Protein AF-A0A453M4U0-F1 (afdb_monomer)

Secondary structure (DSSP, 8-state):
-PPPHHHHHHHHHHHHHSTT-HHHHHHHHTS-HHHHHHHHHHHHHHHHTTSS---TT--TTSPPTTPPPS-GGGSPPPPPPSS--HHHHHHHHHHHHHHH----HHHHHHHHHHHHHHHHHHHHHHHHHHHHHTT----------SS--TTTS-TT--PPPP-SS--TT-----------SSHHHHH---HHHHHHHHHHHHHHHHHHHHHH-HHHHHHHHHHTT-HHHHH-PPP--PPPPSS-HHHHHHHHHHHTSS--SSSSSS----GGGGGG-----S------------------S--HHHHHHHHHHHHHHSPPGGG-PPPPP----S--SSS--------------------------------------------------TTSS--S--SSHHHHHHHHHHHHHHHHHHHHHHSPP------PPPPPP--------------HHHHHHHHHHHHHHHHHHHHHTS-HHHHTT-----HHHHHHHHHHHHHHHHTS-TTSPPPHHHHHHHHHHHHHHHHHHHHHHHS--HHHHHHHTTS---S--SSPP---------TTHHHHHHHHHHHHHHHHHHHTTGGG--HHHHHHHHHHHHHTEEEETTTTEEEETTTS-HHHHHHHHHHHHHHHHHHHHHHHHHHHHHHHHHHHHHTTT-

Sequence (666 aa):
TEWTREEDEKLLHLAKLMPTQWRTIAPIVGRTPSQCLERYEKLLDAACAKDENYEPNDDPRKLRPGEIDPNPESKPARPDPVDMDEDEKEMLSEARARLANTRGKKAKRKAREKQLEEARRLASLQKRRELKAAGIDNRHKKRKRKGIDYNAEIPFEKRPPPGFYDTVGEDRPLEHVQFPTTIEELEGRRRVDVEAQLRKQDIAKNKILQRQDAPAAIMQANKLNDPEAVTRRSKLMLPPPQISDIELEEIAKMGNAGDPALAEELGEGSTATRTLLANYSQTPRLGMTPLRTPQRTPGGKGDAIMMEAENLARLRESQTPLLGGDNPELHPSDFSGVTPRKKEMQTPNPMATPLASPGPGVTPRIGMTPSRDGNSFGLTPKGTPFRDELHINEEVEMQDSMQLELRRQAELRKGLRSGFASIPQPKNEYQIVMPPITEENEESEEKIEEDMSDRLARERAEEQARQEALLRKRSKVLQRSLPRPPAASVEILRQSLIKGGESRSTFVPPTSLEQADELINEELLRLLEHDNAKYPLDGQIQREKKKGSKRQANAAPFVPEIEGFDEHELKEASSMVEEEIQYLRVAMGHENESFEDFVKSHDACQEDLMFFPTNNSYGLASVAGNADKISALQHEFEMLKKRMDDEAKKASRLEQKIKLLTQGYQ

Structure (mmCIF, N/CA/C/O backbone):
data_AF-A0A453M4U0-F1
#
_entry.id   AF-A0A453M4U0-F1
#
loop_
_atom_site.group_PDB
_atom_site.id
_atom_site.type_symbol
_atom_site.label_atom_id
_atom_site.label_alt_id
_atom_site.label_comp_id
_atom_site.label_asym_id
_atom_site.label_entity_id
_atom_site.label_seq_id
_atom_site.pdbx_PDB_ins_code
_atom_site.Cartn_x
_atom_site.Cartn_y
_atom_site.Cartn_z
_atom_site.occupancy
_atom_site.B_iso_or_equiv
_atom_site.auth_seq_id
_atom_site.auth_comp_id
_atom_site.auth_asym_id
_atom_site.auth_atom_id
_atom_site.pdbx_PDB_model_num
ATOM 1 N N . THR A 1 1 ? 25.536 12.052 -32.397 1.00 87.88 1 THR A N 1
ATOM 2 C CA . THR A 1 1 ? 26.289 13.313 -32.242 1.00 87.88 1 THR A CA 1
ATOM 3 C C . THR A 1 1 ? 26.928 13.669 -33.561 1.00 87.88 1 THR A C 1
ATOM 5 O O . THR A 1 1 ? 27.281 12.764 -34.316 1.00 87.88 1 THR A O 1
ATOM 8 N N . GLU A 1 2 ? 27.080 14.962 -33.834 1.00 90.75 2 GLU A N 1
ATOM 9 C CA . GLU A 1 2 ? 27.887 15.457 -34.957 1.00 90.75 2 GLU A CA 1
ATOM 10 C C . GLU A 1 2 ? 29.356 15.029 -34.808 1.00 90.75 2 GLU A C 1
ATOM 12 O O . GLU A 1 2 ? 29.752 14.511 -33.760 1.00 90.75 2 GLU A O 1
ATOM 17 N N . TRP A 1 3 ? 30.146 15.182 -35.868 1.00 92.56 3 TRP A N 1
ATOM 18 C CA . TRP A 1 3 ? 31.579 14.881 -35.869 1.00 92.56 3 TRP A CA 1
ATOM 19 C C . TRP A 1 3 ? 32.373 16.080 -35.355 1.00 92.56 3 TRP A C 1
ATOM 21 O O . TRP A 1 3 ? 32.136 17.206 -35.789 1.00 92.56 3 TRP A O 1
ATOM 31 N N . THR A 1 4 ? 33.307 15.852 -34.432 1.00 93.31 4 THR A N 1
ATOM 32 C CA . THR A 1 4 ? 34.235 16.902 -33.995 1.00 93.31 4 THR A CA 1
ATOM 33 C C . THR A 1 4 ? 35.440 16.991 -34.929 1.00 93.31 4 THR A C 1
ATOM 35 O O . THR A 1 4 ? 35.850 16.005 -35.543 1.00 93.31 4 THR A O 1
ATOM 38 N N . ARG A 1 5 ? 36.068 18.172 -34.971 1.00 90.00 5 ARG A N 1
ATOM 39 C CA . ARG A 1 5 ? 37.299 18.417 -35.736 1.00 90.00 5 ARG A CA 1
ATOM 40 C C . ARG A 1 5 ? 38.406 17.401 -35.409 1.00 90.00 5 ARG A C 1
ATOM 42 O O . ARG A 1 5 ? 39.099 16.936 -36.305 1.00 90.00 5 ARG A O 1
ATOM 49 N N . GLU A 1 6 ? 38.534 17.030 -34.134 1.00 90.12 6 GLU A N 1
ATOM 50 C CA . GLU A 1 6 ? 39.523 16.055 -33.660 1.00 90.12 6 GLU A CA 1
ATOM 51 C C . GLU A 1 6 ? 39.203 14.621 -34.118 1.00 90.12 6 GLU A C 1
ATOM 53 O O . GLU A 1 6 ? 40.119 13.844 -34.379 1.00 90.12 6 GLU A O 1
ATOM 58 N N . GLU A 1 7 ? 37.922 14.258 -34.253 1.00 92.56 7 GLU A N 1
ATOM 59 C CA . GLU A 1 7 ? 37.517 12.966 -34.825 1.00 92.56 7 GLU A CA 1
ATOM 60 C C . GLU A 1 7 ? 37.801 12.898 -36.331 1.00 92.56 7 GLU A C 1
ATOM 62 O O . GLU A 1 7 ? 38.269 11.862 -36.801 1.00 92.56 7 GLU A O 1
ATOM 67 N N . ASP A 1 8 ? 37.570 13.987 -37.074 1.00 93.25 8 ASP A N 1
ATOM 68 C CA . ASP A 1 8 ? 37.824 14.061 -38.520 1.00 93.25 8 ASP A CA 1
ATOM 69 C C . ASP A 1 8 ? 39.327 14.034 -38.854 1.00 93.25 8 ASP A C 1
ATOM 71 O O . ASP A 1 8 ? 39.760 13.232 -39.683 1.00 93.25 8 ASP A O 1
ATOM 75 N N . GLU A 1 9 ? 40.144 14.846 -38.171 1.00 89.75 9 GLU A N 1
ATOM 76 C CA . GLU A 1 9 ? 41.610 14.850 -38.335 1.00 89.75 9 GLU A CA 1
ATOM 77 C C . GLU A 1 9 ? 42.207 13.464 -38.005 1.00 89.75 9 GLU A C 1
ATOM 79 O O . GLU A 1 9 ? 43.070 12.947 -38.720 1.00 89.75 9 GLU A O 1
ATOM 84 N N . LYS A 1 10 ? 41.687 12.799 -36.964 1.00 92.06 10 LYS A N 1
ATOM 85 C CA . LYS A 1 10 ? 42.073 11.432 -36.578 1.00 92.06 10 LYS A CA 1
ATOM 86 C C . LYS A 1 10 ? 41.604 10.373 -37.583 1.00 92.06 10 LYS A C 1
ATOM 88 O O . LYS A 1 10 ? 42.332 9.410 -37.828 1.00 92.06 10 LYS A O 1
ATOM 93 N N . LEU A 1 11 ? 40.414 10.532 -38.165 1.00 93.06 11 LEU A N 1
ATOM 94 C CA . LEU A 1 11 ? 39.862 9.637 -39.185 1.00 93.06 11 LEU A CA 1
ATOM 95 C C . LEU A 1 11 ? 40.702 9.670 -40.469 1.00 93.06 11 LEU A C 1
ATOM 97 O O . LEU A 1 11 ? 41.092 8.608 -40.955 1.00 93.06 11 LEU A O 1
ATOM 101 N N . LEU A 1 12 ? 41.023 10.866 -40.977 1.00 91.81 12 LEU A N 1
ATOM 102 C CA . LEU A 1 12 ? 41.858 11.049 -42.170 1.00 91.81 12 LEU A CA 1
ATOM 103 C C . LEU A 1 12 ? 43.262 10.462 -41.961 1.00 91.81 12 LEU A C 1
ATOM 105 O O . LEU A 1 12 ? 43.730 9.672 -42.783 1.00 91.81 12 LEU A O 1
ATOM 109 N N . HIS A 1 13 ? 43.900 10.756 -40.821 1.00 89.44 13 HIS A N 1
ATOM 110 C CA . HIS A 1 13 ? 45.222 10.217 -40.499 1.00 89.44 13 HIS A CA 1
ATOM 111 C C . HIS A 1 13 ? 45.238 8.678 -40.415 1.00 89.44 13 HIS A C 1
ATOM 113 O O . HIS A 1 13 ? 46.141 8.029 -40.948 1.00 89.44 13 HIS A O 1
ATOM 119 N N . LEU A 1 14 ? 44.233 8.063 -39.782 1.00 91.56 14 LEU A N 1
ATOM 120 C CA . LEU A 1 14 ? 44.156 6.602 -39.667 1.00 91.56 14 LEU A CA 1
ATOM 121 C C . LEU A 1 14 ? 43.791 5.916 -40.992 1.00 91.56 14 LEU A C 1
ATOM 123 O O . LEU A 1 14 ? 44.301 4.828 -41.256 1.00 91.56 14 LEU A O 1
ATOM 127 N N . ALA A 1 15 ? 42.975 6.543 -41.845 1.00 92.19 15 ALA A N 1
ATOM 128 C CA . ALA A 1 15 ? 42.682 6.045 -43.191 1.00 92.19 15 ALA A CA 1
ATOM 129 C C . ALA A 1 15 ? 43.919 6.081 -44.109 1.00 92.19 15 ALA A C 1
ATOM 131 O O . ALA A 1 15 ? 44.137 5.152 -44.885 1.00 92.19 15 ALA A O 1
ATOM 132 N N . LYS A 1 16 ? 44.766 7.109 -43.961 1.00 90.12 16 LYS A N 1
ATOM 133 C CA . LYS A 1 16 ? 46.072 7.247 -44.627 1.00 90.12 16 LYS A CA 1
ATOM 134 C C . LYS A 1 16 ? 47.082 6.187 -44.165 1.00 90.12 16 LYS A C 1
ATOM 136 O O . LYS A 1 16 ? 47.837 5.665 -44.978 1.00 90.12 16 LYS A O 1
ATOM 141 N N . LEU A 1 17 ? 47.083 5.853 -42.870 1.00 89.75 17 LEU A N 1
ATOM 142 C CA . LEU A 1 17 ? 47.990 4.862 -42.274 1.00 89.75 17 LEU A CA 1
ATOM 143 C C . LEU A 1 17 ? 47.552 3.404 -42.515 1.00 89.75 17 LEU A C 1
ATOM 145 O O . LEU A 1 17 ? 48.398 2.521 -42.635 1.00 89.75 17 LEU A O 1
ATOM 149 N N . MET A 1 18 ? 46.243 3.138 -42.574 1.00 89.56 18 MET A N 1
ATOM 150 C CA . MET A 1 18 ? 45.667 1.798 -42.757 1.00 89.56 18 MET A CA 1
ATOM 151 C C . MET A 1 18 ? 44.565 1.807 -43.837 1.00 89.56 18 MET A C 1
ATOM 153 O O . MET A 1 18 ? 43.379 1.701 -43.501 1.00 89.56 18 MET A O 1
ATOM 157 N N . PRO A 1 19 ? 44.925 1.913 -45.133 1.00 91.00 19 PRO A N 1
ATOM 158 C CA . PRO A 1 19 ? 43.962 2.037 -46.227 1.00 91.00 19 PRO A CA 1
ATOM 159 C C . PRO A 1 19 ? 42.852 0.980 -46.185 1.00 91.00 19 PRO A C 1
ATOM 161 O O . PRO A 1 19 ? 43.123 -0.207 -46.016 1.00 91.00 19 PRO A O 1
ATOM 164 N N . THR A 1 20 ? 41.604 1.445 -46.306 1.00 88.38 20 THR A N 1
ATOM 165 C CA . THR A 1 20 ? 40.339 0.673 -46.293 1.00 88.38 20 THR A CA 1
ATOM 166 C C . THR A 1 20 ? 40.058 -0.216 -45.066 1.00 88.38 20 THR A C 1
ATOM 168 O O . THR A 1 20 ? 39.023 -0.888 -45.023 1.00 88.38 20 THR A O 1
ATOM 171 N N . GLN A 1 21 ? 40.876 -0.179 -44.005 1.00 94.12 21 GLN A N 1
ATOM 172 C CA . GLN A 1 21 ? 40.708 -1.029 -42.813 1.00 94.12 21 GLN A CA 1
ATOM 173 C C . GLN A 1 21 ? 39.670 -0.495 -41.804 1.00 94.12 21 GLN A C 1
ATOM 175 O O . GLN A 1 21 ? 39.934 -0.376 -40.606 1.00 94.12 21 GLN A O 1
ATOM 180 N N . TRP A 1 22 ? 38.450 -0.194 -42.256 1.00 93.69 22 TRP A N 1
ATOM 181 C CA . TRP A 1 22 ? 37.417 0.482 -41.452 1.00 93.69 22 TRP A CA 1
ATOM 182 C C . TRP A 1 22 ? 37.056 -0.220 -40.136 1.00 93.69 22 TRP A C 1
ATOM 184 O O . TRP A 1 22 ? 36.790 0.448 -39.137 1.00 93.69 22 TRP A O 1
ATOM 194 N N . ARG A 1 23 ? 37.106 -1.559 -40.092 1.00 93.94 23 ARG A N 1
ATOM 195 C CA . ARG A 1 23 ? 36.885 -2.343 -38.859 1.00 93.94 23 ARG A CA 1
ATOM 196 C C . ARG A 1 23 ? 38.004 -2.165 -37.819 1.00 93.94 23 ARG A C 1
ATOM 198 O O . ARG A 1 23 ? 37.731 -2.310 -36.632 1.00 93.94 23 ARG A O 1
ATOM 205 N N . THR A 1 24 ? 39.219 -1.825 -38.250 1.00 93.50 24 THR A N 1
ATOM 206 C CA . THR A 1 24 ? 40.382 -1.530 -37.394 1.00 93.50 24 THR A CA 1
ATOM 207 C C . THR A 1 24 ? 40.400 -0.060 -36.968 1.00 93.50 24 THR A C 1
ATOM 209 O O . THR A 1 24 ? 40.693 0.247 -35.816 1.00 93.50 24 THR A O 1
ATOM 212 N N . ILE A 1 25 ? 40.047 0.854 -37.880 1.00 92.81 25 ILE A N 1
ATOM 213 C CA . ILE A 1 25 ? 40.041 2.308 -37.644 1.00 92.81 25 ILE A CA 1
ATOM 214 C C . ILE A 1 25 ? 38.932 2.715 -36.662 1.00 92.81 25 ILE A C 1
ATOM 216 O O . ILE A 1 25 ? 39.172 3.488 -35.733 1.00 92.81 25 ILE A O 1
ATOM 220 N N . ALA A 1 26 ? 37.714 2.203 -36.845 1.00 93.50 26 ALA A N 1
ATOM 221 C CA . ALA A 1 26 ? 36.536 2.722 -36.153 1.00 93.50 26 ALA A CA 1
ATOM 222 C C . ALA A 1 26 ? 36.570 2.602 -34.611 1.00 93.50 26 ALA A C 1
ATOM 224 O O . ALA A 1 26 ? 36.243 3.594 -33.953 1.00 93.50 26 ALA A O 1
ATOM 225 N N . PRO A 1 27 ? 37.059 1.499 -33.998 1.00 95.56 27 PRO A N 1
ATOM 226 C CA . PRO A 1 27 ? 37.264 1.425 -32.546 1.00 95.56 27 PRO A CA 1
ATOM 227 C C . PRO A 1 27 ? 38.292 2.430 -32.003 1.00 95.56 27 PRO A C 1
ATOM 229 O O . PRO A 1 27 ? 38.218 2.805 -30.837 1.00 95.56 27 PRO A O 1
ATOM 232 N N . ILE A 1 28 ? 39.244 2.876 -32.833 1.00 93.06 28 ILE A N 1
ATOM 233 C CA . ILE A 1 28 ? 40.261 3.870 -32.458 1.00 93.06 28 ILE A CA 1
ATOM 234 C C . ILE A 1 28 ? 39.672 5.287 -32.541 1.00 93.06 28 ILE A C 1
ATOM 236 O O . ILE A 1 28 ? 39.990 6.138 -31.708 1.00 93.06 28 ILE A O 1
ATOM 240 N N . VAL A 1 29 ? 38.802 5.555 -33.521 1.00 91.81 29 VAL A N 1
ATOM 241 C CA . VAL A 1 29 ? 38.084 6.837 -33.660 1.00 91.81 29 VAL A CA 1
ATOM 242 C C . VAL A 1 29 ? 36.962 6.976 -32.621 1.00 91.81 29 VAL A C 1
ATOM 244 O O . VAL A 1 29 ? 36.791 8.059 -32.074 1.00 91.81 29 VAL A O 1
ATOM 247 N N . GLY A 1 30 ? 36.253 5.889 -32.293 1.00 92.31 30 GLY A N 1
ATOM 248 C CA . GLY A 1 30 ? 35.115 5.879 -31.359 1.00 92.31 30 GLY A CA 1
ATOM 249 C C . GLY A 1 30 ? 33.733 5.896 -32.031 1.00 92.31 30 GLY A C 1
ATOM 250 O O . GLY A 1 30 ? 32.737 6.205 -31.380 1.00 92.31 30 GLY A O 1
ATOM 251 N N . ARG A 1 31 ? 33.658 5.569 -33.328 1.00 93.44 31 ARG A N 1
ATOM 252 C CA . ARG A 1 31 ? 32.427 5.536 -34.148 1.00 93.44 31 ARG A CA 1
ATOM 253 C C . ARG A 1 31 ? 32.217 4.136 -34.748 1.00 93.44 31 ARG A C 1
ATOM 255 O O . ARG A 1 31 ? 33.026 3.240 -34.510 1.00 93.44 31 ARG A O 1
ATOM 262 N N . THR A 1 32 ? 31.139 3.904 -35.502 1.00 93.94 32 THR A N 1
ATOM 263 C CA . THR A 1 32 ? 30.957 2.617 -36.210 1.00 93.94 32 THR A CA 1
ATOM 264 C C . THR A 1 32 ? 31.761 2.569 -37.522 1.00 93.94 32 THR A C 1
ATOM 266 O O . THR A 1 32 ? 32.022 3.618 -38.113 1.00 93.94 32 THR A O 1
ATOM 269 N N . PRO A 1 33 ? 32.129 1.377 -38.043 1.00 93.62 33 PRO A N 1
ATOM 270 C CA . PRO A 1 33 ? 32.841 1.261 -39.322 1.00 93.62 33 PRO A CA 1
ATOM 271 C C . PRO A 1 33 ? 32.105 1.895 -40.510 1.00 93.62 33 PRO A C 1
ATOM 273 O O . PRO A 1 33 ? 32.752 2.493 -41.364 1.00 93.62 33 PRO A O 1
ATOM 276 N N . SER A 1 34 ? 30.771 1.806 -40.539 1.00 90.62 34 SER A N 1
ATOM 277 C CA . SER A 1 34 ? 29.931 2.459 -41.549 1.00 90.62 34 SER A CA 1
ATOM 278 C C . SER A 1 34 ? 29.989 3.982 -41.442 1.00 90.62 34 SER A C 1
ATOM 280 O O . SER A 1 34 ? 30.245 4.641 -42.442 1.00 90.62 34 SER A O 1
ATOM 282 N N . GLN A 1 35 ? 29.854 4.540 -40.233 1.00 91.56 35 GLN A N 1
ATOM 283 C CA . GLN A 1 35 ? 29.962 5.985 -39.998 1.00 91.56 35 GLN A CA 1
ATOM 284 C C . GLN A 1 35 ? 31.355 6.525 -40.356 1.00 91.56 35 GLN A C 1
ATOM 286 O O . GLN A 1 35 ? 31.457 7.605 -40.930 1.00 91.56 35 GLN A O 1
ATOM 291 N N . CYS A 1 36 ? 32.427 5.788 -40.041 1.00 92.44 36 CYS A N 1
ATOM 292 C CA . CYS A 1 36 ? 33.792 6.158 -40.427 1.00 92.44 36 CYS A CA 1
ATOM 293 C C . CYS A 1 36 ? 33.978 6.194 -41.949 1.00 92.44 36 CYS A C 1
ATOM 295 O O . CYS A 1 36 ? 34.551 7.154 -42.456 1.00 92.44 36 CYS A O 1
ATOM 297 N N . LEU A 1 37 ? 33.480 5.183 -42.669 1.00 90.94 37 LEU A N 1
ATOM 298 C CA . LEU A 1 37 ? 33.534 5.130 -44.132 1.00 90.94 37 LEU A CA 1
ATOM 299 C C . LEU A 1 37 ? 32.719 6.281 -44.742 1.00 90.94 37 LEU A C 1
ATOM 301 O O . LEU A 1 37 ? 33.258 7.074 -45.507 1.00 90.94 37 LEU A O 1
ATOM 305 N N . GLU A 1 38 ? 31.456 6.430 -44.337 1.00 89.12 38 GLU A N 1
ATOM 306 C CA . GLU A 1 38 ? 30.543 7.472 -44.826 1.00 89.12 38 GLU A CA 1
ATOM 307 C C . GLU A 1 38 ? 31.088 8.889 -44.575 1.00 89.12 38 GLU A C 1
ATOM 309 O O . GLU A 1 38 ? 30.994 9.759 -45.442 1.00 89.12 38 GLU A O 1
ATOM 314 N N . ARG A 1 39 ? 31.688 9.140 -43.401 1.00 90.69 39 ARG A N 1
ATOM 315 C CA . ARG A 1 39 ? 32.317 10.431 -43.095 1.00 90.69 39 ARG A CA 1
ATOM 316 C C . ARG A 1 39 ? 33.573 10.660 -43.926 1.00 90.69 39 ARG A C 1
ATOM 318 O O . ARG A 1 39 ? 33.745 11.763 -44.432 1.00 90.69 39 ARG A O 1
ATOM 325 N N . TYR A 1 40 ? 34.426 9.647 -44.074 1.00 91.25 40 TYR A N 1
ATOM 326 C CA . TYR A 1 40 ? 35.647 9.745 -44.871 1.00 91.25 40 TYR A CA 1
ATOM 327 C C . TYR A 1 40 ? 35.341 10.055 -46.338 1.00 91.25 40 TYR A C 1
ATOM 329 O O . TYR A 1 40 ? 35.949 10.958 -46.906 1.00 91.25 40 TYR A O 1
ATOM 337 N N . GLU A 1 4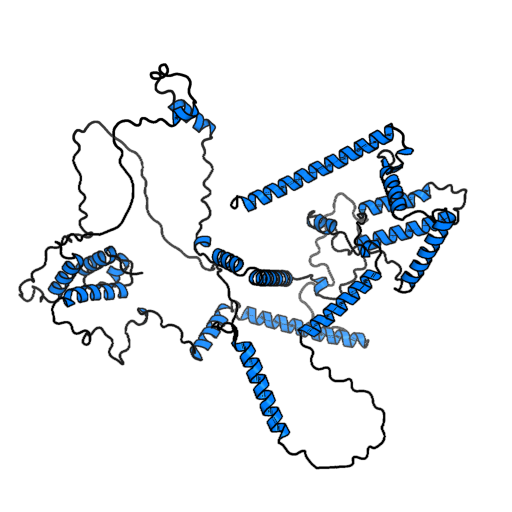1 ? 34.359 9.375 -46.935 1.00 87.81 41 GLU A N 1
ATOM 338 C CA . GLU A 1 41 ? 33.948 9.670 -48.309 1.00 87.81 41 GLU A CA 1
ATOM 339 C C . GLU A 1 41 ? 33.370 11.081 -48.435 1.00 87.81 41 GLU A C 1
ATOM 341 O O . GLU A 1 41 ? 33.823 11.825 -49.294 1.00 87.81 41 GLU A O 1
ATOM 346 N N . LYS A 1 42 ? 32.513 11.526 -47.505 1.00 86.94 42 LYS A N 1
ATOM 347 C CA . LYS A 1 42 ? 32.023 12.918 -47.479 1.00 86.94 42 LYS A CA 1
ATOM 348 C C . LYS A 1 42 ? 33.132 13.966 -47.315 1.00 86.94 42 LYS A C 1
ATOM 350 O O . LYS A 1 42 ? 32.963 15.083 -47.792 1.00 86.94 42 LYS A O 1
ATOM 355 N N . LEU A 1 43 ? 34.241 13.642 -46.643 1.00 88.19 43 LEU A N 1
ATOM 356 C CA . LEU A 1 43 ? 35.403 14.533 -46.518 1.00 88.19 43 LEU A CA 1
ATOM 357 C C . LEU A 1 43 ? 36.240 14.580 -47.807 1.00 88.19 43 LEU A C 1
ATOM 359 O O . LEU A 1 43 ? 36.726 15.653 -48.154 1.00 88.19 43 LEU A O 1
ATOM 363 N N . LEU A 1 44 ? 36.372 13.460 -48.531 1.00 86.00 44 LEU A N 1
ATOM 364 C CA . LEU A 1 44 ? 36.994 13.439 -49.862 1.00 86.00 44 LEU A CA 1
ATOM 365 C C . LEU A 1 44 ? 36.123 14.157 -50.899 1.00 86.00 44 LEU A C 1
ATOM 367 O O . LEU A 1 44 ? 36.611 15.045 -51.589 1.00 86.00 44 LEU A O 1
ATOM 371 N N . ASP A 1 45 ? 34.831 13.832 -50.968 1.00 80.94 45 ASP A N 1
ATOM 372 C CA . ASP A 1 45 ? 33.889 14.431 -51.917 1.00 80.94 45 ASP A CA 1
ATOM 373 C C . ASP A 1 45 ? 33.812 15.962 -51.715 1.00 80.94 45 ASP A C 1
ATOM 375 O O . ASP A 1 45 ? 33.787 16.717 -52.684 1.00 80.94 45 AS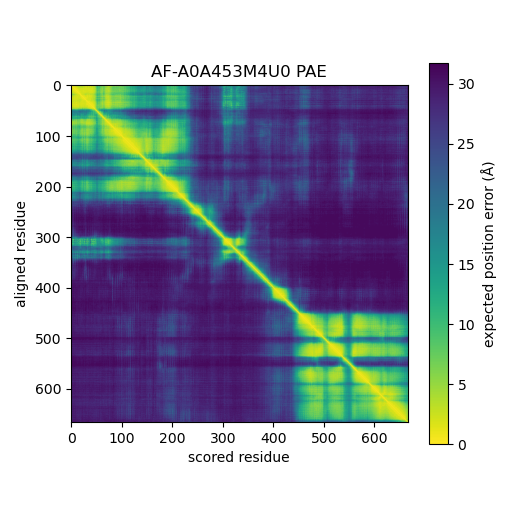P A O 1
ATOM 379 N N . ALA A 1 46 ? 33.871 16.447 -50.465 1.00 81.75 46 ALA A N 1
ATOM 380 C CA . ALA A 1 46 ? 33.927 17.879 -50.146 1.00 81.75 46 ALA A CA 1
ATOM 381 C C . ALA A 1 46 ? 35.259 18.570 -50.511 1.00 81.75 46 ALA A C 1
ATOM 383 O O . ALA A 1 46 ? 35.304 19.802 -50.556 1.00 81.75 46 ALA A O 1
ATOM 384 N N . ALA A 1 47 ? 36.335 17.816 -50.758 1.00 77.69 47 ALA A N 1
ATOM 385 C CA . ALA A 1 47 ? 37.581 18.337 -51.316 1.00 77.69 47 ALA A CA 1
ATOM 386 C C . ALA A 1 47 ? 37.550 18.318 -52.854 1.00 77.69 47 ALA A C 1
ATOM 388 O O . ALA A 1 47 ? 37.829 19.344 -53.469 1.00 77.69 47 ALA A O 1
ATOM 389 N N . CYS A 1 48 ? 37.133 17.200 -53.460 1.00 68.81 48 CYS A N 1
ATOM 390 C CA . CYS A 1 48 ? 37.018 17.034 -54.913 1.00 68.81 48 CYS A CA 1
ATOM 391 C C . CYS A 1 48 ? 35.985 17.977 -55.551 1.00 68.81 48 CYS A C 1
ATOM 393 O O . CYS A 1 48 ? 36.223 18.482 -56.640 1.00 68.81 48 CYS A O 1
ATOM 395 N N . ALA A 1 49 ? 34.875 18.292 -54.873 1.00 60.84 49 ALA A N 1
ATOM 396 C CA . ALA A 1 49 ? 33.834 19.201 -55.378 1.00 60.84 49 ALA A CA 1
ATOM 397 C C . ALA A 1 49 ? 34.254 20.692 -55.458 1.00 60.84 49 ALA A C 1
ATOM 399 O O . ALA A 1 49 ? 33.398 21.574 -55.559 1.00 60.84 49 ALA A O 1
ATOM 400 N N . LYS A 1 50 ? 35.559 20.987 -55.381 1.00 54.97 50 LYS A N 1
ATOM 401 C CA . LYS A 1 50 ? 36.155 22.278 -55.758 1.00 54.97 50 LYS A CA 1
ATOM 402 C C . LYS A 1 50 ? 36.728 22.296 -57.176 1.00 54.97 50 LYS A C 1
ATOM 404 O O . LYS A 1 50 ? 36.898 23.390 -57.706 1.00 54.97 50 LYS A O 1
ATOM 409 N N . ASP A 1 51 ? 36.985 21.136 -57.777 1.00 50.16 51 ASP A N 1
ATOM 410 C CA . ASP A 1 51 ? 37.218 21.018 -59.216 1.00 50.16 51 ASP A CA 1
ATOM 411 C C . ASP A 1 51 ? 35.857 20.923 -59.934 1.00 50.16 51 ASP A C 1
ATOM 413 O O . ASP A 1 51 ? 34.918 20.289 -59.447 1.00 50.16 51 ASP A O 1
ATOM 417 N N . GLU A 1 52 ? 35.714 21.596 -61.080 1.00 51.16 52 GLU A N 1
ATOM 418 C CA . GLU A 1 52 ? 34.417 22.041 -61.637 1.00 51.16 52 GLU A CA 1
ATOM 419 C C . GLU A 1 52 ? 33.498 20.937 -62.227 1.00 51.16 52 GLU A C 1
ATOM 421 O O . GLU A 1 52 ? 32.569 21.243 -62.971 1.00 51.16 52 GLU A O 1
ATOM 426 N N . ASN A 1 53 ? 33.728 19.653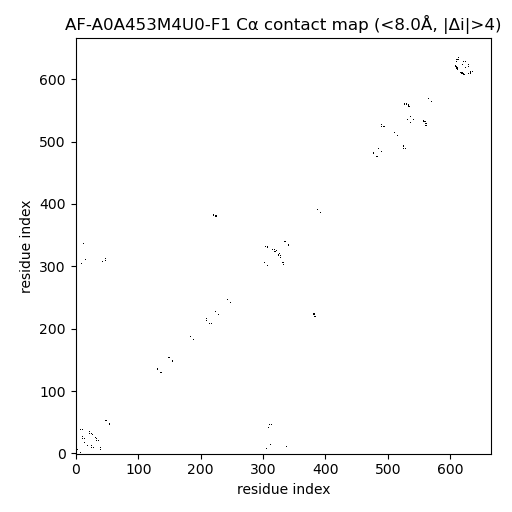 -61.929 1.00 54.91 53 ASN A N 1
ATOM 427 C CA . ASN A 1 53 ? 33.181 18.521 -62.695 1.00 54.91 53 ASN A CA 1
ATOM 428 C C . ASN A 1 53 ? 32.395 17.480 -61.852 1.00 54.91 53 ASN A C 1
ATOM 430 O O . ASN A 1 53 ? 32.384 16.292 -62.180 1.00 54.91 53 ASN A O 1
ATOM 434 N N . TYR A 1 54 ? 31.741 17.896 -60.760 1.00 56.81 54 TYR A N 1
ATOM 435 C CA . TYR A 1 54 ? 30.919 17.015 -59.910 1.00 56.81 54 TYR A CA 1
ATOM 436 C C . TYR A 1 54 ? 29.409 17.189 -60.160 1.00 56.81 54 TYR A C 1
ATOM 438 O O . TYR A 1 54 ? 28.814 18.184 -59.748 1.00 56.81 54 TYR A O 1
ATOM 446 N N . GLU A 1 55 ? 28.775 16.184 -60.775 1.00 58.72 55 GLU A N 1
ATOM 447 C CA . GLU A 1 55 ? 27.320 16.112 -60.980 1.00 58.72 55 GLU A CA 1
ATOM 448 C C . GLU A 1 55 ? 26.641 15.250 -59.894 1.00 58.72 55 GLU A C 1
ATOM 450 O O . GLU A 1 55 ? 26.824 14.028 -59.875 1.00 58.72 55 GLU A O 1
ATOM 455 N N . PRO A 1 56 ? 25.809 15.820 -58.994 1.00 58.44 56 PRO A N 1
ATOM 456 C CA . PRO A 1 56 ? 25.234 15.078 -57.868 1.00 58.44 56 PRO A CA 1
ATOM 457 C C . PRO A 1 56 ? 24.300 13.915 -58.240 1.00 58.44 56 PRO A C 1
ATOM 459 O O . PRO A 1 56 ? 23.920 13.153 -57.348 1.00 58.44 56 PRO A O 1
ATOM 462 N N . ASN A 1 57 ? 23.890 13.783 -59.504 1.00 57.59 57 ASN A N 1
ATOM 463 C CA . ASN A 1 57 ? 22.974 12.735 -59.962 1.00 57.59 57 ASN A CA 1
ATOM 464 C C . ASN A 1 57 ? 23.667 11.431 -60.393 1.00 57.59 57 ASN A C 1
ATOM 466 O O . ASN A 1 57 ? 22.995 10.403 -60.422 1.00 57.59 57 ASN A O 1
ATOM 470 N N . ASP A 1 58 ? 24.970 11.452 -60.694 1.00 55.88 58 ASP A N 1
ATOM 471 C CA . ASP A 1 58 ? 25.694 10.302 -61.277 1.00 55.88 58 ASP A CA 1
ATOM 472 C C . ASP A 1 58 ? 26.632 9.595 -60.269 1.00 55.88 58 ASP A C 1
ATOM 474 O O . ASP A 1 58 ? 27.472 8.775 -60.631 1.00 55.88 58 ASP A O 1
ATOM 478 N N . ASP A 1 59 ? 26.481 9.903 -58.974 1.00 61.56 59 ASP A N 1
ATOM 479 C CA . ASP A 1 59 ? 27.227 9.286 -57.867 1.00 61.56 59 ASP A CA 1
ATOM 480 C C . ASP A 1 59 ? 26.891 7.781 -57.734 1.00 61.56 59 ASP A C 1
ATOM 482 O O . ASP A 1 59 ? 25.783 7.435 -57.301 1.00 61.56 59 ASP A O 1
ATOM 486 N N . PRO A 1 60 ? 27.833 6.860 -58.033 1.00 64.06 60 PRO A N 1
ATOM 487 C CA . PRO A 1 60 ? 27.581 5.419 -58.034 1.00 64.06 60 PRO A CA 1
ATOM 488 C C . PRO A 1 60 ? 27.375 4.829 -56.630 1.00 64.06 60 PRO A C 1
ATOM 490 O O . PRO A 1 60 ? 27.071 3.644 -56.513 1.00 64.06 60 PRO A O 1
ATOM 493 N N . ARG A 1 61 ? 27.534 5.622 -55.560 1.00 67.38 61 ARG A N 1
ATOM 494 C CA . ARG A 1 61 ? 27.237 5.212 -54.178 1.00 67.38 61 ARG A CA 1
ATOM 495 C C . ARG A 1 61 ? 25.747 5.310 -53.835 1.00 67.38 61 ARG A C 1
ATOM 497 O O . ARG A 1 61 ? 25.314 4.759 -52.820 1.00 67.38 61 ARG A O 1
ATOM 504 N N . LYS A 1 62 ? 24.951 6.024 -54.639 1.00 68.88 62 LYS A N 1
ATOM 505 C CA . LYS A 1 62 ? 23.506 6.174 -54.422 1.00 68.88 62 LYS A CA 1
ATOM 506 C C . LYS A 1 62 ? 22.766 4.978 -55.011 1.00 68.88 62 LYS A C 1
ATOM 508 O O . LYS A 1 62 ? 22.767 4.778 -56.222 1.00 68.88 62 LYS A O 1
ATOM 513 N N . LEU A 1 63 ? 22.104 4.219 -54.133 1.00 69.19 63 LEU A N 1
ATOM 514 C CA . LEU A 1 63 ? 21.250 3.084 -54.497 1.00 69.19 63 LEU A CA 1
ATOM 515 C C . LEU A 1 63 ? 20.275 3.477 -55.606 1.00 69.19 63 LEU A C 1
ATOM 517 O O . LEU A 1 63 ? 19.519 4.447 -55.469 1.00 69.19 63 LEU A O 1
ATOM 521 N N . ARG A 1 64 ? 20.275 2.707 -56.693 1.00 74.81 64 ARG A N 1
ATOM 522 C CA . ARG A 1 64 ? 19.388 2.964 -57.829 1.00 74.81 64 ARG A CA 1
ATOM 523 C C . ARG A 1 64 ? 17.949 2.566 -57.466 1.00 74.81 64 ARG A C 1
ATOM 525 O O . ARG A 1 64 ? 17.760 1.627 -56.692 1.00 74.81 64 ARG A O 1
ATOM 532 N N . PRO A 1 65 ? 16.904 3.233 -57.994 1.00 75.06 65 PRO A N 1
ATOM 533 C CA . PRO A 1 65 ? 15.521 2.852 -57.706 1.00 75.06 65 PRO A CA 1
ATOM 534 C C . PRO A 1 65 ? 15.247 1.377 -58.055 1.00 75.06 65 PRO A C 1
ATOM 536 O O . PRO A 1 65 ? 15.309 0.990 -59.219 1.00 75.06 65 PRO A O 1
ATOM 539 N N . GLY A 1 66 ? 14.957 0.561 -57.035 1.00 74.81 66 GLY A N 1
ATOM 540 C CA . GLY A 1 66 ? 14.784 -0.896 -57.146 1.00 74.81 66 GLY A CA 1
ATOM 541 C C . GLY A 1 66 ? 15.950 -1.738 -56.603 1.00 74.81 66 GLY A C 1
ATOM 542 O O . GLY A 1 66 ? 15.813 -2.953 -56.491 1.00 74.81 66 GLY A O 1
ATOM 543 N N . GLU A 1 67 ? 17.071 -1.122 -56.228 1.00 83.88 67 GLU A N 1
ATOM 544 C CA . GLU A 1 67 ? 18.217 -1.789 -55.606 1.00 83.88 67 GLU A CA 1
ATOM 545 C C . GLU A 1 67 ? 18.026 -1.941 -54.086 1.00 83.88 67 GLU A C 1
ATOM 547 O O . GLU A 1 67 ? 17.612 -1.006 -53.395 1.00 83.88 67 GLU A O 1
ATOM 552 N N . ILE A 1 68 ? 18.327 -3.128 -53.551 1.0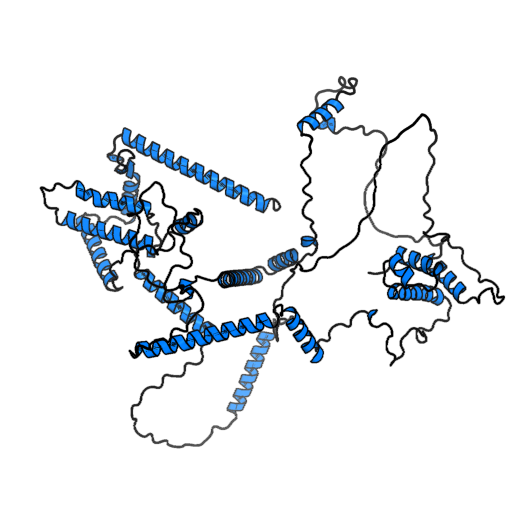0 82.62 68 ILE A N 1
ATOM 553 C CA . ILE A 1 68 ? 18.260 -3.404 -52.110 1.00 82.62 68 ILE A CA 1
ATOM 554 C C . ILE A 1 68 ? 19.554 -2.917 -51.454 1.00 82.62 68 ILE A C 1
ATOM 556 O O . ILE A 1 68 ? 20.646 -3.284 -51.878 1.00 82.62 68 ILE A O 1
ATOM 560 N N . ASP A 1 69 ? 19.424 -2.128 -50.387 1.00 81.88 69 ASP A N 1
ATOM 561 C CA . ASP A 1 69 ? 20.552 -1.680 -49.569 1.00 81.88 69 ASP A CA 1
ATOM 562 C C . ASP A 1 69 ? 21.340 -2.872 -48.985 1.00 81.88 69 ASP A C 1
ATOM 564 O O . ASP A 1 69 ? 20.742 -3.688 -48.280 1.00 81.88 69 ASP A O 1
ATOM 568 N N . PRO A 1 70 ? 22.665 -2.976 -49.206 1.00 85.00 70 PRO A N 1
ATOM 569 C CA . PRO A 1 70 ? 23.493 -4.000 -48.572 1.00 85.00 70 PRO A CA 1
ATOM 570 C C . PRO A 1 70 ? 23.654 -3.855 -47.048 1.00 85.00 70 PRO A C 1
ATOM 572 O O . PRO A 1 70 ? 24.002 -4.833 -46.392 1.00 85.00 70 PRO A O 1
ATOM 575 N N . ASN A 1 71 ? 23.454 -2.660 -46.473 1.00 83.94 71 ASN A N 1
ATOM 576 C CA . ASN A 1 71 ? 23.696 -2.364 -45.051 1.00 83.94 71 ASN A CA 1
ATOM 577 C C . ASN A 1 71 ? 22.525 -1.590 -44.390 1.00 83.94 71 ASN A C 1
ATOM 579 O O . ASN A 1 71 ? 22.760 -0.543 -43.773 1.00 83.94 71 ASN A O 1
ATOM 583 N N . PRO A 1 72 ? 21.266 -2.069 -44.449 1.00 87.44 72 PRO A N 1
ATOM 584 C CA . PRO A 1 72 ? 20.097 -1.310 -43.984 1.00 87.44 72 PRO A CA 1
ATOM 585 C C . PRO A 1 72 ? 20.133 -1.021 -42.475 1.00 87.44 72 PRO A C 1
ATOM 587 O O . PRO A 1 72 ? 19.652 0.014 -42.026 1.00 87.44 72 PRO A O 1
ATOM 590 N N . GLU A 1 73 ? 20.792 -1.892 -41.708 1.00 87.62 73 GLU A N 1
ATOM 591 C CA . GLU A 1 73 ? 21.079 -1.773 -40.271 1.00 87.62 73 GLU A CA 1
ATOM 592 C C . GLU A 1 73 ? 21.879 -0.509 -39.907 1.00 87.62 73 GLU A C 1
ATOM 594 O O . GLU A 1 73 ? 21.940 -0.122 -38.741 1.00 87.62 73 GLU A O 1
ATOM 599 N N . SER A 1 74 ? 22.534 0.123 -40.888 1.00 87.50 74 SER A N 1
ATOM 600 C CA . SER A 1 74 ? 23.334 1.333 -40.672 1.00 87.50 74 SER A CA 1
ATOM 601 C C . SER A 1 74 ? 22.531 2.634 -40.785 1.00 87.50 74 SER A C 1
ATOM 603 O O . SER A 1 74 ? 23.020 3.682 -40.359 1.00 87.50 74 SER A O 1
ATOM 605 N N . LYS A 1 75 ? 21.307 2.578 -41.329 1.00 86.12 75 LYS A N 1
ATOM 606 C CA . LYS A 1 75 ? 20.409 3.729 -41.490 1.00 86.12 75 LYS A CA 1
ATOM 607 C C . LYS A 1 75 ? 19.572 3.979 -40.226 1.00 86.12 75 LYS A C 1
ATOM 609 O O . LYS A 1 75 ? 19.331 3.053 -39.453 1.00 86.12 75 LYS A O 1
ATOM 614 N N . PRO A 1 76 ? 19.105 5.222 -39.996 1.00 89.50 76 PRO A N 1
ATOM 615 C CA . PRO A 1 76 ? 18.139 5.494 -38.938 1.00 89.50 76 PRO A CA 1
ATOM 616 C C . PRO A 1 76 ? 16.844 4.710 -39.183 1.00 89.50 76 PRO A C 1
ATOM 618 O O . PRO A 1 76 ? 16.412 4.552 -40.327 1.00 89.50 76 PRO A O 1
ATOM 621 N N . ALA A 1 77 ? 16.211 4.255 -38.100 1.00 91.75 77 ALA A N 1
ATOM 622 C CA . ALA A 1 77 ? 14.886 3.651 -38.170 1.00 91.75 77 ALA A CA 1
ATOM 623 C C . ALA A 1 77 ? 13.879 4.633 -38.793 1.00 91.75 77 ALA A C 1
ATOM 625 O O . ALA A 1 77 ? 13.941 5.844 -38.556 1.00 91.75 77 ALA A O 1
ATOM 626 N N . ARG A 1 78 ? 12.943 4.103 -39.585 1.00 90.62 78 ARG A N 1
ATOM 627 C CA . ARG A 1 78 ? 11.783 4.873 -40.041 1.00 90.62 78 ARG A CA 1
ATOM 628 C C . ARG A 1 78 ? 10.887 5.199 -38.838 1.00 90.62 78 ARG A C 1
ATOM 630 O O . ARG A 1 78 ? 10.752 4.336 -37.975 1.00 90.62 78 ARG A O 1
ATOM 637 N N . PRO A 1 79 ? 10.271 6.392 -38.779 1.00 93.31 79 PRO A N 1
ATOM 638 C CA . PRO A 1 79 ? 9.177 6.643 -37.852 1.00 93.31 79 PRO A CA 1
ATOM 639 C C . PRO A 1 79 ? 7.990 5.719 -38.143 1.00 93.31 79 PRO A C 1
ATOM 641 O O . PRO A 1 79 ? 7.641 5.519 -39.309 1.00 93.31 79 PRO A O 1
ATOM 644 N N . ASP A 1 80 ? 7.382 5.213 -37.076 1.00 91.44 80 ASP A N 1
ATOM 645 C CA . ASP A 1 80 ? 6.114 4.486 -37.058 1.00 91.44 80 ASP A CA 1
ATOM 646 C C . ASP A 1 80 ? 5.022 5.261 -37.844 1.00 91.44 80 ASP A C 1
ATOM 648 O O . ASP A 1 80 ? 4.849 6.467 -37.611 1.00 91.44 80 ASP A O 1
ATOM 652 N N . PRO A 1 81 ? 4.286 4.634 -38.786 1.00 93.19 81 PRO A N 1
ATOM 653 C CA . PRO A 1 81 ? 3.142 5.270 -39.444 1.00 93.19 81 PRO A CA 1
ATOM 654 C C . PRO A 1 81 ? 1.992 5.547 -38.459 1.00 93.19 81 PRO A C 1
ATOM 656 O O . PRO A 1 81 ? 1.790 4.828 -37.486 1.00 93.19 81 PRO A O 1
ATOM 659 N N . VAL A 1 82 ? 1.187 6.583 -38.729 1.00 90.50 82 VAL A N 1
ATOM 660 C CA . VAL A 1 82 ? 0.013 6.915 -37.889 1.00 90.50 82 VAL A CA 1
ATOM 661 C C . VAL A 1 82 ? -0.988 5.753 -37.879 1.00 90.50 82 VAL A C 1
ATOM 663 O O . VAL A 1 82 ? -1.403 5.288 -36.818 1.00 90.50 82 VAL A O 1
ATOM 666 N N . ASP A 1 83 ? -1.301 5.233 -39.066 1.00 93.19 83 ASP A N 1
ATOM 667 C CA . ASP A 1 83 ? -2.068 4.006 -39.253 1.00 93.19 83 ASP A CA 1
ATOM 668 C C . ASP A 1 83 ? -1.118 2.805 -39.389 1.00 93.19 83 ASP A C 1
ATOM 670 O O . ASP A 1 83 ? -0.885 2.308 -40.489 1.00 93.19 83 ASP A O 1
ATOM 674 N N . MET A 1 84 ? -0.570 2.344 -38.257 1.00 91.50 84 MET A N 1
ATOM 675 C CA . MET A 1 84 ? 0.154 1.061 -38.154 1.00 91.50 84 MET A CA 1
ATOM 676 C C . MET A 1 84 ? -0.669 -0.074 -38.776 1.00 91.50 84 MET A C 1
ATOM 678 O O . MET A 1 84 ? -1.890 -0.118 -38.580 1.00 91.50 84 MET A O 1
ATOM 682 N N . ASP A 1 85 ? -0.038 -1.017 -39.467 1.00 94.81 85 ASP A N 1
ATOM 683 C CA . ASP A 1 85 ? -0.763 -2.136 -40.082 1.00 94.81 85 ASP A CA 1
ATOM 684 C C . ASP A 1 85 ? -1.150 -3.238 -39.066 1.00 94.81 85 ASP A C 1
ATOM 686 O O . ASP A 1 85 ? -0.949 -3.107 -37.852 1.00 94.81 85 ASP A O 1
ATOM 690 N N . GLU A 1 86 ? -1.814 -4.298 -39.537 1.00 95.88 86 GLU A N 1
ATOM 691 C CA . GLU A 1 86 ? -2.242 -5.408 -38.674 1.00 95.88 86 GLU A CA 1
ATOM 692 C C . GLU A 1 86 ? -1.053 -6.242 -38.164 1.00 95.88 86 GLU A C 1
ATOM 694 O O . GLU A 1 86 ? -1.070 -6.649 -37.000 1.00 95.88 86 GLU A O 1
ATOM 699 N N . ASP A 1 87 ? 0.002 -6.410 -38.969 1.00 95.88 87 ASP A N 1
ATOM 700 C CA . ASP A 1 87 ? 1.207 -7.174 -38.622 1.00 95.88 87 ASP A CA 1
ATOM 701 C C . ASP A 1 87 ? 2.015 -6.458 -37.524 1.00 95.88 87 ASP A C 1
ATOM 703 O O . ASP A 1 87 ? 2.432 -7.074 -36.537 1.00 95.88 87 ASP A O 1
ATOM 707 N N . GLU A 1 88 ? 2.193 -5.139 -37.632 1.00 94.06 88 GLU A N 1
ATOM 708 C CA . GLU A 1 88 ? 2.848 -4.303 -36.621 1.00 94.06 88 GLU A CA 1
ATOM 709 C C . GLU A 1 88 ? 2.050 -4.271 -35.308 1.00 94.06 88 GLU A C 1
ATOM 711 O O . GLU A 1 88 ? 2.619 -4.396 -34.213 1.00 94.06 88 GLU A O 1
ATOM 716 N N . LYS A 1 89 ? 0.717 -4.152 -35.396 1.00 94.25 89 LYS A N 1
ATOM 717 C CA . LYS A 1 89 ? -0.185 -4.209 -34.235 1.00 94.25 89 LYS A CA 1
ATOM 718 C C . LYS A 1 89 ? -0.147 -5.584 -33.561 1.00 94.25 89 LYS A C 1
ATOM 720 O O . LYS A 1 89 ? -0.048 -5.640 -32.328 1.00 94.25 89 LYS A O 1
ATOM 725 N N . GLU A 1 90 ? -0.173 -6.684 -34.321 1.00 96.62 90 GLU A N 1
ATOM 726 C CA . GLU A 1 90 ? -0.046 -8.035 -33.765 1.00 96.62 90 GLU A CA 1
ATOM 727 C C . GLU A 1 90 ? 1.338 -8.230 -33.134 1.00 96.62 90 GLU A C 1
ATOM 729 O O . GLU A 1 90 ? 1.405 -8.635 -31.970 1.00 96.62 90 GLU A O 1
ATOM 734 N N . MET A 1 91 ? 2.425 -7.848 -33.814 1.00 96.06 91 MET A N 1
ATOM 735 C CA . MET A 1 91 ? 3.798 -7.914 -33.296 1.00 96.06 91 MET A CA 1
ATOM 736 C C . MET A 1 91 ? 3.941 -7.176 -31.957 1.00 96.06 91 MET A C 1
ATOM 738 O O . MET A 1 91 ? 4.490 -7.728 -30.997 1.00 96.06 91 MET A O 1
ATOM 742 N N . LEU A 1 92 ? 3.418 -5.950 -31.845 1.00 95.44 92 LEU A N 1
ATOM 743 C CA . LEU A 1 92 ? 3.430 -5.191 -30.592 1.00 95.44 92 LEU A CA 1
ATOM 744 C C . LEU A 1 92 ? 2.576 -5.861 -29.506 1.00 95.44 92 LEU A C 1
ATOM 746 O O . LEU A 1 92 ? 2.963 -5.859 -28.330 1.00 95.44 92 LEU A O 1
ATOM 750 N N . SER A 1 93 ? 1.440 -6.463 -29.869 1.00 95.56 93 SER A N 1
ATOM 751 C CA . SER A 1 93 ? 0.607 -7.228 -28.936 1.00 95.56 93 SER A CA 1
ATOM 752 C C . SER A 1 93 ? 1.330 -8.482 -28.424 1.00 95.56 93 SER A C 1
ATOM 754 O O . SER A 1 93 ? 1.322 -8.747 -27.216 1.00 95.56 93 SER A O 1
ATOM 756 N N . GLU A 1 94 ? 2.043 -9.202 -29.297 1.00 97.06 94 GLU A N 1
ATOM 757 C CA . GLU A 1 94 ? 2.775 -10.411 -28.937 1.00 97.06 94 GLU A CA 1
ATOM 758 C C . GLU A 1 94 ? 4.013 -10.071 -28.105 1.00 97.06 94 GLU A C 1
ATOM 760 O O . GLU A 1 94 ? 4.277 -10.733 -27.102 1.00 97.06 94 GLU A O 1
ATOM 765 N N . ALA A 1 95 ? 4.733 -8.995 -28.437 1.00 97.50 95 ALA A N 1
ATOM 766 C CA . ALA A 1 95 ? 5.852 -8.495 -27.642 1.00 97.50 95 ALA A CA 1
ATOM 767 C C . ALA A 1 95 ? 5.411 -8.139 -26.210 1.00 97.50 95 ALA A C 1
ATOM 769 O O . ALA A 1 95 ? 6.012 -8.610 -25.238 1.00 97.50 95 ALA A O 1
ATOM 770 N N . ARG A 1 96 ? 4.306 -7.390 -26.059 1.00 95.81 96 ARG A N 1
ATOM 771 C CA . ARG A 1 96 ? 3.694 -7.081 -24.751 1.00 95.81 96 ARG A CA 1
ATOM 772 C C . ARG A 1 96 ? 3.294 -8.362 -24.009 1.00 95.81 96 ARG A C 1
ATOM 774 O O . ARG A 1 96 ? 3.611 -8.519 -22.827 1.00 95.81 96 ARG A O 1
ATOM 781 N N . ALA A 1 97 ? 2.657 -9.310 -24.700 1.00 96.44 97 ALA A N 1
ATOM 782 C CA . ALA A 1 97 ? 2.251 -10.588 -24.124 1.00 96.44 97 ALA A CA 1
ATOM 783 C C . ALA A 1 97 ? 3.453 -11.444 -23.687 1.00 96.44 97 ALA A C 1
ATOM 785 O O . ALA A 1 97 ? 3.414 -12.033 -22.606 1.00 96.44 97 ALA A O 1
ATOM 786 N N . ARG A 1 98 ? 4.532 -11.509 -24.476 1.00 95.06 98 ARG A N 1
ATOM 787 C CA . ARG A 1 98 ? 5.778 -12.221 -24.149 1.00 95.06 98 ARG A CA 1
ATOM 788 C C . ARG A 1 98 ? 6.437 -11.620 -22.906 1.00 95.06 98 ARG A C 1
ATOM 790 O O . ARG A 1 98 ? 6.721 -12.367 -21.969 1.00 95.06 98 ARG A O 1
ATOM 797 N N . LEU A 1 99 ? 6.589 -10.294 -22.846 1.00 95.56 99 LEU A N 1
ATOM 798 C CA . LEU A 1 99 ? 7.187 -9.579 -21.707 1.00 95.56 99 LEU A CA 1
ATOM 799 C C . LEU A 1 99 ? 6.401 -9.771 -20.398 1.00 95.56 99 LEU A C 1
ATOM 801 O O . LEU A 1 99 ? 6.996 -10.018 -19.349 1.00 95.56 99 LEU A O 1
ATOM 805 N N . ALA A 1 100 ? 5.065 -9.741 -20.444 1.00 95.88 100 ALA A N 1
ATOM 806 C CA . ALA A 1 100 ? 4.227 -9.988 -19.267 1.00 95.88 100 ALA A CA 1
ATOM 807 C C . ALA A 1 100 ? 4.283 -11.452 -18.762 1.00 95.88 100 ALA A C 1
ATOM 809 O O . ALA A 1 100 ? 3.939 -11.744 -17.612 1.00 95.88 100 ALA A O 1
ATOM 810 N N . ASN A 1 101 ? 4.703 -12.406 -19.601 1.00 95.44 101 ASN A N 1
ATOM 811 C CA . ASN A 1 101 ? 4.557 -13.842 -19.355 1.00 95.44 101 ASN A CA 1
ATOM 812 C C . ASN A 1 101 ? 5.738 -14.499 -18.614 1.00 95.44 101 ASN A C 1
ATOM 814 O O . ASN A 1 101 ? 6.290 -15.512 -19.041 1.00 95.44 101 ASN A O 1
ATOM 818 N N . THR A 1 102 ? 6.030 -14.026 -17.402 1.00 95.69 102 THR A N 1
ATOM 819 C CA . THR A 1 102 ? 7.072 -14.590 -16.510 1.00 95.69 102 THR A CA 1
ATOM 820 C C . THR A 1 102 ? 6.827 -16.039 -16.036 1.00 95.69 102 THR A C 1
ATOM 822 O O . THR A 1 102 ? 7.701 -16.657 -15.428 1.00 95.69 102 THR A O 1
ATOM 825 N N . ARG A 1 103 ? 5.640 -16.622 -16.278 1.00 93.50 103 ARG A N 1
ATOM 826 C CA . ARG A 1 103 ? 5.228 -17.939 -15.743 1.00 93.50 103 ARG A CA 1
ATOM 827 C C . ARG A 1 103 ? 5.296 -19.064 -16.783 1.00 93.50 103 ARG A C 1
ATOM 829 O O . ARG A 1 103 ? 4.456 -19.152 -17.679 1.00 93.50 103 ARG A O 1
ATOM 836 N N . GLY A 1 104 ? 6.218 -20.009 -16.583 1.00 95.12 104 GLY A N 1
ATOM 837 C CA . GLY A 1 104 ? 6.371 -21.204 -17.424 1.00 95.12 104 GLY A CA 1
ATOM 838 C C . GLY A 1 104 ? 5.200 -22.209 -17.376 1.00 95.12 104 GLY A C 1
ATOM 839 O O . GLY A 1 104 ? 4.345 -22.182 -16.483 1.00 95.12 104 GLY A O 1
ATOM 840 N N . LYS A 1 105 ? 5.189 -23.159 -18.329 1.00 96.44 105 LYS A N 1
ATOM 841 C CA . LYS A 1 105 ? 4.088 -24.123 -18.578 1.00 96.44 105 LYS A CA 1
ATOM 842 C C . LYS A 1 105 ? 3.599 -24.863 -17.315 1.00 96.44 105 LYS A C 1
ATOM 844 O O . LYS A 1 105 ? 2.391 -25.002 -17.125 1.00 96.44 105 LYS A O 1
ATOM 849 N N . LYS A 1 106 ? 4.506 -25.302 -16.426 1.00 96.81 106 LYS A N 1
ATOM 850 C CA . LYS A 1 106 ? 4.165 -26.022 -15.176 1.00 96.81 106 LYS A CA 1
ATOM 851 C C . LYS A 1 106 ? 3.426 -25.132 -14.166 1.00 96.81 106 LYS A C 1
ATOM 853 O O . LYS A 1 106 ? 2.444 -25.581 -13.581 1.00 96.81 106 LYS A O 1
ATOM 858 N N . ALA A 1 107 ? 3.842 -23.872 -14.015 1.00 96.44 107 ALA A N 1
ATOM 859 C CA . ALA A 1 107 ? 3.190 -22.904 -13.131 1.00 96.44 107 ALA A CA 1
ATOM 860 C C . ALA A 1 107 ? 1.796 -22.516 -13.653 1.00 96.44 107 ALA A C 1
ATOM 862 O O . ALA A 1 107 ? 0.827 -22.565 -12.899 1.00 96.44 107 ALA A O 1
ATOM 863 N N . LYS A 1 108 ? 1.666 -22.237 -14.960 1.00 95.94 108 LYS A N 1
ATOM 864 C CA . LYS A 1 108 ? 0.362 -21.988 -15.605 1.00 95.94 108 LYS A CA 1
ATOM 865 C C . LYS A 1 108 ? -0.595 -23.180 -15.461 1.00 95.94 108 LYS A C 1
ATOM 867 O O . LYS A 1 108 ? -1.769 -22.980 -15.163 1.00 95.94 108 LYS A O 1
ATOM 872 N N . ARG A 1 109 ? -0.101 -24.420 -15.608 1.00 95.88 109 ARG A N 1
ATOM 873 C CA . ARG A 1 109 ? -0.895 -25.639 -15.366 1.00 95.88 109 ARG A CA 1
ATOM 874 C C . ARG A 1 109 ? -1.369 -25.721 -13.912 1.00 95.88 109 ARG A C 1
ATOM 876 O O . ARG A 1 109 ? -2.564 -25.881 -13.702 1.00 95.88 109 ARG A O 1
ATOM 883 N N . LYS A 1 110 ? -0.471 -25.556 -12.932 1.00 97.56 110 LYS A N 1
ATOM 884 C CA . LYS A 1 110 ? -0.815 -25.634 -11.500 1.00 97.56 110 LYS A CA 1
ATOM 885 C C . LYS A 1 110 ? -1.752 -24.518 -11.028 1.00 97.56 110 LYS A C 1
ATOM 887 O O . LYS A 1 110 ? -2.585 -24.779 -10.170 1.00 97.56 110 LYS A O 1
ATOM 892 N N . ALA A 1 111 ? -1.679 -23.319 -11.610 1.00 94.81 111 ALA A N 1
ATOM 893 C CA . ALA A 1 111 ? -2.639 -22.248 -11.333 1.00 94.81 111 ALA A CA 1
ATOM 894 C C . ALA A 1 111 ? -4.068 -22.634 -11.760 1.00 94.81 111 ALA A C 1
ATOM 896 O O . ALA A 1 111 ? -4.986 -22.557 -10.948 1.00 94.81 111 ALA A O 1
ATOM 897 N N . ARG A 1 112 ? -4.243 -23.145 -12.990 1.00 97.12 112 ARG A N 1
ATOM 898 C CA . ARG A 1 112 ? -5.548 -23.646 -13.463 1.00 97.12 112 ARG A CA 1
ATOM 899 C C . ARG A 1 112 ? -6.020 -24.878 -12.692 1.00 97.12 112 ARG A C 1
ATOM 901 O O . ARG A 1 112 ? -7.205 -25.019 -12.426 1.00 97.12 112 ARG A O 1
ATOM 908 N N . GLU A 1 113 ? -5.100 -25.763 -12.318 1.00 96.38 113 GLU A N 1
ATOM 909 C CA . GLU A 1 113 ? -5.393 -26.938 -11.493 1.00 96.38 113 GLU A CA 1
ATOM 910 C C . GLU A 1 113 ? -5.943 -26.531 -10.117 1.00 96.38 113 GLU A C 1
ATOM 912 O O . GLU A 1 113 ? -6.974 -27.059 -9.711 1.00 96.38 113 GLU A O 1
ATOM 917 N N . LYS A 1 114 ? -5.332 -25.526 -9.465 1.00 96.81 114 LYS A N 1
ATOM 918 C CA . LYS A 1 114 ? -5.833 -24.933 -8.218 1.00 96.81 114 LYS A CA 1
ATOM 919 C C . LYS A 1 114 ? -7.231 -24.325 -8.399 1.00 96.81 114 LYS A C 1
ATOM 921 O O . LYS A 1 114 ? -8.121 -24.656 -7.627 1.00 96.81 114 LYS A O 1
ATOM 926 N N . GLN A 1 115 ? -7.451 -23.510 -9.435 1.00 94.75 115 GLN A N 1
ATOM 927 C CA . GLN A 1 115 ? -8.767 -22.908 -9.711 1.00 94.75 115 GLN A CA 1
ATOM 928 C C . GLN A 1 115 ? -9.860 -23.972 -9.925 1.00 94.75 115 GLN A C 1
ATOM 930 O O . GLN A 1 115 ? -10.967 -23.849 -9.404 1.00 94.75 115 GLN A O 1
ATOM 935 N N . LEU A 1 116 ? -9.547 -25.053 -10.649 1.00 97.25 116 LEU A N 1
ATOM 936 C CA . LEU A 1 116 ? -10.465 -26.179 -10.850 1.00 97.25 116 LEU A CA 1
ATOM 937 C C . LEU A 1 116 ? -10.694 -26.991 -9.565 1.00 97.25 116 LEU A C 1
ATOM 939 O O . LEU A 1 116 ? -11.781 -27.534 -9.378 1.00 97.25 116 LEU A O 1
ATOM 943 N N . GLU A 1 117 ? -9.703 -27.095 -8.679 1.00 95.56 117 GLU A N 1
ATOM 944 C CA . GLU A 1 117 ? -9.848 -27.730 -7.365 1.00 95.56 117 GLU A CA 1
ATOM 945 C C . GLU A 1 117 ? -10.708 -26.882 -6.413 1.00 95.56 117 GLU A C 1
ATOM 947 O O . GLU A 1 117 ? -11.595 -27.424 -5.755 1.00 95.56 117 GLU A O 1
ATOM 952 N N . GLU A 1 118 ? -10.536 -25.558 -6.410 1.00 93.88 118 GLU A N 1
ATOM 953 C CA . GLU A 1 118 ? -11.375 -24.610 -5.666 1.00 93.88 118 GLU A CA 1
ATOM 954 C C . GLU A 1 118 ? -12.828 -24.637 -6.165 1.00 93.88 118 GLU A C 1
ATOM 956 O O . GLU A 1 118 ? -13.743 -24.818 -5.360 1.00 93.88 118 GLU A O 1
ATOM 961 N N . ALA A 1 119 ? -13.057 -24.597 -7.482 1.00 96.19 119 ALA A N 1
ATOM 962 C CA . ALA A 1 119 ? -14.393 -24.730 -8.069 1.00 96.19 119 ALA A CA 1
ATOM 963 C C . ALA A 1 119 ? -15.060 -26.078 -7.721 1.00 96.19 119 ALA A C 1
ATOM 965 O O . ALA A 1 119 ? -16.223 -26.119 -7.315 1.00 96.19 119 ALA A O 1
ATOM 966 N N . ARG A 1 120 ? -14.317 -27.195 -7.799 1.00 96.38 120 ARG A N 1
ATOM 967 C CA . ARG A 1 120 ? -14.809 -28.524 -7.382 1.00 96.38 120 ARG A CA 1
ATOM 968 C C . ARG A 1 120 ? -15.108 -28.590 -5.885 1.00 96.38 120 ARG A C 1
ATOM 970 O O . ARG A 1 120 ? -16.095 -29.220 -5.504 1.00 96.38 120 ARG A O 1
ATOM 977 N N . ARG A 1 121 ? -14.286 -27.956 -5.039 1.00 93.50 121 ARG A N 1
ATOM 978 C CA . ARG A 1 121 ? -14.505 -27.857 -3.587 1.00 93.50 121 ARG A CA 1
ATOM 979 C C . ARG A 1 121 ? -15.794 -27.094 -3.295 1.00 93.50 121 ARG A C 1
ATOM 981 O O . ARG A 1 121 ? -16.600 -27.600 -2.521 1.00 93.50 121 ARG A O 1
ATOM 988 N N . LEU A 1 122 ? -16.011 -25.945 -3.937 1.00 92.81 122 LEU A N 1
ATOM 989 C CA . LEU A 1 122 ? -17.224 -25.137 -3.781 1.00 92.81 122 LEU A CA 1
ATOM 990 C C . LEU A 1 122 ? -18.475 -25.896 -4.240 1.00 92.81 122 LEU A C 1
ATOM 992 O O . LEU A 1 122 ? -19.390 -26.061 -3.440 1.00 92.81 122 LEU A O 1
ATOM 996 N N . ALA A 1 123 ? -18.484 -26.469 -5.447 1.00 95.94 123 ALA A N 1
ATOM 997 C CA . ALA A 1 123 ? -19.624 -27.248 -5.947 1.00 95.94 123 ALA A CA 1
ATOM 998 C C . ALA A 1 123 ? -19.935 -28.489 -5.079 1.00 95.94 123 ALA A C 1
ATOM 1000 O O . ALA A 1 123 ? -21.095 -28.831 -4.854 1.00 95.94 123 ALA A O 1
ATOM 1001 N N . SER A 1 124 ? -18.908 -29.155 -4.536 1.00 92.56 124 SER A N 1
ATOM 1002 C CA . SER A 1 124 ? -19.092 -30.282 -3.603 1.00 92.56 124 SER A CA 1
ATOM 1003 C C . SER A 1 124 ? -19.609 -29.832 -2.232 1.00 92.56 124 SER A C 1
ATOM 1005 O O . SER A 1 124 ? -20.335 -30.573 -1.569 1.00 92.56 124 SER A O 1
ATOM 1007 N N . LEU A 1 125 ? -19.231 -28.630 -1.789 1.00 91.38 125 LEU A N 1
ATOM 1008 C CA . LEU A 1 125 ? -19.662 -28.036 -0.524 1.00 91.38 125 LEU A CA 1
ATOM 1009 C C . LEU A 1 125 ? -21.099 -27.512 -0.622 1.00 91.38 125 LEU A C 1
ATOM 1011 O O . LEU A 1 125 ? -21.868 -27.737 0.308 1.00 91.38 125 LEU A O 1
ATOM 1015 N N . GLN A 1 126 ? -21.483 -26.916 -1.754 1.00 94.25 126 GLN A N 1
ATOM 1016 C CA . GLN A 1 126 ? -22.868 -26.579 -2.089 1.00 94.25 126 GLN A CA 1
ATOM 1017 C C . GLN A 1 126 ? -23.758 -27.827 -2.028 1.00 94.25 126 GLN A C 1
ATOM 1019 O O . GLN A 1 126 ? -24.663 -27.871 -1.201 1.00 94.25 126 GLN A O 1
ATOM 1024 N N . LYS A 1 127 ? -23.425 -28.892 -2.771 1.00 94.31 127 LYS A N 1
ATOM 1025 C CA . LYS A 1 127 ? -24.191 -30.153 -2.735 1.00 94.31 127 LYS A CA 1
ATOM 1026 C C . LYS A 1 127 ? -24.272 -30.784 -1.344 1.00 94.31 127 LYS A C 1
ATOM 1028 O O . LYS A 1 127 ? -25.258 -31.434 -1.013 1.00 94.31 127 LYS A O 1
ATOM 1033 N N . ARG A 1 128 ? -23.257 -30.583 -0.493 1.00 90.75 128 ARG A N 1
ATOM 1034 C CA . ARG A 1 128 ? -23.312 -30.996 0.919 1.00 90.75 128 ARG A CA 1
ATOM 1035 C C . ARG A 1 128 ? -24.238 -30.101 1.753 1.00 90.75 128 ARG A C 1
ATOM 1037 O O . ARG A 1 128 ? -24.928 -30.633 2.614 1.00 90.75 128 ARG A O 1
ATOM 1044 N N . ARG A 1 129 ? -24.254 -28.780 1.529 1.00 91.94 129 ARG A N 1
ATOM 1045 C CA . ARG A 1 129 ? -25.193 -27.849 2.185 1.00 91.94 129 ARG A CA 1
ATOM 1046 C C . ARG A 1 129 ? -26.635 -28.188 1.812 1.00 91.94 129 ARG A C 1
ATOM 1048 O O . ARG A 1 129 ? -27.440 -28.355 2.714 1.00 91.94 129 ARG A O 1
ATOM 1055 N N . GLU A 1 130 ? -26.918 -28.372 0.524 1.00 94.50 130 GLU A N 1
ATOM 1056 C CA . GLU A 1 130 ? -28.235 -28.758 -0.006 1.00 94.50 130 GLU A CA 1
ATOM 1057 C C . GLU A 1 130 ? -28.731 -30.067 0.629 1.00 94.50 130 GLU A C 1
ATOM 1059 O O . GLU A 1 130 ? -29.799 -30.100 1.234 1.00 94.50 130 GLU A O 1
ATOM 1064 N N . LEU A 1 131 ? -27.918 -31.130 0.591 1.00 94.44 131 LEU A N 1
ATOM 1065 C CA . LEU A 1 131 ? -28.297 -32.417 1.183 1.00 94.44 131 LEU A CA 1
ATOM 1066 C C . LEU A 1 131 ? -28.417 -32.364 2.713 1.00 94.44 131 LEU A C 1
ATOM 1068 O O . LEU A 1 131 ? -29.309 -33.008 3.253 1.00 94.44 131 LEU A O 1
ATOM 1072 N N . LYS A 1 132 ? -27.582 -31.584 3.418 1.00 92.88 132 LYS A N 1
ATOM 1073 C CA . LYS A 1 132 ? -27.718 -31.418 4.876 1.00 92.88 132 LYS A CA 1
ATOM 1074 C C . LYS A 1 132 ? -28.951 -30.584 5.249 1.00 92.88 132 LYS A C 1
ATOM 1076 O O . LYS A 1 132 ? -29.594 -30.901 6.242 1.00 92.88 132 LYS A O 1
ATOM 1081 N N . ALA A 1 133 ? -29.304 -29.565 4.464 1.00 92.81 133 ALA A N 1
ATOM 1082 C CA . ALA A 1 133 ? -30.543 -28.805 4.642 1.00 92.81 133 ALA A CA 1
ATOM 1083 C C . ALA A 1 133 ? -31.784 -29.688 4.414 1.00 92.81 133 ALA A C 1
ATOM 1085 O O . ALA A 1 133 ? -32.759 -29.570 5.145 1.00 92.81 133 ALA A O 1
ATOM 1086 N N . ALA A 1 134 ? -31.704 -30.643 3.482 1.00 94.62 134 ALA A N 1
ATOM 1087 C CA . ALA A 1 134 ? -32.701 -31.698 3.289 1.00 94.62 134 ALA A CA 1
ATOM 1088 C C . ALA A 1 134 ? -32.617 -32.860 4.313 1.00 94.62 134 ALA A C 1
ATOM 1090 O O . ALA A 1 134 ? -33.305 -33.865 4.150 1.00 94.62 134 ALA A O 1
ATOM 1091 N N . GLY A 1 135 ? -31.763 -32.774 5.343 1.00 91.75 135 GLY A N 1
ATOM 1092 C CA . GLY A 1 135 ? -31.613 -33.802 6.386 1.00 91.75 135 GLY A CA 1
ATOM 1093 C C . GLY A 1 135 ? -30.907 -35.102 5.963 1.00 91.75 135 GLY A C 1
ATOM 1094 O O . GLY A 1 135 ? -30.874 -36.061 6.731 1.00 91.75 135 GLY A O 1
ATOM 1095 N N . ILE A 1 136 ? -30.327 -35.169 4.760 1.00 91.81 136 ILE A N 1
ATOM 1096 C CA . ILE A 1 136 ? -29.724 -36.387 4.195 1.00 91.81 136 ILE A CA 1
ATOM 1097 C C . ILE A 1 136 ? -28.246 -36.496 4.605 1.00 91.81 136 ILE A C 1
ATOM 1099 O O . ILE A 1 136 ? -27.343 -35.964 3.946 1.00 91.81 136 ILE A O 1
ATOM 1103 N N . ASP A 1 137 ? -27.989 -37.234 5.688 1.00 83.31 137 ASP A N 1
ATOM 1104 C CA . ASP A 1 137 ? -26.649 -37.408 6.260 1.00 83.31 137 ASP A CA 1
ATOM 1105 C C . ASP A 1 137 ? -25.745 -38.329 5.417 1.00 83.31 137 ASP A C 1
ATOM 1107 O O . ASP A 1 137 ? -25.698 -39.558 5.531 1.00 83.31 137 ASP A O 1
ATOM 1111 N N . ASN A 1 138 ? -24.993 -37.703 4.514 1.00 79.00 138 ASN A N 1
ATOM 1112 C CA . ASN A 1 138 ? -24.239 -38.401 3.483 1.00 79.00 138 ASN A CA 1
ATOM 1113 C C . ASN A 1 138 ? -22.908 -38.972 4.030 1.00 79.00 138 ASN A C 1
ATOM 1115 O O . ASN A 1 138 ? -21.921 -38.248 4.211 1.00 79.00 138 ASN A O 1
ATOM 1119 N N . ARG A 1 139 ? -22.848 -40.286 4.300 1.00 76.75 139 ARG A N 1
ATOM 1120 C CA . ARG A 1 139 ? -21.678 -40.957 4.911 1.00 76.75 139 ARG A CA 1
ATOM 1121 C C . ARG A 1 139 ? -20.452 -40.953 3.984 1.00 76.75 139 ARG A C 1
ATOM 1123 O O . ARG A 1 139 ? -20.367 -41.701 3.011 1.00 76.75 139 ARG A O 1
ATOM 1130 N N . HIS A 1 140 ? -19.451 -40.139 4.316 1.00 72.00 140 HIS A N 1
ATOM 1131 C CA . HIS A 1 140 ? -18.271 -39.938 3.472 1.00 72.00 140 HIS A CA 1
ATOM 1132 C C . HIS A 1 140 ? -17.322 -41.152 3.469 1.00 72.00 140 HIS A C 1
ATOM 1134 O O . HIS A 1 140 ? -16.804 -41.563 4.509 1.00 72.00 140 HIS A O 1
ATOM 1140 N N . LYS A 1 141 ? -16.993 -41.673 2.278 1.00 75.25 141 LYS A N 1
ATOM 1141 C CA . LYS A 1 141 ? -15.918 -42.664 2.095 1.00 75.25 141 LYS A CA 1
ATOM 1142 C C . LYS A 1 141 ? -14.547 -42.002 2.321 1.00 75.25 141 LYS A C 1
ATOM 1144 O O . LYS A 1 141 ? -13.976 -41.444 1.382 1.00 75.25 141 LYS A O 1
ATOM 1149 N N . LYS A 1 142 ? -13.997 -42.072 3.546 1.00 69.94 142 LYS A N 1
ATOM 1150 C CA . LYS A 1 142 ? -12.596 -41.684 3.826 1.00 69.94 142 LYS A CA 1
ATOM 1151 C C . LYS A 1 142 ? -11.667 -42.460 2.874 1.00 69.94 142 LYS A C 1
ATOM 1153 O O . LYS A 1 142 ? -11.558 -43.682 2.968 1.00 69.94 142 LYS A O 1
ATOM 1158 N N . ARG A 1 143 ? -10.989 -41.769 1.947 1.00 69.06 143 ARG A N 1
ATOM 1159 C CA . ARG A 1 143 ? -9.928 -42.383 1.123 1.00 69.06 143 ARG A CA 1
ATOM 1160 C C . ARG A 1 143 ? -8.774 -42.759 2.055 1.00 69.06 143 ARG A C 1
ATOM 1162 O O . ARG A 1 143 ? -8.366 -41.922 2.855 1.00 69.06 143 ARG A O 1
ATOM 1169 N N . LYS A 1 144 ? -8.228 -43.978 1.944 1.00 68.12 144 LYS A N 1
ATOM 1170 C CA . LYS A 1 144 ? -7.036 -44.392 2.707 1.00 68.12 144 LYS A CA 1
ATOM 1171 C C . LYS A 1 144 ? -5.856 -43.485 2.326 1.00 68.12 144 LYS A C 1
ATOM 1173 O O . LYS A 1 144 ? -5.277 -43.641 1.253 1.00 68.12 144 LYS A O 1
ATOM 1178 N N . ARG A 1 145 ? -5.552 -42.495 3.170 1.00 64.44 145 ARG A N 1
ATOM 1179 C CA . ARG A 1 145 ? -4.473 -41.518 2.972 1.00 64.44 145 ARG A CA 1
ATOM 1180 C C . ARG A 1 145 ? -3.181 -42.081 3.564 1.00 64.44 145 ARG A C 1
ATOM 1182 O O . ARG A 1 145 ? -3.201 -42.655 4.644 1.00 64.44 145 ARG A O 1
ATOM 1189 N N . LYS A 1 146 ? -2.058 -41.923 2.860 1.00 70.69 146 LYS A N 1
ATOM 1190 C CA . LYS A 1 146 ? -0.731 -42.311 3.358 1.00 70.69 146 LYS A CA 1
ATOM 1191 C C . LYS A 1 146 ? -0.113 -41.113 4.092 1.00 70.69 146 LYS A C 1
ATOM 1193 O O . LYS A 1 146 ? 0.542 -40.293 3.458 1.00 70.69 146 LYS A O 1
ATOM 1198 N N . GLY A 1 147 ? -0.402 -40.978 5.387 1.00 77.38 147 GLY A N 1
ATOM 1199 C CA . GLY A 1 147 ? 0.059 -39.877 6.245 1.00 77.38 147 GLY A CA 1
ATOM 1200 C C . GLY A 1 147 ? -0.911 -39.559 7.392 1.00 77.38 147 GLY A C 1
ATOM 1201 O O . GLY A 1 147 ? -1.973 -40.169 7.478 1.00 77.38 147 GLY A O 1
ATOM 1202 N N . ILE A 1 148 ? -0.526 -38.590 8.226 1.00 83.75 148 ILE A N 1
ATOM 1203 C CA . ILE A 1 148 ? -1.251 -38.085 9.411 1.00 83.75 148 ILE A CA 1
ATOM 1204 C C . ILE A 1 148 ? -2.607 -37.446 9.038 1.00 83.75 148 ILE A C 1
ATOM 1206 O O . ILE A 1 148 ? -2.734 -36.813 7.980 1.00 83.75 148 ILE A O 1
ATOM 1210 N N . ASP A 1 149 ? -3.616 -37.589 9.908 1.00 84.81 149 ASP A N 1
ATOM 1211 C CA . ASP A 1 149 ? -4.920 -36.911 9.788 1.00 84.81 149 ASP A CA 1
ATOM 1212 C C . ASP A 1 149 ? -4.936 -35.652 10.676 1.00 84.81 149 ASP A C 1
ATOM 1214 O O . ASP A 1 149 ? -5.342 -35.684 11.833 1.00 84.81 149 ASP A O 1
ATOM 1218 N N . TYR A 1 150 ? -4.491 -34.529 10.099 1.00 86.12 150 TYR A N 1
ATOM 1219 C CA . TYR A 1 150 ? -4.355 -33.190 10.708 1.00 86.12 150 TYR A CA 1
ATOM 1220 C C . TYR A 1 150 ? -5.608 -32.650 11.431 1.00 86.12 150 TYR A C 1
ATOM 1222 O O . TYR A 1 150 ? -5.520 -31.643 12.126 1.00 86.12 150 TYR A O 1
ATOM 1230 N N . ASN A 1 151 ? -6.770 -33.276 11.234 1.00 86.50 151 ASN A N 1
ATOM 1231 C CA . ASN A 1 151 ? -8.038 -32.920 11.870 1.00 86.50 151 ASN A CA 1
ATOM 1232 C C . ASN A 1 151 ? -8.402 -33.829 13.062 1.00 86.50 151 ASN A C 1
ATOM 1234 O O . ASN A 1 151 ? -9.416 -33.580 13.707 1.00 86.50 151 ASN A O 1
ATOM 1238 N N . ALA A 1 152 ? -7.642 -34.901 13.308 1.00 88.06 152 ALA A N 1
ATOM 1239 C CA . ALA A 1 152 ? -7.912 -35.905 14.340 1.00 88.06 152 ALA A CA 1
ATOM 1240 C C . ALA A 1 152 ? -6.830 -35.959 15.434 1.00 88.06 152 ALA A C 1
ATOM 1242 O O . ALA A 1 152 ? -7.129 -36.349 16.557 1.00 88.06 152 ALA A O 1
ATOM 1243 N N . GLU A 1 153 ? -5.595 -35.569 15.115 1.00 87.56 153 GLU A N 1
ATOM 1244 C CA . GLU A 1 153 ? -4.448 -35.555 16.030 1.00 87.56 153 GLU A CA 1
ATOM 1245 C C . GLU A 1 153 ? -3.567 -34.321 15.773 1.00 87.56 153 GLU A C 1
ATOM 1247 O O . GLU A 1 153 ? -3.526 -33.811 14.649 1.00 87.56 153 GLU A O 1
ATOM 1252 N N . ILE A 1 154 ? -2.842 -33.846 16.794 1.00 88.19 154 ILE A N 1
ATOM 1253 C CA . ILE A 1 154 ? -1.850 -32.773 16.633 1.00 88.19 154 ILE A CA 1
ATOM 1254 C C . ILE A 1 154 ? -0.621 -33.363 15.912 1.00 88.19 154 ILE A C 1
ATOM 1256 O O . ILE A 1 154 ? 0.061 -34.224 16.477 1.00 88.19 154 ILE A O 1
ATOM 1260 N N . PRO A 1 155 ? -0.292 -32.935 14.674 1.00 90.56 155 PRO A N 1
ATOM 1261 C CA . PRO A 1 155 ? 0.790 -33.545 13.907 1.00 90.56 155 PRO A CA 1
ATOM 1262 C C . PRO A 1 155 ? 2.143 -33.323 14.582 1.00 90.56 155 PRO A C 1
ATOM 1264 O O . PRO A 1 155 ? 2.566 -32.181 14.755 1.00 90.56 155 PRO A O 1
ATOM 1267 N N . PHE A 1 156 ? 2.845 -34.414 14.897 1.00 89.81 156 PHE A N 1
ATOM 1268 C CA . PHE A 1 156 ? 4.150 -34.381 15.570 1.00 89.81 156 PHE A CA 1
ATOM 1269 C C . PHE A 1 156 ? 4.133 -33.587 16.892 1.00 89.81 156 PHE A C 1
ATOM 1271 O O . PHE A 1 156 ? 5.046 -32.803 17.155 1.00 89.81 156 PHE A O 1
ATOM 1278 N N . GLU A 1 157 ? 3.096 -33.785 17.718 1.00 92.00 157 GLU A N 1
ATOM 1279 C CA . GLU A 1 157 ? 2.971 -33.181 19.050 1.00 92.00 157 GLU A CA 1
ATOM 1280 C C . GLU A 1 157 ? 4.266 -33.336 19.869 1.00 92.00 157 GLU A C 1
ATOM 1282 O O . GLU A 1 157 ? 4.610 -34.420 20.345 1.00 92.00 157 GLU A O 1
ATOM 1287 N N . LYS A 1 158 ? 4.980 -32.225 20.067 1.00 94.00 158 LYS A N 1
ATOM 1288 C CA . LYS A 1 158 ? 6.066 -32.129 21.040 1.00 94.00 158 LYS A CA 1
ATOM 1289 C C . LYS A 1 158 ? 5.544 -31.373 22.251 1.00 94.00 158 LYS A C 1
ATOM 1291 O O . LYS A 1 158 ? 5.442 -30.148 22.213 1.00 94.00 158 LYS A O 1
ATOM 1296 N N . ARG A 1 159 ? 5.226 -32.109 23.318 1.00 91.19 159 ARG A N 1
ATOM 1297 C CA . ARG A 1 159 ? 4.788 -31.522 24.591 1.00 91.19 159 ARG A CA 1
ATOM 1298 C C . ARG A 1 159 ? 5.823 -30.514 25.109 1.00 91.19 159 ARG A C 1
ATOM 1300 O O . ARG A 1 159 ? 7.025 -30.756 24.938 1.00 91.19 159 ARG A O 1
ATOM 1307 N N . PRO A 1 160 ? 5.388 -29.404 25.734 1.00 88.75 160 PRO A N 1
ATOM 1308 C CA . PRO A 1 160 ? 6.291 -28.529 26.469 1.00 88.75 160 PRO A CA 1
ATOM 1309 C C . PRO A 1 160 ? 7.118 -29.347 27.476 1.00 88.75 160 PRO A C 1
ATOM 1311 O O . PRO A 1 160 ? 6.575 -30.268 28.091 1.00 88.75 160 PRO A O 1
ATOM 1314 N N . PRO A 1 161 ? 8.423 -29.065 27.642 1.00 89.62 161 PRO A N 1
ATOM 1315 C CA . PRO A 1 161 ? 9.198 -29.705 28.697 1.00 89.62 161 PRO A CA 1
ATOM 1316 C C . PRO A 1 161 ? 8.621 -29.297 30.065 1.00 89.62 161 PRO A C 1
ATOM 1318 O O . PRO A 1 161 ? 8.287 -28.121 30.234 1.00 89.62 161 PRO A O 1
ATOM 1321 N N . PRO A 1 162 ? 8.499 -30.223 31.035 1.00 88.94 162 PRO A N 1
ATOM 1322 C CA . PRO A 1 162 ? 7.994 -29.891 32.363 1.00 88.94 162 PRO A CA 1
ATOM 1323 C C . PRO A 1 162 ? 8.905 -28.854 33.033 1.00 88.94 162 PRO A C 1
ATOM 1325 O O . PRO A 1 162 ? 10.131 -28.985 33.012 1.00 88.94 162 PRO A O 1
ATOM 1328 N N . GLY A 1 163 ? 8.295 -27.806 33.587 1.00 88.31 163 GLY A N 1
ATOM 1329 C CA . GLY A 1 163 ? 8.990 -26.732 34.294 1.00 88.31 163 GLY A CA 1
ATOM 1330 C C . GLY A 1 163 ? 9.127 -26.991 35.796 1.00 88.31 163 GLY A C 1
ATOM 1331 O O . GLY A 1 163 ? 8.734 -28.034 36.308 1.00 88.31 163 GLY A O 1
ATOM 1332 N N . PHE A 1 164 ? 9.658 -25.996 36.511 1.00 88.19 164 PHE A N 1
ATOM 1333 C CA . PHE A 1 164 ? 9.711 -25.979 37.982 1.00 88.19 164 PHE A CA 1
ATOM 1334 C C . PHE A 1 164 ? 8.394 -25.530 38.644 1.00 88.19 164 PHE A C 1
ATOM 1336 O O . PHE A 1 164 ? 8.287 -25.566 39.866 1.00 88.19 164 PHE A O 1
ATOM 1343 N N . TYR A 1 165 ? 7.416 -25.094 37.849 1.00 87.62 165 TYR A N 1
ATOM 1344 C CA . TYR A 1 165 ? 6.099 -24.648 38.298 1.00 87.62 165 TYR A CA 1
ATOM 1345 C C . TYR A 1 165 ? 5.032 -25.630 37.810 1.00 87.62 165 TYR A C 1
ATOM 1347 O O . TYR A 1 165 ? 5.133 -26.138 36.691 1.00 87.62 165 TYR A O 1
ATOM 1355 N N . ASP A 1 166 ? 4.028 -25.883 38.648 1.00 86.25 166 ASP A N 1
ATOM 1356 C CA . ASP A 1 166 ? 2.849 -26.661 38.274 1.00 86.25 166 ASP A CA 1
ATOM 1357 C C . ASP A 1 166 ? 1.921 -25.816 37.388 1.00 86.25 166 ASP A C 1
ATOM 1359 O O . ASP A 1 166 ? 1.641 -24.659 37.697 1.00 86.25 166 ASP A O 1
ATOM 1363 N N . THR A 1 167 ? 1.459 -26.404 36.287 1.00 83.69 167 THR A N 1
ATOM 1364 C CA . THR A 1 167 ? 0.576 -25.773 35.297 1.00 83.69 167 THR A CA 1
ATOM 1365 C C . THR A 1 167 ? -0.790 -26.458 35.199 1.00 83.69 167 THR A C 1
ATOM 1367 O O . THR A 1 167 ? -1.592 -26.070 34.357 1.00 83.69 167 THR A O 1
ATOM 1370 N N . VAL A 1 168 ? -1.091 -27.468 36.031 1.00 83.75 168 VAL A N 1
ATOM 1371 C CA . VAL A 1 168 ? -2.357 -28.237 35.970 1.00 83.75 168 VAL A CA 1
ATOM 1372 C C . VAL A 1 168 ? -3.598 -27.358 36.216 1.00 83.75 168 VAL A C 1
ATOM 1374 O O . VAL A 1 168 ? -4.692 -27.697 35.773 1.00 83.75 168 VAL A O 1
ATOM 1377 N N . GLY A 1 169 ? -3.434 -26.203 36.872 1.00 78.25 169 GLY A N 1
ATOM 1378 C CA . GLY A 1 169 ? -4.482 -25.190 37.055 1.00 78.25 169 GLY A CA 1
ATOM 1379 C C . GLY A 1 169 ? -4.505 -24.050 36.024 1.00 78.25 169 GLY A C 1
ATOM 1380 O O . GLY A 1 169 ? -5.365 -23.180 36.131 1.00 78.25 169 GLY A O 1
ATOM 1381 N N . GLU A 1 170 ? -3.579 -24.003 35.056 1.00 80.62 170 GLU A N 1
ATOM 1382 C CA . GLU A 1 170 ? -3.467 -22.890 34.089 1.00 80.62 170 GLU A CA 1
ATOM 1383 C C . GLU A 1 170 ? -4.268 -23.103 32.788 1.00 80.62 170 GLU A C 1
ATOM 1385 O O . GLU A 1 170 ? -4.403 -22.171 31.988 1.00 80.62 170 GLU A O 1
ATOM 1390 N N . ASP A 1 171 ? -4.823 -24.301 32.572 1.00 76.25 171 ASP A N 1
ATOM 1391 C CA . ASP A 1 171 ? -5.630 -24.636 31.393 1.00 76.25 171 ASP A CA 1
ATOM 1392 C C . ASP A 1 171 ? -6.952 -23.843 31.378 1.00 76.25 171 ASP A C 1
ATOM 1394 O O . ASP A 1 171 ? -7.984 -24.261 31.910 1.00 76.25 171 ASP A O 1
ATOM 1398 N N . ARG A 1 172 ? -6.925 -22.667 30.734 1.00 75.88 172 ARG A N 1
ATOM 1399 C CA . ARG A 1 172 ? -8.117 -21.839 30.492 1.00 75.88 172 ARG A CA 1
ATOM 1400 C C . ARG A 1 172 ? -9.189 -22.688 29.780 1.00 75.88 172 ARG A C 1
ATOM 1402 O O . ARG A 1 172 ? -8.884 -23.267 28.734 1.00 75.88 172 ARG A O 1
ATOM 1409 N N . PRO A 1 173 ? -10.449 -22.712 30.265 1.00 72.62 173 PRO A N 1
ATOM 1410 C CA . PRO A 1 173 ? -11.529 -23.424 29.589 1.00 72.62 173 PRO A CA 1
ATOM 1411 C C . PRO A 1 173 ? -11.691 -22.926 28.150 1.00 72.62 173 PRO A C 1
ATOM 1413 O O . PRO A 1 173 ? -11.546 -21.733 27.876 1.00 72.62 173 PRO A O 1
ATOM 1416 N N . LEU A 1 174 ? -11.995 -23.845 27.229 1.00 64.62 174 LEU A N 1
ATOM 1417 C CA . LEU A 1 174 ? -12.148 -23.536 25.807 1.00 64.62 174 LEU A CA 1
ATOM 1418 C C . LEU A 1 174 ? -13.375 -22.645 25.574 1.00 64.62 174 LEU A C 1
ATOM 1420 O O . LEU A 1 174 ? -14.497 -23.118 25.397 1.00 64.62 174 LEU A O 1
ATOM 1424 N N . GLU A 1 175 ? -13.114 -21.341 25.577 1.00 64.19 175 GLU A N 1
ATOM 1425 C CA . GLU A 1 175 ? -14.010 -20.264 25.171 1.00 64.19 175 GLU A CA 1
ATOM 1426 C C . GLU A 1 175 ? -14.668 -20.628 23.831 1.00 64.19 175 GLU A C 1
ATOM 1428 O O . GLU A 1 175 ? -13.990 -21.067 22.897 1.00 64.19 175 GLU A O 1
ATOM 1433 N N . HIS A 1 176 ? -16.000 -20.540 23.757 1.00 62.19 176 HIS A N 1
ATOM 1434 C CA . HIS A 1 176 ? -16.765 -21.156 22.672 1.00 62.19 176 HIS A CA 1
ATOM 1435 C C . HIS A 1 176 ? -16.576 -20.361 21.372 1.00 62.19 176 HIS A C 1
ATOM 1437 O O . HIS A 1 176 ? -17.304 -19.408 21.099 1.00 62.19 176 HIS A O 1
ATOM 1443 N N . VAL A 1 177 ? -15.551 -20.729 20.597 1.00 63.28 177 VAL A N 1
ATOM 1444 C CA . VAL A 1 177 ? -15.103 -19.981 19.418 1.00 63.28 177 VAL A CA 1
ATOM 1445 C C . VAL A 1 177 ? -16.250 -19.846 18.419 1.00 63.28 177 VAL A C 1
ATOM 1447 O O . VAL A 1 177 ? -16.593 -20.797 17.715 1.00 63.28 177 VAL A O 1
ATOM 1450 N N . GLN A 1 178 ? -16.816 -18.642 18.328 1.00 73.50 178 GLN A N 1
ATOM 1451 C CA . GLN A 1 178 ? -17.710 -18.275 17.239 1.00 73.50 178 GLN A CA 1
ATOM 1452 C C . GLN A 1 178 ? -16.898 -18.311 15.943 1.00 73.50 178 GLN A C 1
ATOM 1454 O O . GLN A 1 178 ? -16.091 -17.424 15.666 1.00 73.50 178 GLN A O 1
ATOM 1459 N N . PHE A 1 179 ? -17.055 -19.389 15.175 1.00 68.12 179 PHE A N 1
ATOM 1460 C CA . PHE A 1 179 ? -16.358 -19.546 13.906 1.00 68.12 179 PHE A CA 1
ATOM 1461 C C . PHE A 1 179 ? -16.833 -18.463 12.929 1.00 68.12 179 PHE A C 1
ATOM 1463 O O . PHE A 1 179 ? -18.038 -18.398 12.667 1.00 68.12 179 PHE A O 1
ATOM 1470 N N . PRO A 1 180 ? -15.923 -17.642 12.369 1.00 74.50 180 PRO A N 1
ATOM 1471 C CA . PRO A 1 180 ? -16.303 -16.605 11.423 1.00 74.50 180 PRO A CA 1
ATOM 1472 C C . PRO A 1 180 ? -17.066 -17.174 10.227 1.00 74.50 180 PRO A C 1
ATOM 1474 O O . PRO A 1 180 ? -16.784 -18.281 9.753 1.00 74.50 180 PRO A O 1
ATOM 1477 N N . THR A 1 181 ? -18.057 -16.425 9.751 1.00 76.19 181 THR A N 1
ATOM 1478 C CA . THR A 1 181 ? -19.003 -16.928 8.745 1.00 76.19 181 THR A CA 1
ATOM 1479 C C . THR A 1 181 ? -18.393 -16.935 7.347 1.00 76.19 181 THR A C 1
ATOM 1481 O O . THR A 1 181 ? -18.746 -17.786 6.520 1.00 76.19 181 THR A O 1
ATOM 1484 N N . THR A 1 182 ? -17.435 -16.036 7.091 1.00 81.56 182 THR A N 1
ATOM 1485 C CA . THR A 1 182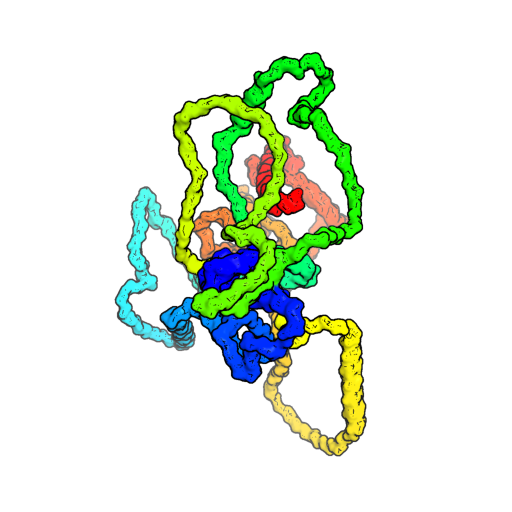 ? -16.690 -15.974 5.832 1.00 81.56 182 THR A CA 1
ATOM 1486 C C . THR A 1 182 ? -15.252 -16.471 5.977 1.00 81.56 182 THR A C 1
ATOM 1488 O O . THR A 1 182 ? -14.628 -16.436 7.037 1.00 81.56 182 THR A O 1
ATOM 1491 N N . ILE A 1 183 ? -14.689 -16.934 4.857 1.00 81.06 183 ILE A N 1
ATOM 1492 C CA . ILE A 1 183 ? -13.284 -17.362 4.789 1.00 81.06 183 ILE A CA 1
ATOM 1493 C C . ILE A 1 183 ? -12.341 -16.151 4.921 1.00 81.06 183 ILE A C 1
ATOM 1495 O O . ILE A 1 183 ? -11.232 -16.301 5.423 1.00 81.06 183 ILE A O 1
ATOM 1499 N N . GLU A 1 184 ? -12.774 -14.951 4.518 1.00 82.12 184 GLU A N 1
ATOM 1500 C CA . GLU A 1 184 ? -11.952 -13.736 4.593 1.00 82.12 184 GLU A CA 1
ATOM 1501 C C . GLU A 1 184 ? -11.840 -13.179 6.021 1.00 82.12 184 GLU A C 1
ATOM 1503 O O . GLU A 1 184 ? -10.781 -12.673 6.385 1.00 82.12 184 GLU A O 1
ATOM 1508 N N . GLU A 1 185 ? -12.859 -13.348 6.872 1.00 83.62 185 GLU A N 1
ATOM 1509 C CA . GLU A 1 185 ? -12.716 -13.114 8.318 1.00 83.62 185 GLU A CA 1
ATOM 1510 C C . GLU A 1 185 ? -11.699 -14.081 8.952 1.00 83.62 185 GLU A C 1
ATOM 1512 O O . GLU A 1 185 ? -10.894 -13.673 9.787 1.00 83.62 185 GLU A O 1
ATOM 1517 N N . LEU A 1 186 ? -11.716 -15.358 8.544 1.00 83.25 186 LEU A N 1
ATOM 1518 C CA . LEU A 1 186 ? -10.870 -16.412 9.115 1.00 83.25 186 LEU A CA 1
ATOM 1519 C C . LEU A 1 186 ? -9.398 -16.334 8.661 1.00 83.25 186 LEU A C 1
ATOM 1521 O O . LEU A 1 186 ? -8.498 -16.600 9.456 1.00 83.25 186 LEU A O 1
ATOM 1525 N N . GLU A 1 187 ? -9.139 -15.996 7.393 1.00 84.81 187 GLU A N 1
ATOM 1526 C CA . GLU A 1 187 ? -7.779 -15.825 6.847 1.00 84.81 187 GLU A CA 1
ATOM 1527 C C . GLU A 1 187 ? -7.240 -14.387 7.013 1.00 84.81 187 GLU A C 1
ATOM 1529 O O . GLU A 1 187 ? -6.024 -14.173 6.990 1.00 84.81 187 GLU A O 1
ATOM 1534 N N . GLY A 1 188 ? -8.128 -13.408 7.210 1.00 86.94 188 GLY A N 1
ATOM 1535 C CA . GLY A 1 188 ? -7.821 -11.982 7.284 1.00 86.94 188 GLY A CA 1
ATOM 1536 C C . GLY A 1 188 ? -7.584 -11.322 5.917 1.00 86.94 188 GLY A C 1
ATOM 1537 O O . GLY A 1 188 ? -7.290 -11.970 4.909 1.00 86.94 188 GLY A O 1
ATOM 1538 N N . ARG A 1 189 ? -7.660 -9.982 5.880 1.00 88.56 189 ARG A N 1
ATOM 1539 C CA . ARG A 1 189 ? -7.428 -9.194 4.652 1.00 88.56 189 ARG A CA 1
ATOM 1540 C C . ARG A 1 189 ? -6.032 -9.460 4.081 1.00 88.56 189 ARG A C 1
ATOM 1542 O O . ARG A 1 189 ? -5.015 -9.224 4.742 1.00 88.56 189 ARG A O 1
ATOM 1549 N N . ARG A 1 190 ? -5.962 -9.900 2.823 1.00 88.81 190 ARG A N 1
ATOM 1550 C CA . ARG A 1 190 ? -4.688 -10.254 2.179 1.00 88.81 190 ARG A CA 1
ATOM 1551 C C . ARG A 1 190 ? -3.892 -8.986 1.858 1.00 88.81 190 ARG A C 1
ATOM 1553 O O . ARG A 1 190 ? -4.439 -7.973 1.428 1.00 88.81 190 ARG A O 1
ATOM 1560 N N . ARG A 1 191 ? -2.562 -9.060 1.999 1.00 91.25 191 ARG A N 1
ATOM 1561 C CA . ARG A 1 191 ? -1.651 -7.908 1.810 1.00 91.25 191 ARG A CA 1
ATOM 1562 C C . ARG A 1 191 ? -1.823 -7.207 0.458 1.00 91.25 191 ARG A C 1
ATOM 1564 O O . ARG A 1 191 ? -1.780 -5.985 0.416 1.00 91.25 191 ARG A O 1
ATOM 1571 N N . VAL A 1 192 ? -2.049 -7.976 -0.609 1.00 90.00 192 VAL A N 1
ATOM 1572 C CA . VAL A 1 192 ? -2.229 -7.462 -1.979 1.00 90.00 192 VAL A CA 1
ATOM 1573 C C . VAL A 1 192 ? -3.475 -6.582 -2.096 1.00 90.00 192 VAL A C 1
ATOM 1575 O O . VAL A 1 192 ? -3.426 -5.556 -2.765 1.00 90.00 192 VAL A O 1
ATOM 1578 N N . ASP A 1 193 ? -4.569 -6.937 -1.419 1.00 89.88 193 ASP A N 1
ATOM 1579 C CA . ASP A 1 193 ? -5.821 -6.179 -1.493 1.00 89.88 193 ASP A CA 1
ATOM 1580 C C . ASP A 1 193 ? -5.708 -4.862 -0.706 1.00 89.88 193 ASP A C 1
ATOM 1582 O O . ASP A 1 193 ? -6.148 -3.815 -1.175 1.00 89.88 193 ASP A O 1
ATOM 1586 N N . VAL A 1 194 ? -5.019 -4.884 0.444 1.00 92.00 194 VAL A N 1
ATOM 1587 C CA . VAL A 1 194 ? -4.678 -3.675 1.221 1.00 92.00 194 VAL A CA 1
ATOM 1588 C C . VAL A 1 194 ? -3.742 -2.751 0.428 1.00 92.00 194 VAL A C 1
ATOM 1590 O O . VAL A 1 194 ? -3.963 -1.544 0.360 1.00 92.00 194 VAL A O 1
ATOM 1593 N N . GLU A 1 195 ? -2.718 -3.307 -0.221 1.00 92.50 195 GLU A N 1
ATOM 1594 C CA . GLU A 1 195 ? -1.782 -2.565 -1.077 1.00 92.50 195 GLU A CA 1
ATOM 1595 C C . GLU A 1 195 ? -2.486 -1.962 -2.308 1.00 92.50 195 GLU A C 1
ATOM 1597 O O . GLU A 1 195 ? -2.213 -0.822 -2.685 1.00 92.50 195 GLU A O 1
ATOM 1602 N N . ALA A 1 196 ? -3.437 -2.686 -2.909 1.00 94.31 196 ALA A N 1
ATOM 1603 C CA . ALA A 1 196 ? -4.261 -2.196 -4.011 1.00 94.31 196 ALA A CA 1
ATOM 1604 C C . ALA A 1 196 ? -5.221 -1.075 -3.574 1.00 94.31 196 ALA A C 1
ATOM 1606 O O . ALA A 1 196 ? -5.370 -0.089 -4.298 1.00 94.31 196 ALA A O 1
ATOM 1607 N N . GLN A 1 197 ? -5.826 -1.178 -2.384 1.00 93.44 197 GLN A N 1
ATOM 1608 C CA . GLN A 1 197 ? -6.649 -0.111 -1.801 1.00 93.44 197 GLN A CA 1
ATOM 1609 C C . GLN A 1 197 ? -5.830 1.170 -1.583 1.00 93.44 197 GLN A C 1
ATOM 1611 O O . GLN A 1 197 ? -6.262 2.242 -2.008 1.00 93.44 197 GLN A O 1
ATOM 1616 N N . LEU A 1 198 ? -4.627 1.065 -1.006 1.00 94.56 198 LEU A N 1
ATOM 1617 C CA . LEU A 1 198 ? -3.727 2.209 -0.814 1.00 94.56 198 LEU A CA 1
ATOM 1618 C C . LEU A 1 198 ? -3.288 2.822 -2.154 1.00 94.56 198 LEU A C 1
ATOM 1620 O O . LEU A 1 198 ? -3.454 4.024 -2.351 1.00 94.56 198 LEU A O 1
ATOM 1624 N N . ARG A 1 199 ? -2.857 2.008 -3.132 1.00 93.19 199 ARG A N 1
ATOM 1625 C CA . ARG A 1 199 ? -2.551 2.495 -4.493 1.00 93.19 199 ARG A CA 1
ATOM 1626 C C . ARG A 1 199 ? -3.730 3.231 -5.132 1.00 93.19 199 ARG A C 1
ATOM 1628 O O . ARG A 1 199 ? -3.524 4.274 -5.743 1.00 93.19 199 ARG A O 1
ATOM 1635 N N . LYS A 1 200 ? -4.961 2.723 -4.990 1.00 95.12 200 LYS A N 1
ATOM 1636 C CA . LYS A 1 200 ? -6.169 3.377 -5.525 1.00 95.12 200 LYS A CA 1
ATOM 1637 C C . LYS A 1 200 ? -6.418 4.735 -4.857 1.00 95.12 200 LYS A C 1
ATOM 1639 O O . LYS A 1 200 ? -6.767 5.687 -5.553 1.00 95.12 200 LYS A O 1
ATOM 1644 N N . GLN A 1 201 ? -6.197 4.844 -3.545 1.00 94.44 201 GLN A N 1
ATOM 1645 C CA . GLN A 1 201 ? -6.275 6.120 -2.824 1.00 94.44 201 GLN A CA 1
ATOM 1646 C C . GLN A 1 201 ? -5.199 7.108 -3.291 1.00 94.44 201 GLN A C 1
ATOM 1648 O O . GLN A 1 201 ? -5.509 8.276 -3.499 1.00 94.44 201 GLN A O 1
ATOM 1653 N N . ASP A 1 202 ? -3.958 6.667 -3.491 1.00 91.81 202 ASP A N 1
ATOM 1654 C CA . ASP A 1 202 ? -2.860 7.556 -3.893 1.00 91.81 202 ASP A CA 1
ATOM 1655 C C . ASP A 1 202 ? -2.984 8.014 -5.356 1.00 91.81 202 ASP A C 1
ATOM 1657 O O . ASP A 1 202 ? -2.756 9.184 -5.655 1.00 91.81 202 ASP A O 1
ATOM 1661 N N . ILE A 1 203 ? -3.468 7.150 -6.256 1.00 92.06 203 ILE A N 1
ATOM 1662 C CA . ILE A 1 203 ? -3.857 7.541 -7.623 1.00 92.06 203 ILE A CA 1
ATOM 1663 C C . ILE A 1 203 ? -4.991 8.579 -7.589 1.00 92.06 203 ILE A C 1
ATOM 1665 O O . ILE A 1 203 ? -4.938 9.563 -8.326 1.00 92.06 203 ILE A O 1
ATOM 1669 N N . ALA A 1 204 ? -5.994 8.403 -6.720 1.00 93.12 204 ALA A N 1
ATOM 1670 C CA . ALA A 1 204 ? -7.081 9.371 -6.571 1.00 93.12 204 ALA A CA 1
ATOM 1671 C C . ALA A 1 204 ? -6.582 10.727 -6.039 1.00 93.12 204 ALA A C 1
ATOM 1673 O O . ALA A 1 204 ? -6.913 11.756 -6.624 1.00 93.12 204 ALA A O 1
ATOM 1674 N N . LYS A 1 205 ? -5.731 10.739 -5.000 1.00 90.25 205 LYS A N 1
ATOM 1675 C CA . LYS A 1 205 ? -5.090 11.960 -4.472 1.00 90.25 205 LYS A CA 1
ATOM 1676 C C . LYS A 1 205 ? -4.285 12.680 -5.554 1.00 90.25 205 LYS A C 1
ATOM 1678 O O . LYS A 1 205 ? -4.476 13.874 -5.746 1.00 90.25 205 LYS A O 1
ATOM 1683 N N . ASN A 1 206 ? -3.450 11.957 -6.302 1.00 84.25 206 ASN A N 1
ATOM 1684 C CA . ASN A 1 206 ? -2.635 12.543 -7.368 1.00 84.25 206 ASN A CA 1
ATOM 1685 C C . ASN A 1 206 ? -3.501 13.120 -8.501 1.00 84.25 206 ASN A C 1
ATOM 1687 O O . ASN A 1 206 ? -3.205 14.206 -8.988 1.00 84.25 206 ASN A O 1
ATOM 1691 N N . LYS A 1 207 ? -4.610 12.460 -8.869 1.00 89.81 207 LYS A N 1
ATOM 1692 C CA . LYS A 1 207 ? -5.567 12.978 -9.864 1.00 89.81 207 LYS A CA 1
ATOM 1693 C C . LYS A 1 207 ? -6.339 14.211 -9.369 1.00 89.81 207 LYS A C 1
ATOM 1695 O O . LYS A 1 207 ? -6.721 15.052 -10.178 1.00 89.81 207 LYS A O 1
ATOM 1700 N N . ILE A 1 208 ? -6.580 14.331 -8.061 1.00 86.56 208 ILE A N 1
ATOM 1701 C CA . ILE A 1 208 ? -7.160 15.539 -7.450 1.00 86.56 208 ILE A CA 1
ATOM 1702 C C . ILE A 1 208 ? -6.128 16.673 -7.455 1.00 86.56 208 ILE A C 1
ATOM 1704 O O . ILE A 1 208 ? -6.448 17.768 -7.905 1.00 86.56 208 ILE A O 1
ATOM 1708 N N . LEU A 1 209 ? -4.882 16.396 -7.057 1.00 81.50 209 LEU A N 1
ATOM 1709 C CA . LEU A 1 209 ? -3.785 17.368 -7.074 1.00 81.50 209 LEU A CA 1
ATOM 1710 C C . LEU A 1 209 ? -3.536 17.915 -8.488 1.00 81.50 209 LEU A C 1
ATOM 1712 O O . LEU A 1 209 ? -3.521 19.123 -8.672 1.00 81.50 209 LEU A O 1
ATOM 1716 N N . GLN A 1 210 ? -3.468 17.045 -9.501 1.00 82.00 210 GLN A N 1
ATOM 1717 C CA . GLN A 1 210 ? -3.347 17.427 -10.918 1.00 82.00 210 GLN A CA 1
ATOM 1718 C C . GLN A 1 210 ? -4.503 18.303 -11.434 1.00 82.00 210 GLN A C 1
ATOM 1720 O O . GLN A 1 210 ? -4.319 19.031 -12.403 1.00 82.00 210 GLN A O 1
ATOM 1725 N N . ARG A 1 211 ? -5.691 18.230 -10.817 1.00 83.25 211 ARG A N 1
ATOM 1726 C CA . ARG A 1 211 ? -6.857 19.064 -11.164 1.00 83.25 211 ARG A CA 1
ATOM 1727 C C . ARG A 1 211 ? -6.902 20.395 -10.413 1.00 83.25 211 ARG A C 1
ATOM 1729 O O . ARG A 1 211 ? -7.560 21.310 -10.890 1.00 83.25 211 ARG A O 1
ATOM 1736 N N . GLN A 1 212 ? -6.267 20.485 -9.247 1.00 83.44 212 GLN A N 1
ATOM 1737 C CA . GLN A 1 212 ? -6.214 21.706 -8.435 1.00 83.44 212 GLN A CA 1
ATOM 1738 C C . GLN A 1 212 ? -4.980 22.557 -8.759 1.00 83.44 212 GLN A C 1
ATOM 1740 O O . GLN A 1 212 ? -5.075 23.778 -8.786 1.00 83.44 212 GLN A O 1
ATOM 1745 N N . ASP A 1 213 ? -3.846 21.914 -9.040 1.00 80.00 213 ASP A N 1
ATOM 1746 C CA . ASP A 1 213 ? -2.578 22.553 -9.385 1.00 80.00 213 ASP A CA 1
ATOM 1747 C C . ASP A 1 213 ? -1.839 21.719 -10.447 1.00 80.00 213 ASP A C 1
ATOM 1749 O O . ASP A 1 213 ? -0.911 20.949 -10.175 1.00 80.00 213 ASP A O 1
ATOM 1753 N N . ALA A 1 214 ? -2.300 21.851 -11.693 1.00 74.50 214 ALA A N 1
ATOM 1754 C CA . ALA A 1 214 ? -1.657 21.247 -12.854 1.00 74.50 214 ALA A CA 1
ATOM 1755 C C . ALA A 1 214 ? -0.169 21.643 -13.008 1.00 74.50 214 ALA A C 1
ATOM 1757 O O . ALA A 1 214 ? 0.642 20.730 -13.181 1.00 74.50 214 ALA A O 1
ATOM 1758 N N . PRO A 1 215 ? 0.250 22.929 -12.925 1.00 80.12 215 PRO A N 1
ATOM 1759 C CA . PRO A 1 215 ? 1.656 23.281 -13.117 1.00 80.12 215 PRO A CA 1
ATOM 1760 C C . PRO A 1 215 ? 2.569 22.738 -12.009 1.00 80.12 215 PRO A C 1
ATOM 1762 O O . PRO A 1 215 ? 3.630 22.206 -12.340 1.00 80.12 215 PRO A O 1
ATOM 1765 N N . ALA A 1 216 ? 2.183 22.767 -10.726 1.00 78.69 216 ALA A N 1
ATOM 1766 C CA . ALA A 1 216 ? 3.007 22.158 -9.679 1.00 78.69 216 ALA A CA 1
ATOM 1767 C C . ALA A 1 216 ? 3.039 20.628 -9.794 1.00 78.69 216 ALA A C 1
ATOM 1769 O O . ALA A 1 216 ? 4.098 20.028 -9.596 1.00 78.69 216 ALA A O 1
ATOM 1770 N N . ALA A 1 217 ? 1.931 19.984 -10.180 1.00 77.81 217 ALA A N 1
ATOM 1771 C CA . ALA A 1 217 ? 1.912 18.545 -10.435 1.00 77.81 217 ALA A CA 1
ATOM 1772 C C . ALA A 1 217 ? 2.793 18.153 -11.637 1.00 77.81 217 ALA A C 1
ATOM 1774 O O . ALA A 1 217 ? 3.490 17.140 -11.571 1.00 77.81 217 ALA A O 1
ATOM 1775 N N . ILE A 1 218 ? 2.831 18.967 -12.700 1.00 78.12 218 ILE A N 1
ATOM 1776 C CA . ILE A 1 218 ? 3.733 18.789 -13.850 1.00 78.12 218 ILE A CA 1
ATOM 1777 C C . ILE A 1 218 ? 5.188 19.045 -13.443 1.00 78.12 218 ILE A C 1
ATOM 1779 O O . ILE A 1 218 ? 6.056 18.262 -13.810 1.00 78.12 218 ILE A O 1
ATOM 1783 N N . MET A 1 219 ? 5.487 20.064 -12.630 1.00 79.25 219 MET A N 1
ATOM 1784 C CA . MET A 1 219 ? 6.841 20.277 -12.096 1.00 79.25 219 MET A CA 1
ATOM 1785 C C . MET A 1 219 ? 7.286 19.143 -11.164 1.00 79.25 219 MET A C 1
ATOM 1787 O O . MET A 1 219 ? 8.443 18.729 -11.214 1.00 79.25 219 MET A O 1
ATOM 1791 N N . GLN A 1 220 ? 6.390 18.603 -10.334 1.00 77.25 220 GLN A N 1
ATOM 1792 C CA . GLN A 1 220 ? 6.687 17.463 -9.468 1.00 77.25 220 GLN A CA 1
ATOM 1793 C C . GLN A 1 220 ? 6.884 16.182 -10.283 1.00 77.25 220 GLN A C 1
ATOM 1795 O O . GLN A 1 220 ? 7.819 15.435 -9.999 1.00 77.25 220 GLN A O 1
ATOM 1800 N N . ALA A 1 221 ? 6.063 15.951 -11.313 1.00 77.62 221 ALA A N 1
ATOM 1801 C CA . ALA A 1 221 ? 6.275 14.881 -12.280 1.00 77.62 221 ALA A CA 1
ATOM 1802 C C . ALA A 1 221 ? 7.627 15.059 -12.979 1.00 77.62 221 ALA A C 1
ATOM 1804 O O . ALA A 1 221 ? 8.439 14.148 -12.923 1.00 77.62 221 ALA A O 1
ATOM 1805 N N . ASN A 1 222 ? 7.934 16.243 -13.516 1.00 77.88 222 ASN A N 1
ATOM 1806 C CA . ASN A 1 222 ? 9.181 16.517 -14.230 1.00 77.88 222 ASN A CA 1
ATOM 1807 C C . ASN A 1 222 ? 10.427 16.379 -13.342 1.00 77.88 222 ASN A C 1
ATOM 1809 O O . ASN A 1 222 ? 11.382 15.722 -13.739 1.00 77.88 222 ASN A O 1
ATOM 1813 N N . LYS A 1 223 ? 10.378 16.825 -12.083 1.00 77.56 223 LYS A N 1
ATOM 1814 C CA . LYS A 1 223 ? 11.433 16.577 -11.081 1.00 77.56 223 LYS A CA 1
ATOM 1815 C C . LYS A 1 223 ? 11.560 15.092 -10.719 1.00 77.56 223 LYS A C 1
ATOM 1817 O O . LYS A 1 223 ? 12.657 14.571 -10.512 1.00 77.56 223 LYS A O 1
ATOM 1822 N N . LEU A 1 224 ? 10.438 14.371 -10.692 1.00 71.25 224 LEU A N 1
ATOM 1823 C CA . LEU A 1 224 ? 10.413 12.908 -10.657 1.00 71.25 224 LEU A CA 1
ATOM 1824 C C . LEU A 1 224 ? 10.740 12.273 -12.022 1.00 71.25 224 LEU A C 1
ATOM 1826 O O . LEU A 1 224 ? 10.912 11.057 -12.056 1.00 71.25 224 LEU A O 1
ATOM 1830 N N . ASN A 1 225 ? 10.988 13.052 -13.088 1.00 70.06 225 ASN A N 1
ATOM 1831 C CA . ASN A 1 225 ? 11.338 12.634 -14.455 1.00 70.06 225 ASN A CA 1
ATOM 1832 C C . ASN A 1 225 ? 12.742 13.049 -14.942 1.00 70.06 225 ASN A C 1
ATOM 1834 O O . ASN A 1 225 ? 13.194 12.535 -15.960 1.00 70.06 225 ASN A O 1
ATOM 1838 N N . ASP A 1 226 ? 13.503 13.845 -14.194 1.00 71.56 226 ASP A N 1
ATOM 1839 C CA . ASP A 1 226 ? 14.882 14.165 -14.584 1.00 71.56 226 ASP A CA 1
ATOM 1840 C C . ASP A 1 226 ? 15.793 12.929 -14.437 1.00 71.56 226 ASP A C 1
ATOM 1842 O O . ASP A 1 226 ? 15.857 12.361 -13.337 1.00 71.56 226 ASP A O 1
ATOM 1846 N N . PRO A 1 227 ? 16.520 12.471 -15.475 1.00 60.25 227 PRO A N 1
ATOM 1847 C CA . PRO A 1 227 ? 17.505 11.400 -15.316 1.00 60.25 227 PRO A CA 1
ATOM 1848 C C . PRO A 1 227 ? 18.671 11.846 -14.421 1.00 60.25 227 PRO A C 1
ATOM 1850 O O . PRO A 1 227 ? 19.220 11.029 -13.683 1.00 60.25 227 PRO A O 1
ATOM 1853 N N . GLU A 1 228 ? 18.984 13.146 -14.390 1.00 62.84 228 GLU A N 1
ATOM 1854 C CA . GLU A 1 228 ? 19.997 13.721 -13.497 1.00 62.84 228 GLU A CA 1
ATOM 1855 C C . GLU A 1 228 ? 19.695 13.492 -12.013 1.00 62.84 228 GLU A C 1
ATOM 1857 O O . GLU A 1 228 ? 20.613 13.289 -11.224 1.00 62.84 228 GLU A O 1
ATOM 1862 N N . ALA A 1 229 ? 18.417 13.459 -11.616 1.00 59.69 229 ALA A N 1
ATOM 1863 C CA . ALA A 1 229 ? 18.029 13.145 -10.242 1.00 59.69 229 ALA A CA 1
ATOM 1864 C C . ALA A 1 229 ? 18.341 11.683 -9.859 1.00 59.69 229 ALA A C 1
ATOM 1866 O O . ALA A 1 229 ? 18.534 11.391 -8.680 1.00 59.69 229 ALA A O 1
ATOM 1867 N N . VAL A 1 230 ? 18.425 10.778 -10.843 1.00 55.84 230 VAL A N 1
ATOM 1868 C CA . VAL A 1 230 ? 18.763 9.355 -10.657 1.00 55.84 230 VAL A CA 1
ATOM 1869 C C . VAL A 1 230 ? 20.278 9.126 -10.722 1.00 55.84 230 VAL A C 1
ATOM 1871 O O . VAL A 1 230 ? 20.797 8.257 -10.027 1.00 55.84 230 VAL A O 1
ATOM 1874 N N . THR A 1 231 ? 21.017 9.927 -11.499 1.00 58.62 231 THR A N 1
ATOM 1875 C CA . THR A 1 231 ? 22.485 9.827 -11.599 1.00 58.62 231 THR A CA 1
ATOM 1876 C C . THR A 1 231 ? 23.242 10.540 -10.472 1.00 58.62 231 THR A C 1
ATOM 1878 O O . THR A 1 231 ? 24.473 10.432 -10.416 1.00 58.62 231 THR A O 1
ATOM 1881 N N . ARG A 1 232 ? 22.549 11.200 -9.525 1.00 60.06 232 ARG A N 1
ATOM 1882 C CA . ARG A 1 232 ? 23.139 11.699 -8.265 1.00 60.06 232 ARG A CA 1
ATOM 1883 C C . ARG A 1 232 ? 23.639 10.537 -7.403 1.00 60.06 232 ARG A C 1
ATOM 1885 O O . ARG A 1 232 ? 22.945 10.047 -6.516 1.00 60.06 232 ARG A O 1
ATOM 1892 N N . ARG A 1 233 ? 24.880 10.118 -7.669 1.00 60.12 233 ARG A N 1
ATOM 1893 C CA . ARG A 1 233 ? 25.630 9.119 -6.894 1.00 60.12 233 ARG A CA 1
ATOM 1894 C C . ARG A 1 233 ? 25.523 9.448 -5.403 1.00 60.12 233 ARG A C 1
ATOM 1896 O O . ARG A 1 233 ? 25.747 10.593 -5.011 1.00 60.12 233 ARG A O 1
ATOM 1903 N N . SER A 1 234 ? 25.214 8.446 -4.580 1.00 65.38 234 SER A N 1
ATOM 1904 C CA . SER A 1 234 ? 25.181 8.590 -3.121 1.00 65.38 234 SER A CA 1
ATOM 1905 C C . SER A 1 234 ? 26.487 9.215 -2.630 1.00 65.38 234 SER A C 1
ATOM 1907 O O . SER A 1 234 ? 27.561 8.721 -2.984 1.00 65.38 234 SER A O 1
ATOM 1909 N N . LYS A 1 235 ? 26.396 10.295 -1.839 1.00 70.12 235 LYS A N 1
ATOM 1910 C CA . LYS A 1 235 ? 27.562 11.036 -1.334 1.00 70.12 235 LYS A CA 1
ATOM 1911 C C . LYS A 1 235 ? 28.552 10.052 -0.706 1.00 70.12 235 LYS A C 1
ATOM 1913 O O . LYS A 1 235 ? 28.160 9.246 0.134 1.00 70.12 235 LYS A O 1
ATOM 1918 N N . LEU A 1 236 ? 29.807 10.089 -1.157 1.00 59.06 236 LEU A N 1
ATOM 1919 C CA . LEU A 1 236 ? 30.822 9.116 -0.761 1.00 59.06 236 LEU A CA 1
ATOM 1920 C C . LEU A 1 236 ? 31.088 9.238 0.745 1.00 59.06 236 LEU A C 1
ATOM 1922 O O . LEU A 1 236 ? 31.744 10.179 1.188 1.00 59.06 236 LEU A O 1
ATOM 1926 N N . MET A 1 237 ? 30.559 8.289 1.518 1.00 64.19 237 MET A N 1
ATOM 1927 C CA . MET A 1 237 ? 30.769 8.197 2.962 1.00 64.19 237 MET A CA 1
ATOM 1928 C C . MET A 1 237 ? 32.176 7.659 3.227 1.00 64.19 237 MET A C 1
ATOM 1930 O O . MET A 1 237 ? 32.372 6.469 3.469 1.00 64.19 237 MET A O 1
ATOM 1934 N N . LEU A 1 238 ? 33.164 8.545 3.119 1.00 67.12 238 LEU A N 1
ATOM 1935 C CA . LEU A 1 238 ? 34.512 8.285 3.609 1.00 67.12 238 LEU A CA 1
ATOM 1936 C C . LEU A 1 238 ? 34.483 8.105 5.140 1.00 67.12 238 LEU A C 1
ATOM 1938 O O . LEU A 1 238 ? 33.611 8.681 5.800 1.00 67.12 238 LEU A O 1
ATOM 1942 N N . PRO A 1 239 ? 35.429 7.343 5.721 1.00 71.31 239 PRO A N 1
ATOM 1943 C CA . PRO A 1 239 ? 35.654 7.361 7.161 1.00 71.31 239 PRO A CA 1
ATOM 1944 C C . PRO A 1 239 ? 35.886 8.799 7.658 1.00 71.31 239 PRO A C 1
ATOM 1946 O O . PRO A 1 239 ? 36.459 9.602 6.912 1.00 71.31 239 PRO A O 1
ATOM 1949 N N . PRO A 1 240 ? 35.474 9.142 8.893 1.00 62.16 240 PRO A N 1
ATOM 1950 C CA . PRO A 1 240 ? 35.834 10.425 9.489 1.00 62.16 240 PRO A CA 1
ATOM 1951 C C . PRO A 1 240 ? 37.366 10.576 9.553 1.00 62.16 240 PRO A C 1
ATOM 1953 O O . PRO A 1 240 ? 38.072 9.561 9.622 1.00 62.16 240 PRO A O 1
ATOM 1956 N N . PRO A 1 241 ? 37.897 11.814 9.516 1.00 73.44 241 PRO A N 1
ATOM 1957 C CA . PRO A 1 241 ? 39.332 12.045 9.634 1.00 73.44 241 PRO A CA 1
ATOM 1958 C C . PRO A 1 241 ? 39.871 11.432 10.933 1.00 73.44 241 PRO A C 1
ATOM 1960 O O . PRO A 1 241 ? 39.228 11.486 11.977 1.00 73.44 241 PRO A O 1
ATOM 1963 N N . GLN A 1 242 ? 41.060 10.833 10.851 1.00 70.69 242 GLN A N 1
ATOM 1964 C CA . GLN A 1 242 ? 41.729 10.189 11.992 1.00 70.69 242 GLN A CA 1
ATOM 1965 C C . GLN A 1 242 ? 42.425 11.189 12.929 1.00 70.69 242 GLN A C 1
ATOM 1967 O O . GLN A 1 242 ? 42.932 10.785 13.968 1.00 70.69 242 GLN A O 1
ATOM 1972 N N . ILE A 1 243 ? 42.454 12.463 12.538 1.00 71.56 243 ILE A N 1
ATOM 1973 C CA . ILE A 1 243 ? 43.042 13.586 13.265 1.00 71.56 243 ILE A CA 1
ATOM 1974 C C . ILE A 1 243 ? 41.877 14.394 13.837 1.00 71.56 243 ILE A C 1
ATOM 1976 O O . ILE A 1 243 ? 40.939 14.720 13.105 1.00 71.56 243 ILE A O 1
ATOM 1980 N N . SER A 1 244 ? 41.926 14.689 15.130 1.00 74.44 244 SER A N 1
ATOM 1981 C CA . SER A 1 244 ? 40.944 15.524 15.819 1.00 74.44 244 SER A CA 1
ATOM 1982 C C . SER A 1 244 ? 41.142 17.012 15.511 1.00 74.44 244 SER A C 1
ATOM 1984 O O . SER A 1 244 ? 42.242 17.463 15.189 1.00 74.44 244 SER A O 1
ATOM 1986 N N . ASP A 1 245 ? 40.082 17.807 15.673 1.00 73.50 245 ASP A N 1
ATOM 1987 C CA . ASP A 1 245 ? 40.151 19.265 15.486 1.00 73.50 245 ASP A CA 1
ATOM 1988 C C . ASP A 1 245 ? 41.166 19.935 16.443 1.00 73.50 245 ASP A C 1
ATOM 1990 O O . ASP A 1 245 ? 41.711 20.991 16.131 1.00 73.50 245 ASP A O 1
ATOM 1994 N N . ILE A 1 246 ? 41.473 19.287 17.575 1.00 73.88 246 ILE A N 1
ATOM 1995 C CA . ILE A 1 246 ? 42.467 19.723 18.569 1.00 73.88 246 ILE A CA 1
ATOM 1996 C C . ILE A 1 246 ? 43.892 19.597 18.010 1.00 73.88 246 ILE A C 1
ATOM 1998 O O . ILE A 1 246 ? 44.677 20.536 18.103 1.00 73.88 246 ILE A O 1
ATOM 2002 N N . GLU A 1 247 ? 44.218 18.468 17.379 1.00 73.06 247 GLU A N 1
ATOM 2003 C CA . GLU A 1 247 ? 45.526 18.245 16.743 1.00 73.06 247 GLU A CA 1
ATOM 2004 C C . GLU A 1 247 ? 45.720 19.176 15.531 1.00 73.06 247 GLU A C 1
ATOM 2006 O O . GLU A 1 247 ? 46.824 19.665 15.287 1.00 73.06 247 GLU A O 1
ATOM 2011 N N . LEU A 1 248 ? 44.641 19.500 14.806 1.00 72.94 248 LEU A N 1
ATOM 2012 C CA . LEU A 1 248 ? 44.651 20.547 13.776 1.00 72.94 248 LEU A CA 1
ATOM 2013 C C . LEU A 1 248 ? 44.923 21.943 14.367 1.00 72.94 248 LEU A C 1
ATOM 2015 O O . LEU A 1 248 ? 45.662 22.724 13.761 1.00 72.94 248 LEU A O 1
ATOM 2019 N N . GLU A 1 249 ? 44.385 22.257 15.549 1.00 71.50 249 GLU A N 1
ATOM 2020 C CA . GLU A 1 249 ? 44.660 23.516 16.252 1.00 71.50 249 GLU A CA 1
ATOM 2021 C C . GLU A 1 249 ? 46.110 23.590 16.772 1.00 71.50 249 GLU A C 1
ATOM 2023 O O . GLU A 1 249 ? 46.730 24.654 16.710 1.00 71.50 249 GLU A O 1
ATOM 2028 N N . GLU A 1 250 ? 46.695 22.480 17.234 1.00 71.44 250 GLU A N 1
ATOM 2029 C CA . GLU A 1 250 ? 48.115 22.421 17.616 1.00 71.44 250 GLU A CA 1
ATOM 2030 C C . GLU A 1 250 ? 49.050 22.588 16.412 1.00 71.44 250 GLU A C 1
ATOM 2032 O O . GLU A 1 250 ? 50.000 23.371 16.485 1.00 71.44 250 GLU A O 1
ATOM 2037 N N . ILE A 1 251 ? 48.753 21.953 15.272 1.00 67.12 251 ILE A N 1
ATOM 2038 C CA . ILE A 1 251 ? 49.507 22.148 14.022 1.00 67.12 251 ILE A CA 1
ATOM 2039 C C . ILE A 1 251 ? 49.433 23.618 13.567 1.00 67.12 251 ILE A C 1
ATOM 2041 O O . ILE A 1 251 ? 50.454 24.201 13.190 1.00 67.12 251 ILE A O 1
ATOM 2045 N N . ALA A 1 252 ? 48.260 24.253 13.663 1.00 66.69 252 ALA A N 1
ATOM 2046 C CA . ALA A 1 252 ? 48.098 25.677 13.365 1.00 66.69 252 ALA A CA 1
ATOM 2047 C C . ALA A 1 252 ? 48.887 26.580 14.338 1.00 66.69 252 ALA A C 1
ATOM 2049 O O . ALA A 1 252 ? 49.505 27.557 13.910 1.00 66.69 252 ALA A O 1
ATOM 2050 N N . LYS A 1 253 ? 48.931 26.243 15.635 1.00 69.50 253 LYS A N 1
ATOM 2051 C CA . LYS A 1 253 ? 49.734 26.969 16.638 1.00 69.50 253 LYS A CA 1
ATOM 2052 C C . LYS A 1 253 ? 51.237 26.814 16.408 1.00 69.50 253 LYS A C 1
ATOM 2054 O O . LYS A 1 253 ? 51.951 27.810 16.504 1.00 69.50 253 LYS A O 1
ATOM 2059 N N . MET A 1 254 ? 51.717 25.622 16.045 1.00 61.34 254 MET A N 1
ATOM 2060 C CA . MET A 1 254 ? 53.123 25.419 15.670 1.00 61.34 254 MET A CA 1
ATOM 2061 C C . MET A 1 254 ? 53.508 26.234 14.427 1.00 61.34 254 MET A C 1
ATOM 2063 O O . MET A 1 254 ? 54.598 26.799 14.393 1.00 61.34 254 MET A O 1
ATOM 2067 N N . GLY A 1 255 ? 52.604 26.370 13.449 1.00 56.62 255 GLY A N 1
ATOM 2068 C CA . GLY A 1 255 ? 52.811 27.229 12.276 1.00 56.62 255 GLY A CA 1
ATOM 2069 C C . GLY A 1 255 ? 53.019 28.715 12.606 1.00 56.62 255 GLY A C 1
ATOM 2070 O O . GLY A 1 255 ? 53.749 29.400 11.893 1.00 56.62 255 GLY A O 1
ATOM 2071 N N . ASN A 1 256 ? 52.445 29.205 13.710 1.00 57.88 256 ASN A N 1
ATOM 2072 C CA . ASN A 1 256 ? 52.567 30.601 14.147 1.00 57.88 256 ASN A CA 1
ATOM 2073 C C . ASN A 1 256 ? 53.800 30.889 15.027 1.00 57.88 256 ASN A C 1
ATOM 2075 O O . ASN A 1 256 ? 54.069 32.051 15.320 1.00 57.88 256 ASN A O 1
ATOM 2079 N N . ALA A 1 257 ? 54.563 29.878 15.453 1.00 48.88 257 ALA A N 1
ATOM 2080 C CA . ALA A 1 257 ? 55.718 30.055 16.344 1.00 48.88 257 ALA A CA 1
ATOM 2081 C C . ALA A 1 257 ? 57.022 30.475 15.618 1.00 48.88 257 ALA A C 1
ATOM 2083 O O . ALA A 1 257 ? 58.095 30.457 16.219 1.00 48.88 257 ALA A O 1
ATOM 2084 N N . GLY A 1 258 ? 56.944 30.791 14.319 1.00 45.91 258 GLY A N 1
ATOM 2085 C CA . GLY A 1 258 ? 58.088 30.805 13.399 1.00 45.91 258 GLY A CA 1
ATOM 2086 C C . GLY A 1 258 ? 58.807 32.136 13.148 1.00 45.91 258 GLY A C 1
ATOM 2087 O O . GLY A 1 258 ? 59.859 32.095 12.516 1.00 45.91 258 GLY A O 1
ATOM 2088 N N . ASP A 1 259 ? 58.297 33.289 13.600 1.00 46.84 259 ASP A N 1
ATOM 2089 C CA . ASP A 1 259 ? 58.997 34.579 13.439 1.00 46.84 259 ASP A CA 1
ATOM 2090 C C . ASP A 1 259 ? 58.602 35.614 14.524 1.00 46.84 259 ASP A C 1
ATOM 2092 O O . ASP A 1 259 ? 57.453 36.067 14.550 1.00 46.84 259 ASP A O 1
ATOM 2096 N N . PRO A 1 260 ? 59.514 36.000 15.442 1.00 47.31 260 PRO A N 1
ATOM 2097 C CA . PRO A 1 260 ? 59.235 36.966 16.505 1.00 47.31 260 PRO A CA 1
ATOM 2098 C C . PRO A 1 260 ? 59.496 38.438 16.116 1.00 47.31 260 PRO A C 1
ATOM 2100 O O . PRO A 1 260 ? 59.389 39.309 16.978 1.00 47.31 260 PRO A O 1
ATOM 2103 N N . ALA A 1 261 ? 59.859 38.751 14.865 1.00 46.06 261 ALA A N 1
ATOM 2104 C CA . ALA A 1 261 ? 60.423 40.059 14.496 1.00 46.06 261 ALA A CA 1
ATOM 2105 C C . ALA A 1 261 ? 59.417 41.169 14.097 1.00 46.06 261 ALA A C 1
ATOM 2107 O O . ALA A 1 261 ? 59.847 42.259 13.725 1.00 46.06 261 ALA A O 1
ATOM 2108 N N . LEU A 1 262 ? 58.096 40.936 14.159 1.00 46.03 262 LEU A N 1
ATOM 2109 C CA . LEU A 1 262 ? 57.075 41.887 13.665 1.00 46.03 262 LEU A CA 1
ATOM 2110 C C . LEU A 1 262 ? 55.908 42.124 14.652 1.00 46.03 262 LEU A C 1
ATOM 2112 O O . LEU A 1 262 ? 54.731 42.108 14.283 1.00 46.03 262 LEU A O 1
ATOM 2116 N N . ALA A 1 263 ? 56.233 42.310 15.935 1.00 48.28 263 ALA A N 1
ATOM 2117 C CA . ALA A 1 263 ? 55.246 42.415 17.015 1.00 48.28 263 ALA A CA 1
ATOM 2118 C C . ALA A 1 263 ? 54.982 43.840 17.549 1.00 48.28 263 ALA A C 1
ATOM 2120 O O . ALA A 1 263 ? 53.913 44.059 18.113 1.00 48.28 263 ALA A O 1
ATOM 2121 N N . GLU A 1 264 ? 55.913 44.789 17.387 1.00 45.28 264 GLU A N 1
ATOM 2122 C CA . GLU A 1 264 ? 55.975 46.004 18.230 1.00 45.28 264 GLU A CA 1
ATOM 2123 C C . GLU A 1 264 ? 55.600 47.330 17.526 1.00 45.28 264 GLU A C 1
ATOM 2125 O O . GLU A 1 264 ? 55.487 48.362 18.180 1.00 45.28 264 GLU A O 1
ATOM 2130 N N . GLU A 1 265 ? 55.319 47.323 16.216 1.00 43.59 265 GLU A N 1
ATOM 2131 C CA . GLU A 1 265 ? 54.930 48.530 15.460 1.00 43.59 265 GLU A CA 1
ATOM 2132 C C . GLU A 1 265 ? 53.563 48.380 14.763 1.00 43.59 265 GLU A C 1
ATOM 2134 O O . GLU A 1 265 ? 53.486 48.105 13.567 1.00 43.59 265 GLU A O 1
ATOM 2139 N N . LEU A 1 266 ? 52.477 48.521 15.540 1.00 37.88 266 LEU A N 1
ATOM 2140 C CA . LEU A 1 266 ? 51.191 49.179 15.207 1.00 37.88 266 LEU A CA 1
ATOM 2141 C C . LEU A 1 266 ? 50.134 48.879 16.293 1.00 37.88 266 LEU A C 1
ATOM 2143 O O . LEU A 1 266 ? 50.103 47.788 16.858 1.00 37.88 266 LEU A O 1
ATOM 2147 N N . GLY A 1 267 ? 49.282 49.867 16.591 1.00 43.19 267 GLY A N 1
ATOM 2148 C CA . GLY A 1 267 ? 48.351 49.855 17.731 1.00 43.19 267 GLY A CA 1
ATOM 2149 C C . GLY A 1 267 ? 47.092 48.983 17.589 1.00 43.19 267 GLY A C 1
ATOM 2150 O O . GLY A 1 267 ? 46.895 48.276 16.603 1.00 43.19 267 GLY A O 1
ATOM 2151 N N . GLU A 1 268 ? 46.234 49.052 18.612 1.00 51.06 268 GLU A N 1
ATOM 2152 C CA . GLU A 1 268 ? 45.094 48.153 18.847 1.00 51.06 268 GLU A CA 1
ATOM 2153 C C . GLU A 1 268 ? 44.140 47.996 17.644 1.00 51.06 268 GLU A C 1
ATOM 2155 O O . GLU A 1 268 ? 43.518 48.949 17.172 1.00 51.06 268 GLU A O 1
ATOM 2160 N N . GLY A 1 269 ? 43.974 46.751 17.185 1.00 42.75 269 GLY A N 1
ATOM 2161 C CA . GLY A 1 269 ? 43.085 46.372 16.087 1.00 42.75 269 GLY A CA 1
ATOM 2162 C C . GLY A 1 269 ? 42.700 44.890 16.154 1.00 42.75 269 GLY A C 1
ATOM 2163 O O . GLY A 1 269 ? 43.426 44.074 16.719 1.00 42.75 269 GLY A O 1
ATOM 2164 N N . SER A 1 270 ? 41.532 44.536 15.607 1.00 48.50 270 SER A N 1
ATOM 2165 C CA . SER A 1 270 ? 40.912 43.215 15.815 1.00 48.50 270 SER A CA 1
ATOM 2166 C C . SER A 1 270 ? 41.769 42.038 15.325 1.00 48.50 270 SER A C 1
ATOM 2168 O O . SER A 1 270 ? 42.277 42.026 14.198 1.00 48.50 270 SER A O 1
ATOM 2170 N N . THR A 1 271 ? 41.867 40.996 16.154 1.00 56.09 271 THR A N 1
ATOM 2171 C CA . THR A 1 271 ? 42.662 39.786 15.887 1.00 56.09 271 THR A CA 1
ATOM 2172 C C . THR A 1 271 ? 42.176 39.012 14.662 1.00 56.09 271 THR A C 1
ATOM 2174 O O . THR A 1 271 ? 42.998 38.511 13.896 1.00 56.09 271 THR A O 1
ATOM 2177 N N . ALA A 1 272 ? 40.861 38.973 14.416 1.00 52.06 272 ALA A N 1
ATOM 2178 C CA . ALA A 1 272 ? 40.257 38.238 13.300 1.00 52.06 272 ALA A CA 1
ATOM 2179 C C . ALA A 1 272 ? 40.699 38.742 11.911 1.00 52.06 272 ALA A C 1
ATOM 2181 O O . ALA A 1 272 ? 40.699 37.983 10.945 1.00 52.06 272 ALA A O 1
ATOM 2182 N N . THR A 1 273 ? 41.102 40.011 11.801 1.00 52.34 273 THR A N 1
ATOM 2183 C CA . THR A 1 273 ? 41.596 40.606 10.548 1.00 52.34 273 THR A CA 1
ATOM 2184 C C . THR A 1 273 ? 43.081 40.352 10.280 1.00 52.34 273 THR A C 1
ATOM 2186 O O . THR A 1 273 ? 43.511 40.489 9.135 1.00 52.34 273 THR A O 1
ATOM 2189 N N . ARG A 1 274 ? 43.875 39.944 11.284 1.00 53.62 274 ARG A N 1
ATOM 2190 C CA . ARG A 1 274 ? 45.332 39.757 11.122 1.00 53.62 274 ARG A CA 1
ATOM 2191 C C . ARG A 1 274 ? 45.667 38.531 10.261 1.00 53.62 274 ARG A C 1
ATOM 2193 O O . ARG A 1 274 ? 46.587 38.588 9.456 1.00 53.62 274 ARG A O 1
ATOM 2200 N N . THR A 1 275 ? 44.871 37.464 10.353 1.00 57.19 275 THR A N 1
ATOM 2201 C CA . THR A 1 275 ? 45.068 36.195 9.622 1.00 57.19 275 THR A CA 1
ATOM 2202 C C . THR A 1 275 ? 44.660 36.237 8.142 1.00 57.19 275 THR A C 1
ATOM 2204 O O . THR A 1 275 ? 44.867 35.261 7.428 1.00 57.19 275 THR A O 1
ATOM 2207 N N . LEU A 1 276 ? 44.063 37.339 7.668 1.00 56.41 276 LEU A N 1
ATOM 2208 C CA . LEU A 1 276 ? 43.603 37.499 6.279 1.00 56.41 276 LEU A CA 1
ATOM 2209 C C . LEU A 1 276 ? 44.497 38.431 5.440 1.00 56.41 276 LEU A C 1
ATOM 2211 O O . LEU A 1 276 ? 44.288 38.558 4.234 1.00 56.41 276 LEU A O 1
ATOM 2215 N N . LEU A 1 277 ? 45.504 39.063 6.051 1.00 51.31 277 LEU A N 1
ATOM 2216 C CA . LEU A 1 277 ? 46.426 39.990 5.391 1.00 51.31 277 LEU A CA 1
ATOM 2217 C C . LEU A 1 277 ? 47.750 39.305 5.022 1.00 51.31 277 LEU A C 1
ATOM 2219 O O . LEU A 1 277 ? 48.811 39.621 5.553 1.00 51.31 277 LEU A O 1
ATOM 2223 N N . ALA A 1 278 ? 47.685 38.382 4.061 1.00 47.06 278 ALA A N 1
ATOM 2224 C CA . ALA A 1 278 ? 48.874 37.965 3.320 1.00 47.06 278 ALA A CA 1
ATOM 2225 C C . ALA A 1 278 ? 49.339 39.103 2.387 1.00 47.06 278 ALA A C 1
ATOM 2227 O O . ALA A 1 278 ? 48.517 39.795 1.781 1.00 47.06 278 ALA A O 1
ATOM 2228 N N . ASN A 1 279 ? 50.657 39.297 2.277 1.00 38.28 279 ASN A N 1
ATOM 2229 C CA . ASN A 1 279 ? 51.269 40.469 1.641 1.00 38.28 279 ASN A CA 1
ATOM 2230 C C . ASN A 1 279 ? 50.809 40.708 0.190 1.00 38.28 279 ASN A C 1
ATOM 2232 O O . ASN A 1 279 ? 51.194 39.980 -0.723 1.00 38.28 279 ASN A O 1
ATOM 2236 N N . TYR A 1 280 ? 50.064 41.796 -0.028 1.00 37.81 280 TYR A N 1
ATOM 2237 C CA . TYR A 1 280 ? 49.734 42.328 -1.353 1.00 37.81 280 TYR A CA 1
ATOM 2238 C C . TYR A 1 280 ? 50.611 43.547 -1.667 1.00 37.81 280 TYR A C 1
ATOM 2240 O O . TYR A 1 280 ? 50.242 44.691 -1.401 1.00 37.81 280 TYR A O 1
ATOM 2248 N N . SER A 1 281 ? 51.778 43.311 -2.266 1.00 37.34 281 SER A N 1
ATOM 2249 C CA . SER A 1 281 ? 52.608 44.368 -2.847 1.00 37.34 281 SER A CA 1
ATOM 2250 C C . SER A 1 281 ? 53.077 43.991 -4.258 1.00 37.34 281 SER A C 1
ATOM 2252 O O . SER A 1 281 ? 53.289 42.828 -4.577 1.00 37.34 281 SER A O 1
ATOM 2254 N N . GLN A 1 282 ? 53.199 45.017 -5.106 1.00 34.62 282 GLN A N 1
ATOM 2255 C CA . GLN A 1 282 ? 53.618 44.980 -6.516 1.00 34.62 282 GLN A CA 1
ATOM 2256 C C . GLN A 1 282 ? 52.658 44.369 -7.571 1.00 34.62 282 GLN A C 1
ATOM 2258 O O . GLN A 1 282 ? 52.854 43.280 -8.098 1.00 34.62 282 GLN A O 1
ATOM 2263 N N . THR A 1 283 ? 51.802 45.270 -8.082 1.00 31.72 283 THR A N 1
ATOM 2264 C CA . THR A 1 283 ? 51.376 45.393 -9.504 1.00 31.72 283 THR A CA 1
ATOM 2265 C C . THR A 1 283 ? 50.255 44.465 -10.037 1.00 31.72 283 THR A C 1
ATOM 2267 O O . THR A 1 283 ? 49.925 43.457 -9.424 1.00 31.72 283 THR A O 1
ATOM 2270 N N . PRO A 1 284 ? 49.565 44.854 -11.133 1.00 40.19 284 PRO A N 1
ATOM 2271 C CA . PRO A 1 284 ? 48.746 46.071 -11.177 1.00 40.19 284 PRO A CA 1
ATOM 2272 C C . PRO A 1 284 ? 47.291 45.800 -11.632 1.00 40.19 284 PRO A C 1
ATOM 2274 O O . PRO A 1 284 ? 47.002 44.819 -12.312 1.00 40.19 284 PRO A O 1
ATOM 2277 N N . ARG A 1 285 ? 46.351 46.696 -11.292 1.00 35.44 285 ARG A N 1
ATOM 2278 C CA . ARG A 1 285 ? 44.921 46.581 -11.660 1.00 35.44 285 ARG A CA 1
ATOM 2279 C C . ARG A 1 285 ? 44.515 47.517 -12.802 1.00 35.44 285 ARG A C 1
ATOM 2281 O O . ARG A 1 285 ? 44.715 48.717 -12.664 1.00 35.44 285 ARG A O 1
ATOM 2288 N N . LEU A 1 286 ? 43.818 46.981 -13.811 1.00 31.02 286 LEU A N 1
ATOM 2289 C CA . LEU A 1 286 ? 42.691 47.576 -14.568 1.00 31.02 286 LEU A CA 1
ATOM 2290 C C . LEU A 1 286 ? 42.180 46.517 -15.583 1.00 31.02 286 LEU A C 1
ATOM 2292 O O . LEU A 1 286 ? 42.987 45.746 -16.084 1.00 31.02 286 LEU A O 1
ATOM 2296 N N . GLY A 1 287 ? 40.898 46.398 -15.946 1.00 33.53 287 GLY A N 1
ATOM 2297 C CA . GLY A 1 287 ? 39.681 46.992 -15.385 1.00 33.53 287 GLY A CA 1
ATOM 2298 C C . GLY A 1 287 ? 38.466 46.852 -16.328 1.00 33.53 287 GLY A C 1
ATOM 2299 O O . GLY A 1 287 ? 38.616 46.999 -17.532 1.00 33.53 287 GLY A O 1
ATOM 2300 N N . MET A 1 288 ? 37.270 46.668 -15.747 1.00 30.89 288 MET A N 1
ATOM 2301 C CA . MET A 1 288 ? 35.937 46.939 -16.339 1.00 30.89 288 MET A CA 1
ATOM 2302 C C . MET A 1 288 ? 35.420 46.070 -17.517 1.00 30.89 288 MET A C 1
ATOM 2304 O O . MET A 1 288 ? 36.129 45.306 -18.161 1.00 30.89 288 MET A O 1
ATOM 2308 N N . THR A 1 289 ? 34.101 46.166 -17.721 1.00 35.94 289 THR A N 1
ATOM 2309 C CA . THR A 1 289 ? 33.251 45.570 -18.777 1.00 35.94 289 THR A CA 1
ATOM 2310 C C . THR A 1 289 ? 32.874 46.659 -19.818 1.00 35.94 289 THR A C 1
ATOM 2312 O O . THR A 1 289 ? 33.305 47.797 -19.618 1.00 35.94 289 THR A O 1
ATOM 2315 N N . PRO A 1 290 ? 32.012 46.448 -20.851 1.00 57.03 290 PRO A N 1
ATOM 2316 C CA . PRO A 1 290 ? 31.470 45.236 -21.505 1.00 57.03 290 PRO A CA 1
ATOM 2317 C C . PRO A 1 290 ? 31.629 45.294 -23.070 1.00 57.03 290 PRO A C 1
ATOM 2319 O O . PRO A 1 290 ? 32.459 46.032 -23.584 1.00 57.03 290 PRO A O 1
ATOM 2322 N N . LEU A 1 291 ? 30.739 44.601 -23.812 1.00 28.67 291 LEU A N 1
ATOM 2323 C CA . LEU A 1 291 ? 30.240 44.880 -25.188 1.00 28.67 291 LEU A CA 1
ATOM 2324 C C . LEU A 1 291 ? 30.865 44.217 -26.454 1.00 28.67 291 LEU A C 1
ATOM 2326 O O . LEU A 1 291 ? 32.067 44.170 -26.666 1.00 28.67 291 LEU A O 1
ATOM 2330 N N . ARG A 1 292 ? 29.931 43.763 -27.316 1.00 31.06 292 ARG A N 1
ATOM 2331 C CA . ARG A 1 292 ? 29.894 43.601 -28.796 1.00 31.06 292 ARG A CA 1
ATOM 2332 C C . ARG A 1 292 ? 31.189 43.591 -29.653 1.00 31.06 292 ARG A C 1
ATOM 2334 O O . ARG A 1 292 ? 31.858 44.603 -29.764 1.00 31.06 292 ARG A O 1
ATOM 2341 N N . THR A 1 293 ? 31.340 42.490 -30.416 1.00 32.88 293 THR A N 1
ATOM 2342 C CA . THR A 1 293 ? 31.638 42.341 -31.881 1.00 32.88 293 THR A CA 1
ATOM 2343 C C . THR A 1 293 ? 32.535 43.353 -32.635 1.00 32.88 293 THR A C 1
ATOM 2345 O O . THR A 1 293 ? 32.326 44.551 -32.472 1.00 32.88 293 THR A O 1
ATOM 2348 N N . PRO A 1 294 ? 33.359 42.927 -33.631 1.00 40.28 294 PRO A N 1
ATOM 2349 C CA . PRO A 1 294 ? 33.251 41.669 -34.392 1.00 40.28 294 PRO A CA 1
ATOM 2350 C C . PRO A 1 294 ? 34.515 40.785 -34.389 1.00 40.28 294 PRO A C 1
ATOM 2352 O O . PRO A 1 294 ? 35.638 41.261 -34.236 1.00 40.28 294 PRO A O 1
ATOM 2355 N N . GLN A 1 295 ? 34.345 39.486 -34.657 1.00 34.34 295 GLN A N 1
ATOM 2356 C CA . GLN A 1 295 ? 35.475 38.586 -34.900 1.00 34.34 295 GLN A CA 1
ATOM 2357 C C . GLN A 1 295 ? 36.004 38.795 -36.328 1.00 34.34 295 GLN A C 1
ATOM 2359 O O . GLN A 1 295 ? 35.374 38.395 -37.305 1.00 34.34 295 GLN A O 1
ATOM 2364 N N . ARG A 1 296 ? 37.163 39.447 -36.458 1.00 32.75 296 ARG A N 1
ATOM 2365 C CA . ARG A 1 296 ? 37.837 39.660 -37.747 1.00 32.75 296 ARG A CA 1
ATOM 2366 C C . ARG A 1 296 ? 38.681 38.432 -38.089 1.00 32.75 296 ARG A C 1
ATOM 2368 O O . ARG A 1 296 ? 39.622 38.114 -37.366 1.00 32.75 296 ARG A O 1
ATOM 2375 N N . THR A 1 297 ? 38.347 37.751 -39.181 1.00 42.34 297 THR A N 1
ATOM 2376 C CA . THR A 1 297 ? 39.070 36.571 -39.675 1.00 42.34 297 THR A CA 1
ATOM 2377 C C . THR A 1 297 ? 40.542 36.886 -39.980 1.00 42.34 297 THR A C 1
ATOM 2379 O O . THR A 1 297 ? 40.823 37.795 -40.767 1.00 42.34 297 THR A O 1
ATOM 2382 N N . PRO A 1 298 ? 41.503 36.112 -39.441 1.00 39.84 298 PRO A N 1
ATOM 2383 C CA . PRO A 1 298 ? 42.870 36.076 -39.948 1.00 39.84 298 PRO A CA 1
ATOM 2384 C C . PRO A 1 298 ? 42.898 35.267 -41.256 1.00 39.84 298 PRO A C 1
ATOM 2386 O O . PRO A 1 298 ? 43.260 34.092 -41.277 1.00 39.84 298 PRO A O 1
ATOM 2389 N N . GLY A 1 299 ? 42.462 35.882 -42.358 1.00 41.00 299 GLY A N 1
ATOM 2390 C CA . GLY A 1 299 ? 42.659 35.311 -43.692 1.00 41.00 299 GLY A CA 1
ATOM 2391 C C . GLY A 1 299 ? 44.156 35.176 -43.990 1.00 41.00 299 GLY A C 1
ATOM 2392 O O . GLY A 1 299 ? 44.917 36.100 -43.707 1.00 41.00 299 GLY A O 1
ATOM 2393 N N . GLY A 1 300 ? 44.586 34.032 -44.531 1.00 43.53 300 GLY A N 1
ATOM 2394 C CA . GLY A 1 300 ? 46.006 33.785 -44.832 1.00 43.53 300 GLY A CA 1
ATOM 2395 C C . GLY A 1 300 ? 46.512 32.352 -44.634 1.00 43.53 300 GLY A C 1
ATOM 2396 O O . GLY A 1 300 ? 47.707 32.119 -44.791 1.00 43.53 300 GLY A O 1
ATOM 2397 N N . LYS A 1 301 ? 45.645 31.389 -44.294 1.00 49.00 301 LYS A N 1
ATOM 2398 C CA . LYS A 1 301 ? 45.949 29.949 -44.346 1.00 49.00 301 LYS A CA 1
ATOM 2399 C C . LYS A 1 301 ? 44.755 29.198 -44.930 1.00 49.00 301 LYS A C 1
ATOM 2401 O O . LYS A 1 301 ? 43.625 29.484 -44.542 1.00 49.00 301 LYS A O 1
ATOM 2406 N N . GLY A 1 302 ? 45.010 28.270 -45.853 1.00 52.44 302 GLY A N 1
ATOM 2407 C CA . GLY A 1 302 ? 43.992 27.325 -46.317 1.00 52.44 302 GLY A CA 1
ATOM 2408 C C . GLY A 1 302 ? 43.547 26.414 -45.172 1.00 52.44 302 GLY A C 1
ATOM 2409 O O . GLY A 1 302 ? 44.323 26.170 -44.244 1.00 52.44 302 GLY A O 1
ATOM 2410 N N . ASP A 1 303 ? 42.303 25.934 -45.206 1.00 61.97 303 ASP A N 1
ATOM 2411 C CA . ASP A 1 303 ? 41.817 25.036 -44.157 1.00 61.97 303 ASP A CA 1
ATOM 2412 C C . ASP A 1 303 ? 42.513 23.676 -44.277 1.00 61.97 303 ASP A C 1
ATOM 2414 O O . ASP A 1 303 ? 42.337 22.949 -45.257 1.00 61.97 303 ASP A O 1
ATOM 2418 N N . ALA A 1 304 ? 43.341 23.357 -43.282 1.00 68.38 304 ALA A N 1
ATOM 2419 C CA . ALA A 1 304 ? 44.285 22.244 -43.336 1.00 68.38 304 ALA A CA 1
ATOM 2420 C C . ALA A 1 304 ? 43.606 20.879 -43.542 1.00 68.38 304 ALA A C 1
ATOM 2422 O O . ALA A 1 304 ? 44.212 19.987 -44.127 1.00 68.38 304 ALA A O 1
ATOM 2423 N N . ILE A 1 305 ? 42.345 20.738 -43.114 1.00 68.94 305 ILE A N 1
ATOM 2424 C CA . ILE A 1 305 ? 41.546 19.517 -43.298 1.00 68.94 305 ILE A CA 1
ATOM 2425 C C . ILE A 1 305 ? 41.170 19.333 -44.770 1.00 68.94 305 ILE A C 1
ATOM 2427 O O . ILE A 1 305 ? 41.351 18.246 -45.311 1.00 68.94 305 ILE A O 1
ATOM 2431 N N . MET A 1 306 ? 40.709 20.396 -45.443 1.00 74.50 306 MET A N 1
ATOM 2432 C CA . MET A 1 306 ? 40.430 20.337 -46.882 1.00 74.50 306 MET A CA 1
ATOM 2433 C C . MET A 1 306 ? 41.708 20.061 -47.675 1.00 74.50 306 MET A C 1
ATOM 2435 O O . MET A 1 306 ? 41.692 19.251 -48.591 1.00 74.50 306 MET A O 1
ATOM 2439 N N . MET A 1 307 ? 42.818 20.689 -47.282 1.00 72.69 307 MET A N 1
ATOM 2440 C CA . MET A 1 307 ? 44.115 20.544 -47.943 1.00 72.69 307 MET A CA 1
ATOM 2441 C C . MET A 1 307 ? 44.716 19.131 -47.782 1.00 72.69 307 MET A C 1
ATOM 2443 O O . MET A 1 307 ? 45.356 18.629 -48.703 1.00 72.69 307 MET A O 1
ATOM 2447 N N . GLU A 1 308 ? 44.495 18.449 -46.648 1.00 76.44 308 GLU A N 1
ATOM 2448 C CA . GLU A 1 308 ? 44.868 17.032 -46.508 1.00 76.44 308 GLU A CA 1
ATOM 2449 C C . GLU A 1 308 ? 43.898 16.090 -47.242 1.00 76.44 308 GLU A C 1
ATOM 2451 O O . GLU A 1 308 ? 44.352 15.121 -47.851 1.00 76.44 308 GLU A O 1
ATOM 2456 N N . ALA A 1 309 ? 42.593 16.375 -47.257 1.00 78.25 309 ALA A N 1
ATOM 2457 C CA . ALA A 1 309 ? 41.627 15.598 -48.037 1.00 78.25 309 ALA A CA 1
ATOM 2458 C C . ALA A 1 309 ? 41.894 15.693 -49.557 1.00 78.25 309 ALA A C 1
ATOM 2460 O O . ALA A 1 309 ? 41.870 14.675 -50.245 1.00 78.25 309 ALA A O 1
ATOM 2461 N N . GLU A 1 310 ? 42.254 16.876 -50.060 1.00 75.31 310 GLU A N 1
ATOM 2462 C CA . GLU A 1 310 ? 42.695 17.121 -51.443 1.00 75.31 310 GLU A CA 1
ATOM 2463 C C . GLU A 1 310 ? 43.978 16.333 -51.776 1.00 75.31 310 GLU A C 1
ATOM 2465 O O . GLU A 1 310 ? 44.051 15.648 -52.797 1.00 75.31 310 GLU A O 1
ATOM 2470 N N . ASN A 1 311 ? 44.965 16.329 -50.870 1.00 80.69 311 ASN A N 1
ATOM 2471 C CA . ASN A 1 311 ? 46.167 15.498 -51.009 1.00 80.69 311 ASN A CA 1
ATOM 2472 C C . ASN A 1 311 ? 45.845 13.989 -51.050 1.00 80.69 311 ASN A C 1
ATOM 2474 O O . ASN A 1 311 ? 46.500 13.242 -51.778 1.00 80.69 311 ASN A O 1
ATOM 2478 N N . LEU A 1 312 ? 44.855 13.521 -50.280 1.00 75.81 312 LEU A N 1
ATOM 2479 C CA . LEU A 1 312 ? 44.418 12.119 -50.287 1.00 75.81 312 LEU A CA 1
ATOM 2480 C C . LEU A 1 312 ? 43.622 11.747 -51.547 1.00 75.81 312 LEU A C 1
ATOM 2482 O O . LEU A 1 312 ? 43.730 10.608 -52.002 1.00 75.81 312 LEU A O 1
ATOM 2486 N N . ALA A 1 313 ? 42.877 12.686 -52.136 1.00 74.12 313 ALA A N 1
ATOM 2487 C CA . ALA A 1 313 ? 42.228 12.501 -53.433 1.00 74.12 313 ALA A CA 1
ATOM 2488 C C . ALA A 1 313 ? 43.266 12.342 -54.558 1.00 74.12 313 ALA A C 1
ATOM 2490 O O . ALA A 1 313 ? 43.260 11.330 -55.259 1.00 74.12 313 ALA A O 1
ATOM 2491 N N . ARG A 1 314 ? 44.247 13.253 -54.647 1.00 75.69 314 ARG A N 1
ATOM 2492 C CA . ARG A 1 314 ? 45.339 13.175 -55.640 1.00 75.69 314 ARG A CA 1
ATOM 2493 C C . ARG A 1 314 ? 46.123 11.861 -55.561 1.00 75.69 314 ARG A C 1
ATOM 2495 O O . ARG A 1 314 ? 46.433 11.271 -56.591 1.00 75.69 314 ARG A O 1
ATOM 2502 N N . LEU A 1 315 ? 46.384 11.364 -54.347 1.00 72.12 315 LEU A N 1
ATOM 2503 C CA . LEU A 1 315 ? 47.035 10.064 -54.109 1.00 72.12 315 LEU A CA 1
ATOM 2504 C C . LEU A 1 315 ? 46.167 8.839 -54.458 1.00 72.12 315 LEU A C 1
ATOM 2506 O O . LEU A 1 315 ? 46.698 7.733 -54.562 1.00 72.12 315 LEU A O 1
ATOM 2510 N N . ARG A 1 316 ? 44.847 9.003 -54.612 1.00 67.31 316 ARG A N 1
ATOM 2511 C CA . ARG A 1 316 ? 43.912 7.946 -55.038 1.00 67.31 316 ARG A CA 1
ATOM 2512 C C . ARG A 1 316 ? 43.788 7.868 -56.561 1.00 67.31 316 ARG A C 1
ATOM 2514 O O . ARG A 1 316 ? 43.546 6.783 -57.085 1.00 67.31 316 ARG A O 1
ATOM 2521 N N . GLU A 1 317 ? 43.939 8.996 -57.247 1.00 65.81 317 GLU A N 1
ATOM 2522 C CA . GLU A 1 317 ? 43.827 9.111 -58.707 1.00 65.81 317 GLU A CA 1
ATOM 2523 C C . GLU A 1 317 ? 45.159 8.848 -59.426 1.00 65.81 317 GLU A C 1
ATOM 2525 O O . GLU A 1 317 ? 45.169 8.302 -60.530 1.00 65.81 317 GLU A O 1
ATOM 2530 N N . SER A 1 318 ? 46.295 9.161 -58.792 1.00 63.81 318 SER A N 1
ATOM 2531 C CA . SER A 1 318 ? 47.623 8.848 -59.328 1.00 63.81 318 SER A CA 1
ATOM 2532 C C . SER A 1 318 ? 47.864 7.337 -59.435 1.00 63.81 318 SER A C 1
ATOM 2534 O O . SER A 1 318 ? 47.775 6.607 -58.443 1.00 63.81 318 SER A O 1
ATOM 2536 N N . GLN A 1 319 ? 48.234 6.864 -60.627 1.00 57.91 319 GLN A N 1
ATOM 2537 C CA . GLN A 1 319 ? 48.569 5.459 -60.868 1.00 57.91 319 GLN A CA 1
ATOM 2538 C C . GLN A 1 319 ? 49.843 5.063 -60.099 1.00 57.91 319 GLN A C 1
A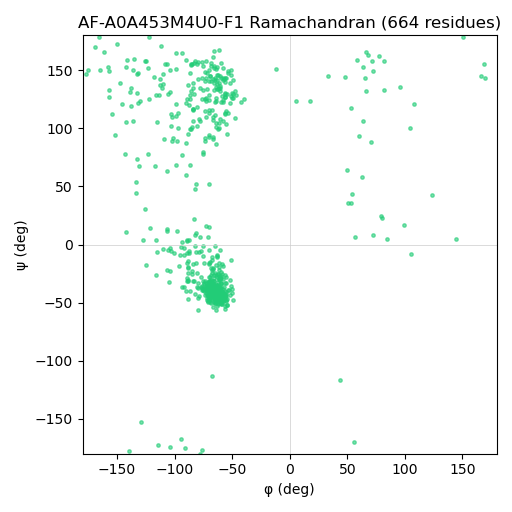TOM 2540 O O . GLN A 1 319 ? 50.793 5.837 -60.013 1.00 57.91 319 GLN A O 1
ATOM 2545 N N . THR A 1 320 ? 49.869 3.866 -59.500 1.00 58.16 320 THR A N 1
ATOM 2546 C CA . THR A 1 320 ? 50.916 3.521 -58.523 1.00 58.16 320 THR A CA 1
ATOM 2547 C C . THR A 1 320 ? 52.323 3.476 -59.150 1.00 58.16 320 THR A C 1
ATOM 2549 O O . THR A 1 320 ? 52.473 2.966 -60.264 1.00 58.16 320 THR A O 1
ATOM 2552 N N . PRO A 1 321 ? 53.390 3.915 -58.439 1.00 54.44 321 PRO A N 1
ATOM 2553 C CA . PRO A 1 321 ? 54.736 4.053 -59.021 1.00 54.44 321 PRO A CA 1
ATOM 2554 C C . PRO A 1 321 ? 55.353 2.769 -59.599 1.00 54.44 321 PRO A C 1
ATOM 2556 O O . PRO A 1 321 ? 56.291 2.834 -60.388 1.00 54.44 321 PRO A O 1
ATOM 2559 N N . LEU A 1 322 ? 54.815 1.594 -59.250 1.00 57.50 322 LEU A N 1
ATOM 2560 C CA . LEU A 1 322 ? 55.215 0.305 -59.823 1.00 57.50 322 LEU A CA 1
ATOM 2561 C C . LEU A 1 322 ? 54.917 0.201 -61.336 1.00 57.50 322 LEU A C 1
ATOM 2563 O O . LEU A 1 322 ? 55.494 -0.655 -62.003 1.00 57.50 322 LEU A O 1
ATOM 2567 N N . LEU A 1 323 ? 54.047 1.067 -61.875 1.00 54.03 323 LEU A N 1
ATOM 2568 C CA . LEU A 1 323 ? 53.729 1.161 -63.304 1.00 54.03 323 LEU A CA 1
ATOM 2569 C C . LEU A 1 323 ? 54.335 2.401 -63.999 1.00 54.03 323 LEU A C 1
ATOM 2571 O O . LEU A 1 323 ? 53.998 2.677 -65.145 1.00 54.03 323 LEU A O 1
ATOM 2575 N N . GLY A 1 324 ? 55.255 3.120 -63.342 1.00 55.31 324 GLY A N 1
ATOM 2576 C CA . GLY A 1 324 ? 56.104 4.129 -63.994 1.00 55.31 324 GLY A CA 1
ATOM 2577 C C . GLY A 1 324 ? 55.469 5.498 -64.276 1.00 55.31 324 GLY A C 1
ATOM 2578 O O . GLY A 1 324 ? 55.927 6.180 -65.188 1.00 55.31 324 GLY A O 1
ATOM 2579 N N . GLY A 1 325 ? 54.438 5.899 -63.525 1.00 58.53 325 GLY A N 1
ATOM 2580 C CA . GLY A 1 325 ? 53.904 7.268 -63.550 1.00 58.53 325 GLY A CA 1
ATOM 2581 C C . GLY A 1 325 ? 54.645 8.225 -62.605 1.00 58.53 325 GLY A C 1
ATOM 2582 O O . GLY A 1 325 ? 55.206 7.793 -61.595 1.00 58.53 325 GLY A O 1
ATOM 2583 N N . ASP A 1 326 ? 54.616 9.522 -62.918 1.00 63.09 326 ASP A N 1
ATOM 2584 C CA . ASP A 1 326 ? 55.127 10.587 -62.045 1.00 63.09 326 ASP A CA 1
ATOM 2585 C C . ASP A 1 326 ? 54.244 10.786 -60.796 1.00 63.09 326 ASP A C 1
ATOM 2587 O O . ASP A 1 326 ? 53.029 10.573 -60.821 1.00 63.09 326 ASP A O 1
ATOM 2591 N N . ASN A 1 327 ? 54.854 11.213 -59.685 1.00 60.62 327 ASN A N 1
ATOM 2592 C CA . ASN A 1 327 ? 54.136 11.477 -58.432 1.00 60.62 327 ASN A CA 1
ATOM 2593 C C . ASN A 1 327 ? 53.309 12.779 -58.511 1.00 60.62 327 ASN A C 1
ATOM 2595 O O . ASN A 1 327 ? 53.824 13.785 -59.002 1.00 60.62 327 ASN A O 1
ATOM 2599 N N . PRO A 1 328 ? 52.085 12.817 -57.947 1.00 65.12 328 PRO A N 1
ATOM 2600 C CA . PRO A 1 328 ? 51.279 14.034 -57.894 1.00 65.12 328 PRO A CA 1
ATOM 2601 C C . PRO A 1 328 ? 51.876 15.077 -56.936 1.00 65.12 328 PRO A C 1
ATOM 2603 O O . PRO A 1 328 ? 52.399 14.737 -55.872 1.00 65.12 328 PRO A O 1
ATOM 2606 N N . GLU A 1 329 ? 51.738 16.362 -57.272 1.00 64.75 329 GLU A N 1
ATOM 2607 C CA . GLU A 1 329 ? 52.140 17.456 -56.382 1.00 64.75 329 GLU A CA 1
ATOM 2608 C C . GLU A 1 329 ? 51.168 17.597 -55.196 1.00 64.75 329 GLU A C 1
ATOM 2610 O O . GLU A 1 329 ? 49.954 17.778 -55.363 1.00 64.75 329 GLU A O 1
ATOM 2615 N N . LEU A 1 330 ? 51.717 17.520 -53.979 1.00 70.75 330 LEU A N 1
ATOM 2616 C CA . LEU A 1 330 ? 50.972 17.578 -52.720 1.00 70.75 330 LEU A CA 1
ATOM 2617 C C . LEU A 1 330 ? 51.249 18.884 -51.970 1.00 70.75 330 LEU A C 1
ATOM 2619 O O . LEU A 1 330 ? 52.395 19.318 -51.840 1.00 70.75 330 LEU A O 1
ATOM 2623 N N . HIS A 1 331 ? 50.200 19.472 -51.400 1.00 70.69 331 HIS A N 1
ATOM 2624 C CA . HIS A 1 331 ? 50.294 20.674 -50.574 1.00 70.69 331 HIS A CA 1
ATOM 2625 C C . HIS A 1 331 ? 50.988 20.392 -49.226 1.00 70.69 331 HIS A C 1
ATOM 2627 O O . HIS A 1 331 ? 50.771 19.328 -48.636 1.00 70.69 331 HIS A O 1
ATOM 2633 N N . PRO A 1 332 ? 51.778 21.333 -48.674 1.00 63.34 332 PRO A N 1
ATOM 2634 C CA . PRO A 1 332 ? 52.565 21.105 -47.459 1.00 63.34 332 PRO A CA 1
ATOM 2635 C C . PRO A 1 332 ? 51.704 21.055 -46.179 1.00 63.34 332 PRO A C 1
ATOM 2637 O O . PRO A 1 332 ? 51.209 22.077 -45.708 1.00 63.34 332 PRO A O 1
ATOM 2640 N N . SER A 1 333 ? 51.571 19.867 -45.578 1.00 62.31 333 SER A N 1
ATOM 2641 C CA . SER A 1 333 ? 50.766 19.604 -44.368 1.00 62.31 333 SER A CA 1
ATOM 2642 C C . SER A 1 333 ? 51.609 19.240 -43.131 1.00 62.31 333 SER A C 1
ATOM 2644 O O . SER A 1 333 ? 52.480 18.377 -43.221 1.00 62.31 333 SER A O 1
ATOM 2646 N N . ASP A 1 334 ? 51.276 19.777 -41.949 1.00 60.72 334 ASP A N 1
ATOM 2647 C CA . ASP A 1 334 ? 51.980 19.531 -40.665 1.00 60.72 334 ASP A CA 1
ATOM 2648 C C . ASP A 1 334 ? 51.782 18.107 -40.052 1.00 60.72 334 ASP A C 1
ATOM 2650 O O . ASP A 1 334 ? 52.241 17.824 -38.940 1.00 60.72 334 ASP A O 1
ATOM 2654 N N . PHE A 1 335 ? 51.120 17.183 -40.760 1.00 55.59 335 PHE A N 1
ATOM 2655 C CA . PHE A 1 335 ? 50.748 15.833 -40.297 1.00 55.59 335 PHE A CA 1
ATOM 2656 C C . PHE A 1 335 ? 51.851 14.772 -40.520 1.00 55.59 335 PHE A C 1
ATOM 2658 O O . PHE A 1 335 ? 51.699 13.845 -41.317 1.00 55.59 335 PHE A O 1
ATOM 2665 N N . SER A 1 336 ? 52.969 14.877 -39.792 1.00 58.25 336 SER A N 1
ATOM 2666 C CA . SER A 1 336 ? 54.089 13.909 -39.858 1.00 58.25 336 SER A CA 1
ATOM 2667 C C . SER A 1 336 ? 54.102 12.828 -38.762 1.00 58.25 336 SER A C 1
ATOM 2669 O O . SER A 1 336 ? 55.096 12.118 -38.612 1.00 58.25 336 SER A O 1
ATOM 2671 N N . GLY A 1 337 ? 53.022 12.672 -37.988 1.00 57.22 337 GLY A N 1
ATOM 2672 C CA . GLY A 1 337 ? 52.934 11.674 -36.916 1.00 57.22 337 GLY A CA 1
ATOM 2673 C C . GLY A 1 337 ? 51.513 11.441 -36.395 1.00 57.22 337 GLY A C 1
ATOM 2674 O O . GLY A 1 337 ? 50.574 12.095 -36.834 1.00 57.22 337 GLY A O 1
ATOM 2675 N N . VAL A 1 338 ? 51.387 10.508 -35.441 1.00 51.75 338 VAL A N 1
ATOM 2676 C CA . VAL A 1 338 ? 50.117 9.938 -34.923 1.00 51.75 338 VAL A CA 1
ATOM 2677 C C . VAL A 1 338 ? 49.185 10.965 -34.256 1.00 51.75 338 VAL A C 1
ATOM 2679 O O . VAL A 1 338 ? 47.997 10.704 -34.077 1.00 51.75 338 VAL A O 1
ATOM 2682 N N . THR A 1 339 ? 49.697 12.146 -33.909 1.00 45.16 339 THR A N 1
ATOM 2683 C CA . THR A 1 339 ? 48.908 13.311 -33.491 1.00 45.16 339 THR A CA 1
ATOM 2684 C C . THR A 1 339 ? 49.440 14.583 -34.167 1.00 45.16 339 THR A C 1
ATOM 2686 O O . THR A 1 339 ? 50.645 14.666 -34.437 1.00 45.16 339 THR A O 1
ATOM 2689 N N . PRO A 1 340 ? 48.587 15.598 -34.427 1.00 55.84 340 PRO A N 1
ATOM 2690 C CA . PRO A 1 340 ? 49.032 16.879 -34.975 1.00 55.84 340 PRO A CA 1
ATOM 2691 C C . PRO A 1 340 ? 50.084 17.548 -34.078 1.00 55.84 340 PRO A C 1
ATOM 2693 O O . PRO A 1 340 ? 49.981 17.523 -32.846 1.00 55.84 340 PRO A O 1
ATOM 2696 N N . ARG A 1 341 ? 51.095 18.191 -34.678 1.00 53.16 341 ARG A N 1
ATOM 2697 C CA . ARG A 1 341 ? 52.162 18.877 -33.928 1.00 53.16 341 ARG A CA 1
ATOM 2698 C C . ARG A 1 341 ? 51.651 20.140 -33.226 1.00 53.16 341 ARG A C 1
ATOM 2700 O O . ARG A 1 341 ? 51.691 21.242 -33.770 1.00 53.16 341 ARG A O 1
ATOM 2707 N N . LYS A 1 342 ? 51.235 19.983 -31.969 1.00 49.88 342 LYS A N 1
ATOM 2708 C CA . LYS A 1 342 ? 50.886 21.083 -31.061 1.00 49.88 342 LYS A CA 1
ATOM 2709 C C . LYS A 1 342 ? 52.096 22.013 -30.862 1.00 49.88 342 LYS A C 1
ATOM 2711 O O . LYS A 1 342 ? 53.160 21.563 -30.442 1.00 49.88 342 LYS A O 1
ATOM 2716 N N . LYS A 1 343 ? 51.945 23.305 -31.175 1.00 49.78 343 LYS A N 1
ATOM 2717 C CA . LYS A 1 343 ? 53.035 24.297 -31.146 1.00 49.78 343 LYS A CA 1
ATOM 2718 C C . LYS A 1 343 ? 52.864 25.274 -29.984 1.00 49.78 343 LYS A C 1
ATOM 2720 O O . LYS A 1 343 ? 52.204 26.301 -30.114 1.00 49.78 343 LYS A O 1
ATOM 2725 N N . GLU A 1 344 ? 53.458 24.936 -28.847 1.00 43.72 344 GLU A N 1
ATOM 2726 C CA . GLU A 1 344 ? 53.464 25.776 -27.646 1.00 43.72 344 GLU A CA 1
ATOM 2727 C C . GLU A 1 344 ? 54.643 26.767 -27.689 1.00 43.72 344 GLU A C 1
ATOM 2729 O O . GLU A 1 344 ? 55.690 26.476 -28.268 1.00 43.72 344 GLU A O 1
ATOM 2734 N N . MET A 1 345 ? 54.464 27.965 -27.121 1.00 40.94 345 MET A N 1
ATOM 2735 C CA . MET A 1 345 ? 55.490 29.015 -27.067 1.00 40.94 345 MET A CA 1
ATOM 2736 C C . MET A 1 345 ? 55.864 29.298 -25.611 1.00 40.94 345 MET A C 1
ATOM 2738 O O . MET A 1 345 ? 54.989 29.557 -24.789 1.00 40.94 345 MET A O 1
ATOM 2742 N N . GLN A 1 346 ? 57.163 29.270 -25.307 1.00 35.53 346 GLN A N 1
ATOM 2743 C CA . GLN A 1 346 ? 57.726 29.581 -23.990 1.00 35.53 346 GLN A CA 1
ATOM 2744 C C . GLN A 1 346 ? 58.895 30.561 -24.117 1.00 35.53 346 GLN A C 1
ATOM 2746 O O . GLN A 1 346 ? 59.646 30.531 -25.093 1.00 35.53 346 GLN A O 1
ATOM 2751 N N . THR A 1 347 ? 59.057 31.404 -23.101 1.00 34.81 347 THR A N 1
ATOM 2752 C CA . THR A 1 347 ? 60.204 32.299 -22.904 1.00 34.81 347 THR A CA 1
ATOM 2753 C C . THR A 1 347 ? 61.135 31.745 -21.810 1.00 34.81 347 THR A C 1
ATOM 2755 O O . THR A 1 347 ? 60.671 31.029 -20.922 1.00 34.81 347 THR A O 1
ATOM 2758 N N . PRO A 1 348 ? 62.454 32.009 -21.878 1.00 41.44 348 PRO A N 1
ATOM 2759 C CA . PRO A 1 348 ? 63.445 31.319 -21.047 1.00 41.44 348 PRO A CA 1
ATOM 2760 C C . PRO A 1 348 ? 63.589 31.913 -19.638 1.00 41.44 348 PRO A C 1
ATOM 2762 O O . PRO A 1 348 ? 63.364 33.104 -19.430 1.00 41.44 348 PRO A O 1
ATOM 2765 N N . ASN A 1 349 ? 64.070 31.094 -18.697 1.00 36.25 349 ASN A N 1
ATOM 2766 C CA . ASN A 1 349 ? 64.464 31.508 -17.348 1.00 36.25 349 ASN A CA 1
ATOM 2767 C C . ASN A 1 349 ? 65.883 30.973 -17.024 1.00 36.25 349 ASN A C 1
ATOM 2769 O O . ASN A 1 349 ? 66.089 29.764 -17.158 1.00 36.25 349 ASN A O 1
ATOM 2773 N N . PRO A 1 350 ? 66.870 31.818 -16.663 1.00 40.81 350 PRO A N 1
ATOM 2774 C CA . PRO A 1 350 ? 68.251 31.392 -16.411 1.00 40.81 350 PRO A CA 1
ATOM 2775 C C . PRO A 1 350 ? 68.559 31.077 -14.930 1.00 40.81 350 PRO A C 1
ATOM 2777 O O . PRO A 1 350 ? 67.867 31.539 -14.030 1.00 40.81 350 PRO A O 1
ATOM 2780 N N . MET A 1 351 ? 69.696 30.395 -14.710 1.00 35.16 351 MET A N 1
ATOM 2781 C CA . MET A 1 351 ? 70.294 29.946 -13.429 1.00 35.16 351 MET A CA 1
ATOM 2782 C C . MET A 1 351 ? 69.725 28.639 -12.839 1.00 35.16 351 MET A C 1
ATOM 2784 O O . MET A 1 351 ? 68.519 28.418 -12.797 1.00 35.16 351 MET A O 1
ATOM 2788 N N . ALA A 1 352 ? 70.626 27.738 -12.413 1.00 32.97 352 ALA A N 1
ATOM 2789 C CA . ALA A 1 352 ? 70.310 26.356 -12.032 1.00 32.97 352 ALA A CA 1
ATOM 2790 C C . ALA A 1 352 ? 71.408 25.691 -11.165 1.00 32.97 352 ALA A C 1
ATOM 2792 O O . ALA A 1 352 ? 72.558 26.122 -11.202 1.00 32.97 352 ALA A O 1
ATOM 2793 N N . THR A 1 353 ? 71.065 24.553 -10.529 1.00 33.22 353 THR A N 1
ATOM 2794 C CA . THR A 1 353 ? 71.948 23.546 -9.864 1.00 33.22 353 THR A CA 1
ATOM 2795 C C . THR A 1 353 ? 72.732 23.988 -8.610 1.00 33.22 353 THR A C 1
ATOM 2797 O O . THR A 1 353 ? 72.902 25.188 -8.407 1.00 33.22 353 THR A O 1
ATOM 2800 N N . PRO A 1 354 ? 73.306 23.056 -7.803 1.00 52.69 354 PRO A N 1
ATOM 2801 C CA . PRO A 1 354 ? 73.044 21.608 -7.596 1.00 52.69 354 PRO A CA 1
ATOM 2802 C C . PRO A 1 354 ? 72.518 21.339 -6.139 1.00 52.69 354 PRO A C 1
ATOM 2804 O O . PRO A 1 354 ? 72.202 22.296 -5.447 1.00 52.69 354 PRO A O 1
ATOM 2807 N N . LEU A 1 355 ? 72.320 20.129 -5.571 1.00 28.25 355 LEU A N 1
ATOM 2808 C CA . LEU A 1 355 ? 73.236 18.975 -5.470 1.00 28.25 355 LEU A CA 1
ATOM 2809 C C . LEU A 1 355 ? 72.592 17.701 -4.842 1.00 28.25 355 LEU A C 1
ATOM 2811 O O . LEU A 1 355 ? 71.786 17.801 -3.927 1.00 28.25 355 LEU A O 1
ATOM 2815 N N . ALA A 1 356 ? 73.090 16.527 -5.269 1.00 31.70 356 ALA A N 1
ATOM 2816 C CA . ALA A 1 356 ? 73.034 15.185 -4.644 1.00 31.70 356 ALA A CA 1
ATOM 2817 C C . ALA A 1 356 ? 71.719 14.354 -4.584 1.00 31.70 356 ALA A C 1
ATOM 2819 O O . ALA A 1 356 ? 70.596 14.833 -4.511 1.00 31.70 356 ALA A O 1
ATOM 2820 N N . SER A 1 357 ? 71.941 13.034 -4.618 1.00 28.08 357 SER A N 1
ATOM 2821 C CA . SER A 1 357 ? 71.033 11.868 -4.536 1.00 28.08 357 SER A CA 1
ATOM 2822 C C . SER A 1 357 ? 71.747 10.801 -3.639 1.00 28.08 357 SER A C 1
ATOM 2824 O O . SER A 1 357 ? 72.857 11.137 -3.211 1.00 28.08 357 SER A O 1
ATOM 2826 N N . PRO A 1 358 ? 71.263 9.556 -3.346 1.00 40.66 358 PRO A N 1
ATOM 2827 C CA . PRO A 1 358 ? 70.262 8.752 -4.077 1.00 40.66 358 PRO A CA 1
ATOM 2828 C C . PRO A 1 358 ? 69.300 7.826 -3.262 1.00 40.66 358 PRO A C 1
ATOM 2830 O O . PRO A 1 358 ? 69.726 6.818 -2.708 1.00 40.66 358 PRO A O 1
ATOM 2833 N N . GLY A 1 359 ? 67.981 8.057 -3.382 1.00 30.03 359 GLY A N 1
ATOM 2834 C CA . GLY A 1 359 ? 66.894 7.038 -3.377 1.00 30.03 359 GLY A CA 1
ATOM 2835 C C . GLY A 1 359 ? 66.741 6.037 -2.202 1.00 30.03 359 GLY A C 1
ATOM 2836 O O . GLY A 1 359 ? 67.396 6.173 -1.173 1.00 30.03 359 GLY A O 1
ATOM 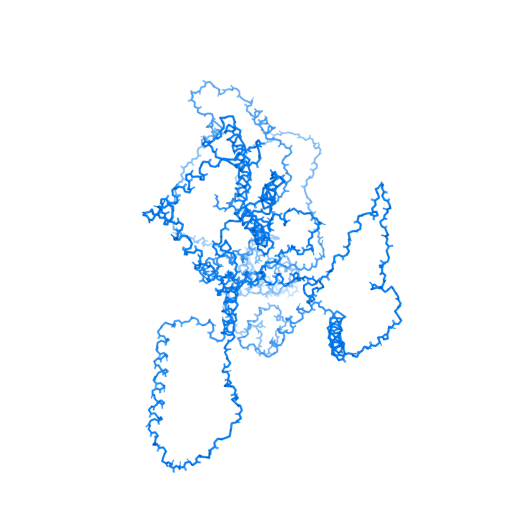2837 N N . PRO A 1 360 ? 65.876 5.001 -2.343 1.00 38.62 360 PRO A N 1
ATOM 2838 C CA . PRO A 1 360 ? 64.805 4.806 -3.338 1.00 38.62 360 PRO A CA 1
ATOM 2839 C C . PRO A 1 360 ? 63.381 4.721 -2.715 1.00 38.62 360 PRO A C 1
ATOM 2841 O O . PRO A 1 360 ? 63.192 4.115 -1.664 1.00 38.62 360 PRO A O 1
ATOM 2844 N N . GLY A 1 361 ? 62.348 5.263 -3.388 1.00 31.44 361 GLY A N 1
ATOM 2845 C CA . GLY A 1 361 ? 60.978 5.362 -2.841 1.00 31.44 361 GLY A CA 1
ATOM 2846 C C . GLY A 1 361 ? 59.825 5.124 -3.837 1.00 31.44 361 GLY A C 1
ATOM 2847 O O . GLY A 1 361 ? 59.516 5.976 -4.658 1.00 31.44 361 GLY A O 1
ATOM 2848 N N . VAL A 1 362 ? 59.206 3.946 -3.711 1.00 33.38 362 VAL A N 1
ATOM 2849 C CA . VAL A 1 362 ? 57.848 3.472 -4.085 1.00 33.38 362 VAL A CA 1
ATOM 2850 C C . VAL A 1 362 ? 56.871 4.386 -4.884 1.00 33.38 362 VAL A C 1
ATOM 2852 O O . VAL A 1 362 ? 56.420 5.425 -4.421 1.00 33.38 362 VAL A O 1
ATOM 2855 N N . THR A 1 363 ? 56.444 3.841 -6.036 1.00 34.09 363 THR A N 1
ATOM 2856 C CA . THR A 1 363 ? 55.181 3.954 -6.831 1.00 34.09 363 THR A CA 1
ATOM 2857 C C . THR A 1 363 ? 53.933 4.629 -6.200 1.00 34.09 363 THR A C 1
ATOM 2859 O O . THR A 1 363 ? 53.701 4.435 -5.007 1.00 34.09 363 THR A O 1
ATOM 2862 N N . PRO A 1 364 ? 53.015 5.264 -6.979 1.00 43.28 364 PRO A N 1
ATOM 2863 C CA . PRO A 1 364 ? 52.014 4.536 -7.811 1.00 43.28 364 PRO A CA 1
ATOM 2864 C C . PRO A 1 364 ? 51.760 5.197 -9.198 1.00 43.28 364 PRO A C 1
ATOM 2866 O O . PRO A 1 364 ? 52.079 6.363 -9.387 1.00 43.28 364 PRO A O 1
ATOM 2869 N N . ARG A 1 365 ? 51.247 4.553 -10.263 1.00 30.66 365 ARG A N 1
ATOM 2870 C CA . ARG A 1 365 ? 50.016 3.746 -10.505 1.00 30.66 365 ARG A CA 1
ATOM 2871 C C . ARG A 1 365 ? 50.203 2.964 -11.837 1.00 30.66 365 ARG A C 1
ATOM 2873 O O . ARG A 1 365 ? 50.918 3.476 -12.687 1.00 30.66 365 ARG A O 1
ATOM 2880 N N . ILE A 1 366 ? 49.671 1.773 -12.165 1.00 30.55 366 ILE A N 1
ATOM 2881 C CA . ILE A 1 366 ? 48.500 0.951 -11.754 1.00 30.55 366 ILE A CA 1
ATOM 2882 C C . ILE A 1 366 ? 47.133 1.610 -12.055 1.00 30.55 366 ILE A C 1
ATOM 2884 O O . ILE A 1 366 ? 46.735 2.522 -11.341 1.00 30.55 366 ILE A O 1
ATOM 2888 N N . GLY A 1 367 ? 46.326 1.207 -13.049 1.00 27.72 367 GLY A N 1
ATOM 2889 C CA . GLY A 1 367 ? 46.454 0.132 -14.051 1.00 27.72 367 GLY A CA 1
ATOM 2890 C C . GLY A 1 367 ? 45.514 -1.066 -13.804 1.00 27.72 367 GLY A C 1
ATOM 2891 O O . GLY A 1 367 ? 45.654 -1.721 -12.780 1.00 27.72 367 GLY A O 1
ATOM 2892 N N . MET A 1 368 ? 44.643 -1.377 -14.787 1.00 33.81 368 MET A N 1
ATOM 2893 C CA . MET A 1 368 ? 43.731 -2.554 -14.860 1.00 33.81 368 MET A CA 1
ATOM 2894 C C . MET A 1 368 ? 42.645 -2.598 -13.744 1.00 33.81 368 MET A C 1
ATOM 2896 O O . MET A 1 368 ? 42.794 -1.964 -12.710 1.00 33.81 368 MET A O 1
ATOM 2900 N N . THR A 1 369 ? 41.463 -3.210 -13.896 1.00 32.53 369 THR A N 1
ATOM 2901 C CA . THR A 1 369 ? 41.103 -4.526 -14.477 1.00 32.53 369 THR A CA 1
ATOM 2902 C C . THR A 1 369 ? 39.684 -4.560 -15.113 1.00 32.53 369 THR A C 1
ATOM 2904 O O . THR A 1 369 ? 38.950 -3.578 -15.012 1.00 32.53 369 THR A O 1
ATOM 2907 N N . PRO A 1 370 ? 39.287 -5.655 -15.811 1.00 50.16 370 PRO A N 1
ATOM 2908 C CA . PRO A 1 370 ? 38.053 -5.725 -16.616 1.00 50.16 370 PRO A CA 1
ATOM 2909 C C . PRO A 1 370 ? 36.962 -6.678 -16.071 1.00 50.16 370 PRO A C 1
ATOM 2911 O O . PRO A 1 370 ? 37.274 -7.558 -15.277 1.00 50.16 370 PRO A O 1
ATOM 2914 N N . SER A 1 371 ? 35.759 -6.621 -16.678 1.00 32.56 371 SER A N 1
ATOM 2915 C CA . SER A 1 371 ? 34.734 -7.702 -16.756 1.00 32.56 371 SER A CA 1
ATOM 2916 C C . SER A 1 371 ? 34.085 -8.135 -15.410 1.00 32.56 371 SER A C 1
ATOM 2918 O O . SER A 1 371 ? 34.744 -8.180 -14.385 1.00 32.56 371 SER A O 1
ATOM 2920 N N . ARG A 1 372 ? 32.796 -8.488 -15.280 1.00 26.92 372 ARG A N 1
ATOM 2921 C CA . ARG A 1 372 ? 32.077 -9.577 -15.970 1.00 26.92 372 ARG A CA 1
ATOM 2922 C C . ARG A 1 372 ? 30.682 -9.803 -15.315 1.00 26.92 372 ARG A C 1
ATOM 2924 O O . ARG A 1 372 ? 30.567 -9.601 -14.113 1.00 26.92 372 ARG A O 1
ATOM 2931 N N . ASP A 1 373 ? 29.724 -10.353 -16.081 1.00 27.41 373 ASP A N 1
ATOM 2932 C CA . ASP A 1 373 ? 28.430 -10.980 -15.687 1.00 27.41 373 ASP A CA 1
ATOM 2933 C C . ASP A 1 373 ? 27.398 -10.136 -14.889 1.00 27.41 373 ASP A C 1
ATOM 2935 O O . ASP A 1 373 ? 27.729 -9.171 -14.212 1.00 27.41 373 ASP A O 1
ATOM 2939 N N . GLY A 1 374 ? 26.114 -10.545 -14.925 1.00 26.92 374 GLY A N 1
ATOM 2940 C CA . GLY A 1 374 ? 25.201 -10.263 -13.797 1.00 26.92 374 GLY A CA 1
ATOM 2941 C C . GLY A 1 374 ? 23.882 -9.499 -14.010 1.00 26.92 374 GLY A C 1
ATOM 2942 O O . GLY A 1 374 ? 23.548 -8.710 -13.145 1.00 26.92 374 GLY A O 1
ATOM 2943 N N . ASN A 1 375 ? 23.114 -9.786 -15.071 1.00 29.30 375 ASN A N 1
ATOM 2944 C CA . ASN A 1 375 ? 21.635 -9.940 -15.071 1.00 29.30 375 ASN A CA 1
ATOM 2945 C C . ASN A 1 375 ? 20.688 -8.900 -14.380 1.00 29.30 375 ASN A C 1
ATOM 2947 O O . ASN A 1 375 ? 20.850 -8.533 -13.226 1.00 29.30 375 ASN A O 1
ATOM 2951 N N . SER A 1 376 ? 19.515 -8.678 -15.002 1.00 28.48 376 SER A N 1
ATOM 2952 C CA . SER A 1 376 ? 18.240 -8.183 -14.405 1.00 28.48 376 SER A CA 1
ATOM 2953 C C . SER A 1 376 ? 18.133 -6.753 -13.829 1.00 28.48 376 SER A C 1
ATOM 2955 O O . SER A 1 376 ? 18.880 -6.388 -12.940 1.00 28.48 376 SER A O 1
ATOM 2957 N N . PHE A 1 377 ? 17.051 -6.054 -14.231 1.00 26.05 377 PHE A N 1
ATOM 2958 C CA . PHE A 1 377 ? 16.374 -4.911 -13.569 1.00 26.05 377 PHE A CA 1
ATOM 2959 C C . PHE A 1 377 ? 17.263 -3.700 -13.171 1.00 26.05 377 PHE A C 1
ATOM 2961 O O . PHE A 1 377 ? 18.115 -3.790 -12.303 1.00 26.05 377 PHE A O 1
ATOM 2968 N N . GLY A 1 378 ? 17.084 -2.482 -13.687 1.00 30.84 378 GLY A N 1
ATOM 2969 C CA . GLY A 1 378 ? 15.907 -1.881 -14.322 1.00 30.84 378 GLY A CA 1
ATOM 2970 C C . GLY A 1 378 ? 15.216 -0.902 -13.366 1.00 30.84 378 GLY A C 1
ATOM 2971 O O . GLY A 1 378 ? 14.456 -1.322 -12.499 1.00 30.84 378 GLY A O 1
ATOM 2972 N N . LEU A 1 379 ? 15.474 0.396 -13.556 1.00 29.06 379 LEU A N 1
ATOM 2973 C CA . LEU A 1 379 ? 14.770 1.536 -12.953 1.00 29.06 379 LEU A CA 1
ATOM 2974 C C . LEU A 1 379 ? 14.580 2.580 -14.077 1.00 29.06 379 LEU A C 1
ATOM 2976 O O . LEU A 1 379 ? 15.556 2.886 -14.753 1.00 29.06 379 LEU A O 1
ATOM 2980 N N . THR A 1 380 ? 13.374 2.997 -14.488 1.00 31.95 380 THR A N 1
ATOM 2981 C CA . THR A 1 380 ? 12.259 3.682 -13.780 1.00 31.95 380 THR A CA 1
ATOM 2982 C C . THR A 1 380 ? 12.536 5.150 -13.429 1.00 31.95 380 THR A C 1
ATOM 2984 O O . THR A 1 380 ? 13.678 5.493 -13.128 1.00 31.95 380 THR A O 1
ATOM 2987 N N . PRO A 1 381 ? 11.489 5.971 -13.208 1.00 44.03 381 PRO A N 1
ATOM 2988 C CA . PRO A 1 381 ? 10.127 5.889 -13.768 1.00 44.03 381 PRO A CA 1
ATOM 2989 C C . PRO A 1 381 ? 10.055 6.147 -15.301 1.00 44.03 381 PRO A C 1
ATOM 2991 O O . PRO A 1 381 ? 10.585 5.302 -16.010 1.00 44.03 381 PRO A O 1
ATOM 2994 N N . LYS A 1 382 ? 9.477 7.178 -15.938 1.00 31.42 382 LYS A N 1
ATOM 2995 C CA . LYS A 1 382 ? 9.248 8.606 -15.624 1.00 31.42 382 LYS A CA 1
ATOM 2996 C C . LYS A 1 382 ? 8.043 9.079 -16.482 1.00 31.42 382 LYS A C 1
ATOM 2998 O O . LYS A 1 382 ? 7.970 8.723 -17.652 1.00 31.42 382 LYS A O 1
ATOM 3003 N N . GLY A 1 383 ? 7.016 9.670 -15.852 1.00 32.66 383 GLY A N 1
ATOM 3004 C CA . GLY A 1 383 ? 5.615 9.731 -16.340 1.00 32.66 383 GLY A CA 1
ATOM 3005 C C . GLY A 1 383 ? 5.235 10.998 -17.131 1.00 32.66 383 GLY A C 1
ATOM 3006 O O . GLY A 1 383 ? 6.110 11.765 -17.496 1.00 32.66 383 GLY A O 1
ATOM 3007 N N . THR A 1 384 ? 3.963 11.304 -17.414 1.00 31.22 384 THR A N 1
ATOM 3008 C CA . THR A 1 384 ? 2.689 10.663 -17.014 1.00 31.22 384 THR A CA 1
ATOM 3009 C C . THR A 1 384 ? 1.629 10.811 -18.119 1.00 31.22 384 THR A C 1
ATOM 3011 O O . THR A 1 384 ? 1.492 11.919 -18.635 1.00 31.22 384 THR A O 1
ATOM 3014 N N . PRO A 1 385 ? 0.812 9.786 -18.426 1.00 39.56 385 PRO A N 1
ATOM 3015 C CA . PRO A 1 385 ? -0.294 9.931 -19.369 1.00 39.56 385 PRO A CA 1
ATOM 3016 C C . PRO A 1 385 ? -1.587 10.429 -18.696 1.00 39.56 385 PRO A C 1
ATOM 3018 O O . PRO A 1 385 ? -2.126 9.773 -17.804 1.00 39.56 385 PRO A O 1
ATOM 3021 N N . PHE A 1 386 ? -2.136 11.528 -19.213 1.00 35.34 386 PHE A N 1
ATOM 3022 C CA . PHE A 1 386 ? -3.582 11.697 -19.378 1.00 35.34 386 PHE A CA 1
ATOM 3023 C C . PHE A 1 386 ? -3.854 12.220 -20.799 1.00 35.34 386 PHE A C 1
ATOM 3025 O O . PHE A 1 386 ? -3.245 13.206 -21.196 1.00 35.34 386 PHE A O 1
ATOM 3032 N N . ARG A 1 387 ? -4.765 11.640 -21.583 1.00 40.91 387 ARG A N 1
ATOM 3033 C CA . ARG A 1 387 ? -5.239 10.246 -21.586 1.00 40.91 387 ARG A CA 1
ATOM 3034 C C . ARG A 1 387 ? -5.808 9.973 -22.978 1.00 40.91 387 ARG A C 1
ATOM 3036 O O . ARG A 1 387 ? -6.639 10.755 -23.418 1.00 40.91 387 ARG A O 1
ATOM 3043 N N . ASP A 1 388 ? -5.415 8.835 -23.550 1.00 36.88 388 ASP A N 1
ATOM 3044 C CA . ASP A 1 388 ? -6.039 8.165 -24.697 1.00 36.88 388 ASP A CA 1
ATOM 3045 C C . ASP A 1 388 ? -6.415 9.196 -25.812 1.00 36.88 388 ASP A C 1
ATOM 3047 O O . ASP A 1 388 ? -5.470 9.831 -26.268 1.00 36.88 388 ASP A O 1
ATOM 3051 N N . GLU A 1 389 ? -7.628 9.524 -26.293 1.00 41.56 389 GLU A N 1
ATOM 3052 C CA . GLU A 1 389 ? -8.932 8.851 -26.502 1.00 41.56 389 GLU A CA 1
ATOM 3053 C C . GLU A 1 389 ? -9.703 9.638 -27.602 1.00 41.56 389 GLU A C 1
ATOM 3055 O O . GLU A 1 389 ? -9.497 10.825 -27.799 1.00 41.56 389 GLU A O 1
ATOM 3060 N N . LEU A 1 390 ? -10.546 8.972 -28.388 1.00 51.47 390 LEU A N 1
ATOM 3061 C CA . LEU A 1 390 ? -11.370 9.480 -29.499 1.00 51.47 390 LEU A CA 1
ATOM 3062 C C . LEU A 1 390 ? -12.286 10.677 -29.094 1.00 51.47 390 LEU A C 1
ATOM 3064 O O . LEU A 1 390 ? -13.401 10.441 -28.639 1.00 51.47 390 LEU A O 1
ATOM 3068 N N . HIS A 1 391 ? -11.852 11.933 -29.304 1.00 48.25 391 HIS A N 1
ATOM 3069 C CA . HIS A 1 391 ? -12.403 13.198 -28.737 1.00 48.25 391 HIS A CA 1
ATOM 3070 C C . HIS A 1 391 ? -11.990 13.558 -27.286 1.00 48.25 391 HIS A C 1
ATOM 3072 O O . HIS A 1 391 ? -12.621 14.391 -26.635 1.00 48.25 391 HIS A O 1
ATOM 3078 N N . ILE A 1 392 ? -10.870 13.026 -26.797 1.00 51.34 392 ILE A N 1
ATOM 3079 C CA . ILE A 1 392 ? -10.049 13.654 -25.753 1.00 51.34 392 ILE A CA 1
ATOM 3080 C C . ILE A 1 392 ? -8.734 14.102 -26.409 1.00 51.34 392 ILE A C 1
ATOM 3082 O O . ILE A 1 392 ? -8.114 13.336 -27.137 1.00 51.34 392 ILE A O 1
ATOM 3086 N N . ASN A 1 393 ? -8.292 15.328 -26.118 1.00 34.09 393 ASN A N 1
ATOM 3087 C CA . ASN A 1 393 ? -7.029 15.908 -26.594 1.00 34.09 393 ASN A CA 1
ATOM 3088 C C . ASN A 1 393 ? -6.897 16.086 -28.125 1.00 34.09 393 ASN A C 1
ATOM 3090 O O . ASN A 1 393 ? -5.905 15.670 -28.719 1.00 34.09 393 ASN A O 1
ATOM 3094 N N . GLU A 1 394 ? -7.818 16.836 -28.737 1.00 35.62 394 GLU A N 1
ATOM 3095 C CA . GLU A 1 394 ? -7.442 17.740 -29.835 1.00 35.62 394 GLU A CA 1
ATOM 3096 C C . GLU A 1 394 ? -7.698 19.184 -29.368 1.00 35.62 394 GLU A C 1
ATOM 3098 O O . GLU A 1 394 ? -8.843 19.606 -29.214 1.00 35.62 394 GLU A O 1
ATOM 3103 N N . GLU A 1 395 ? -6.629 19.926 -29.052 1.00 34.19 395 GLU A N 1
ATOM 3104 C CA . GLU A 1 395 ? -6.708 21.333 -28.632 1.00 34.19 395 GLU A CA 1
ATOM 3105 C C . GLU A 1 395 ? -6.351 22.271 -29.791 1.00 34.19 395 GLU A C 1
ATOM 3107 O O . GLU A 1 395 ? -5.195 22.661 -29.955 1.00 34.19 395 GLU A O 1
ATOM 3112 N N . VAL A 1 396 ? -7.365 22.701 -30.550 1.00 41.22 396 VAL A N 1
ATOM 3113 C CA . VAL A 1 396 ? -7.326 23.972 -31.291 1.00 41.22 396 VAL A CA 1
ATOM 3114 C C . VAL A 1 396 ? -8.666 24.703 -31.116 1.00 41.22 396 VAL A C 1
ATOM 3116 O O . VAL A 1 396 ? -9.684 24.320 -31.679 1.00 41.22 396 VAL A O 1
ATOM 3119 N N . GLU A 1 397 ? -8.646 25.762 -30.302 1.00 48.28 397 GLU A N 1
ATOM 3120 C CA . GLU A 1 397 ? -9.572 26.913 -30.332 1.00 48.28 397 GLU A CA 1
ATOM 3121 C C . GLU A 1 397 ? -11.097 26.627 -30.375 1.00 48.28 397 GLU A C 1
ATOM 3123 O O . GLU A 1 397 ? -11.810 27.043 -31.287 1.00 48.28 397 GLU A O 1
ATOM 3128 N N . MET A 1 398 ? -11.647 26.004 -29.321 1.00 44.28 398 MET A N 1
ATOM 3129 C CA . MET A 1 398 ? -13.097 25.758 -29.173 1.00 44.28 398 MET A CA 1
ATOM 3130 C C . MET A 1 398 ? -13.745 26.463 -27.962 1.00 44.28 398 MET A C 1
ATOM 3132 O O . MET A 1 398 ? -14.212 25.809 -27.030 1.00 44.28 398 MET A O 1
ATOM 3136 N N . GLN A 1 399 ? -13.827 27.802 -27.978 1.00 40.41 399 GLN A N 1
ATOM 3137 C CA . GLN A 1 399 ? -14.694 28.557 -27.045 1.00 40.41 399 GLN A CA 1
ATOM 3138 C C . GLN A 1 399 ? -15.978 29.109 -27.697 1.00 40.41 399 GLN A C 1
ATOM 3140 O O . GLN A 1 399 ? -17.023 29.095 -27.048 1.00 40.41 399 GLN A O 1
ATOM 3145 N N . ASP A 1 400 ? -15.961 29.471 -28.986 1.00 45.75 400 ASP A N 1
ATOM 3146 C CA . ASP A 1 400 ? -17.176 29.894 -29.716 1.00 45.75 400 ASP A CA 1
ATOM 3147 C C . ASP A 1 400 ? -17.996 28.719 -30.291 1.00 45.75 400 ASP A C 1
ATOM 3149 O O . ASP A 1 400 ? -19.204 28.840 -30.528 1.00 45.75 400 ASP A O 1
ATOM 3153 N N . SER A 1 401 ? -17.372 27.556 -30.506 1.00 53.50 401 SER A N 1
ATOM 3154 C CA . SER A 1 401 ? -17.993 26.432 -31.220 1.00 53.50 401 SER A CA 1
ATOM 3155 C C . SER A 1 401 ? -19.176 25.809 -30.474 1.00 53.50 401 SER A C 1
ATOM 3157 O O . SER A 1 401 ? -20.189 25.521 -31.103 1.00 53.50 401 SER A O 1
ATOM 3159 N N . MET A 1 402 ? -19.107 25.645 -29.148 1.00 54.12 402 MET A N 1
ATOM 3160 C CA . MET A 1 402 ? -20.137 24.919 -28.388 1.00 54.12 402 MET A CA 1
ATOM 3161 C C . MET A 1 402 ? -21.502 25.633 -28.403 1.00 54.12 402 MET A C 1
ATOM 3163 O O . MET A 1 402 ? -22.541 24.982 -28.523 1.00 54.12 402 MET A O 1
ATOM 3167 N N . GLN A 1 403 ? -21.525 26.972 -28.349 1.00 61.00 403 GLN A N 1
ATOM 3168 C CA . GLN A 1 403 ? -22.776 27.728 -28.502 1.00 61.00 403 GLN A CA 1
ATOM 3169 C C . GLN A 1 403 ? -23.324 27.626 -29.931 1.00 61.00 403 GLN A C 1
ATOM 3171 O O . GLN A 1 403 ? -24.536 27.503 -30.126 1.00 61.00 403 GLN A O 1
ATOM 3176 N N . LEU A 1 404 ? -22.441 27.662 -30.931 1.00 57.81 404 LEU A N 1
ATOM 3177 C CA . LEU A 1 404 ? -22.803 27.608 -32.345 1.00 57.81 404 LEU A CA 1
ATOM 3178 C C . LEU A 1 404 ? -23.295 26.207 -32.750 1.00 57.81 404 LEU A C 1
ATOM 3180 O O . LEU A 1 404 ? -24.265 26.085 -33.498 1.00 57.81 404 LEU A O 1
ATOM 3184 N N . GLU A 1 405 ? -22.712 25.150 -32.187 1.00 66.75 405 GLU A N 1
ATOM 3185 C CA . GLU A 1 405 ? -23.165 23.773 -32.353 1.00 66.75 405 GLU A CA 1
ATOM 3186 C C . GLU A 1 405 ? -24.506 23.523 -31.655 1.00 66.75 405 GLU A C 1
ATOM 3188 O O . GLU A 1 405 ? -25.410 22.963 -32.277 1.00 66.75 405 GLU A O 1
ATOM 3193 N N . LEU A 1 406 ? -24.703 24.008 -30.423 1.00 71.69 406 LEU A N 1
ATOM 3194 C CA . LEU A 1 406 ? -26.007 23.935 -29.755 1.00 71.69 406 LEU A CA 1
ATOM 3195 C C . LEU A 1 406 ? -27.095 24.646 -30.583 1.00 71.69 406 LEU A C 1
ATOM 3197 O O . LEU A 1 406 ? -28.212 24.140 -30.718 1.00 71.69 406 LEU A O 1
ATOM 3201 N N . ARG A 1 407 ? -26.755 25.782 -31.207 1.00 72.88 407 ARG A N 1
ATOM 3202 C CA . ARG A 1 407 ? -27.633 26.523 -32.127 1.00 72.88 407 ARG A CA 1
ATOM 3203 C C . ARG A 1 407 ? -27.926 25.723 -33.400 1.00 72.88 407 ARG A C 1
ATOM 3205 O O . ARG A 1 407 ? -29.091 25.584 -33.761 1.00 72.88 407 ARG A O 1
ATOM 3212 N N . ARG A 1 408 ? -26.912 25.103 -34.014 1.00 74.62 408 ARG A N 1
ATOM 3213 C CA . ARG A 1 408 ? -27.044 24.204 -35.178 1.00 74.62 408 ARG A CA 1
ATOM 3214 C C . ARG A 1 408 ? -27.900 22.971 -34.868 1.00 74.62 408 ARG A C 1
ATOM 3216 O O . ARG A 1 408 ? -28.741 22.596 -35.682 1.00 74.62 408 ARG A O 1
ATOM 3223 N N . GLN A 1 409 ? -27.748 22.358 -33.694 1.00 75.19 409 GLN A N 1
ATOM 3224 C CA . GLN A 1 409 ? -28.591 21.242 -33.247 1.00 75.19 409 GLN A CA 1
ATOM 3225 C C . GLN A 1 409 ? -30.035 21.692 -32.966 1.00 75.19 409 GLN A C 1
ATOM 3227 O O . GLN A 1 409 ? -30.980 20.975 -33.304 1.00 75.19 409 GLN A O 1
ATOM 3232 N N . ALA A 1 410 ? -30.232 22.890 -32.404 1.00 80.31 410 ALA A N 1
ATOM 3233 C CA . ALA A 1 410 ? -31.556 23.481 -32.221 1.00 80.31 410 ALA A CA 1
ATOM 3234 C C . ALA A 1 410 ? -32.234 23.811 -33.564 1.00 80.31 410 ALA A C 1
ATOM 3236 O O . ALA A 1 410 ? -33.427 23.553 -33.721 1.00 80.31 410 ALA A O 1
ATOM 3237 N N . GLU A 1 411 ? -31.488 24.310 -34.551 1.00 80.56 411 GLU A N 1
ATOM 3238 C CA . GLU A 1 411 ? -31.981 24.588 -35.904 1.00 80.56 411 GLU A CA 1
ATOM 3239 C C . GLU A 1 411 ? -32.277 23.305 -36.690 1.00 80.56 411 GLU A C 1
ATOM 3241 O O . GLU A 1 411 ? -33.334 23.224 -37.312 1.00 80.56 411 GLU A O 1
ATOM 3246 N N . LEU A 1 412 ? -31.455 22.256 -36.570 1.00 79.62 412 LEU A N 1
ATOM 3247 C CA . LEU A 1 412 ? -31.768 20.918 -37.093 1.00 79.62 412 LEU A CA 1
ATOM 3248 C C . LEU A 1 412 ? -33.045 20.348 -36.457 1.00 79.62 412 LEU A C 1
ATOM 3250 O O . LEU A 1 412 ? -33.941 19.897 -37.170 1.00 79.62 412 LEU A O 1
ATOM 3254 N N . ARG A 1 413 ? -33.191 20.430 -35.126 1.00 82.81 413 ARG A N 1
ATOM 3255 C CA . ARG A 1 413 ? -34.426 20.028 -34.425 1.00 82.81 413 ARG A CA 1
ATOM 3256 C C . ARG A 1 413 ? -35.634 20.876 -34.834 1.00 82.81 413 ARG A C 1
ATOM 3258 O O . ARG A 1 413 ? -36.737 20.339 -34.918 1.00 82.81 413 ARG A O 1
ATOM 3265 N N . LYS A 1 414 ? -35.454 22.170 -35.114 1.00 84.12 414 LYS A N 1
ATOM 3266 C CA . LYS A 1 414 ? -36.513 23.068 -35.604 1.00 84.12 414 LYS A CA 1
ATOM 3267 C C . LYS A 1 414 ? -36.915 22.727 -37.041 1.00 84.12 414 LYS A C 1
ATOM 3269 O O . LYS A 1 414 ? -38.107 22.625 -37.301 1.00 84.12 414 LYS A O 1
ATOM 3274 N N . GLY A 1 415 ? -35.944 22.476 -37.921 1.00 84.50 415 GLY A N 1
ATOM 3275 C CA . GLY A 1 415 ? -36.140 22.039 -39.305 1.00 84.50 415 GLY A CA 1
ATOM 3276 C C . GLY A 1 415 ? -36.880 20.705 -39.393 1.00 84.50 415 GLY A C 1
ATOM 3277 O O . GLY A 1 415 ? -37.892 20.606 -40.088 1.00 84.50 415 GLY A O 1
ATOM 3278 N N . LEU A 1 416 ? -36.452 19.715 -38.601 1.00 80.56 416 LEU A N 1
ATOM 3279 C CA . LEU A 1 416 ? -37.158 18.441 -38.445 1.00 80.56 416 LEU A CA 1
ATOM 3280 C C . LEU A 1 416 ? -38.580 18.649 -37.907 1.00 80.56 416 LEU A C 1
ATOM 3282 O O . LEU A 1 416 ? -39.519 18.109 -38.480 1.00 80.56 416 LEU A O 1
ATOM 3286 N N . ARG A 1 417 ? -38.779 19.477 -36.870 1.00 82.19 417 ARG A N 1
ATOM 3287 C CA . ARG A 1 417 ? -40.126 19.795 -36.358 1.00 82.19 417 ARG A CA 1
ATOM 3288 C C . ARG A 1 417 ? -41.019 20.470 -37.403 1.00 82.19 417 ARG A C 1
ATOM 3290 O O . ARG A 1 417 ? -42.187 20.112 -37.475 1.00 82.19 417 ARG A O 1
ATOM 3297 N N . SER A 1 418 ? -40.505 21.383 -38.232 1.00 80.12 418 SER A N 1
ATOM 3298 C CA . SER A 1 418 ? -41.280 21.950 -39.349 1.00 80.12 418 SER A CA 1
ATOM 3299 C C . SER A 1 418 ? -41.559 20.936 -40.461 1.00 80.12 418 SER A C 1
ATOM 3301 O O . SER A 1 418 ? -42.627 20.994 -41.059 1.00 80.12 418 SER A O 1
ATOM 3303 N N . GLY A 1 419 ? -40.650 19.985 -40.701 1.00 81.56 419 GLY A N 1
ATOM 3304 C CA . GLY A 1 419 ? -40.878 18.865 -41.615 1.00 81.56 419 GLY A CA 1
ATOM 3305 C C . GLY A 1 419 ? -41.986 17.936 -41.118 1.00 81.56 419 GLY A C 1
ATOM 3306 O O . GLY A 1 419 ? -42.939 17.676 -41.837 1.00 81.56 419 GLY A O 1
ATOM 3307 N N . PHE A 1 420 ? -41.934 17.496 -39.859 1.00 74.81 420 PHE A N 1
ATOM 3308 C CA . PHE A 1 420 ? -42.999 16.671 -39.278 1.00 74.81 420 PHE A CA 1
ATOM 3309 C C . PHE A 1 420 ? -44.333 17.424 -39.145 1.00 74.81 420 PHE A C 1
ATOM 3311 O O . PHE A 1 420 ? -45.384 16.815 -39.309 1.00 74.81 420 PHE A O 1
ATOM 3318 N N . ALA A 1 421 ? -44.313 18.742 -38.920 1.00 78.06 421 ALA A N 1
ATOM 3319 C CA . ALA A 1 421 ? -45.519 19.574 -38.901 1.00 78.06 421 ALA A CA 1
ATOM 3320 C C . ALA A 1 421 ? -46.114 19.858 -40.296 1.00 78.06 421 ALA A C 1
ATOM 3322 O O . ALA A 1 421 ? -47.262 20.291 -40.372 1.00 78.06 421 ALA A O 1
ATOM 3323 N N . SER A 1 422 ? -45.373 19.629 -41.390 1.00 74.44 422 SER A N 1
ATOM 3324 C CA . SER A 1 422 ? -45.909 19.723 -42.757 1.00 74.44 422 SER A CA 1
ATOM 3325 C C . SER A 1 422 ? -46.509 18.408 -43.269 1.00 74.44 422 SER A C 1
ATOM 3327 O O . SER A 1 422 ? -47.153 18.401 -44.320 1.00 74.44 422 SER A O 1
ATOM 3329 N N . ILE A 1 423 ? -46.364 17.307 -42.521 1.00 77.12 423 ILE A N 1
ATOM 3330 C CA . ILE A 1 423 ? -47.053 16.045 -42.805 1.00 77.12 423 ILE A CA 1
ATOM 3331 C C . ILE A 1 423 ? -48.537 16.201 -42.415 1.00 77.12 423 ILE A C 1
ATOM 3333 O O . ILE A 1 423 ? -48.830 16.551 -41.269 1.00 77.12 423 ILE A O 1
ATOM 3337 N N . PRO A 1 424 ? -49.497 15.941 -43.325 1.00 72.94 424 PRO A N 1
ATOM 3338 C CA . PRO A 1 424 ? -50.917 16.026 -42.998 1.00 72.94 424 PRO A CA 1
ATOM 3339 C C . PRO A 1 424 ? -51.293 14.980 -41.940 1.00 72.94 424 PRO A C 1
ATOM 3341 O O . PRO A 1 424 ? -50.906 13.816 -42.039 1.00 72.94 424 PRO A O 1
ATOM 3344 N N . GLN A 1 425 ? -52.069 15.391 -40.932 1.00 58.75 425 GLN A N 1
ATOM 3345 C CA . GLN A 1 425 ? -52.458 14.508 -39.829 1.00 58.75 425 GLN A CA 1
ATOM 3346 C C . GLN A 1 425 ? -53.252 13.283 -40.333 1.00 58.75 425 GLN A C 1
ATOM 3348 O O . GLN A 1 425 ? -54.146 13.438 -41.174 1.00 58.75 425 GLN A O 1
ATOM 3353 N N . PRO A 1 426 ? -52.956 12.069 -39.829 1.00 58.22 426 PRO A N 1
ATOM 3354 C CA . PRO A 1 426 ? -53.561 10.839 -40.326 1.00 58.22 426 PRO A CA 1
ATOM 3355 C C . PRO A 1 426 ? -55.042 10.747 -39.936 1.00 58.22 426 PRO A C 1
ATOM 3357 O O . PRO A 1 426 ? -55.386 10.619 -38.764 1.00 58.22 426 PRO A O 1
ATOM 3360 N N . LYS A 1 427 ? -55.929 10.760 -40.936 1.00 53.06 427 LYS A N 1
ATOM 3361 C CA . LYS A 1 427 ? -57.363 10.504 -40.750 1.00 53.06 427 LYS A CA 1
ATOM 3362 C C . LYS A 1 427 ? -57.643 9.004 -40.793 1.00 53.06 427 LYS A C 1
ATOM 3364 O O . LYS A 1 427 ? -57.733 8.435 -41.875 1.00 53.06 427 LYS A O 1
ATOM 3369 N N . ASN A 1 428 ? -57.783 8.386 -39.624 1.00 53.06 428 ASN A N 1
ATOM 3370 C CA . ASN A 1 428 ? -58.279 7.020 -39.448 1.00 53.06 428 ASN A CA 1
ATOM 3371 C C . ASN A 1 428 ? -58.946 6.917 -38.068 1.00 53.06 428 ASN A C 1
ATOM 3373 O O . ASN A 1 428 ? -58.272 6.706 -37.062 1.00 53.06 428 ASN A O 1
ATOM 3377 N N . GLU A 1 429 ? -60.263 7.105 -38.018 1.00 51.69 429 GLU A N 1
ATOM 3378 C CA . GLU A 1 429 ? -61.060 6.951 -36.798 1.00 51.69 429 GLU A CA 1
ATOM 3379 C C . GLU A 1 429 ? -61.505 5.490 -36.658 1.00 51.69 429 GLU A C 1
ATOM 3381 O O . GLU A 1 429 ? -62.218 4.972 -37.516 1.00 51.69 429 GLU A O 1
ATOM 3386 N N . TYR A 1 430 ? -61.105 4.828 -35.569 1.00 52.97 430 TYR A N 1
ATOM 3387 C CA . TYR A 1 430 ? -61.576 3.486 -35.217 1.00 52.97 430 TYR A CA 1
ATOM 3388 C C . TYR A 1 430 ? -62.011 3.455 -33.751 1.00 52.97 430 TYR A C 1
ATOM 3390 O O . TYR A 1 430 ? -61.236 3.762 -32.846 1.00 52.97 430 TYR A O 1
ATOM 3398 N N . GLN A 1 431 ? -63.273 3.095 -33.520 1.00 49.53 431 GLN A N 1
ATOM 3399 C CA . GLN A 1 431 ? -63.891 3.085 -32.198 1.00 49.53 431 GLN A CA 1
ATOM 3400 C C . GLN A 1 431 ? -63.591 1.761 -31.480 1.00 49.53 431 GLN A C 1
ATOM 3402 O O . GLN A 1 431 ? -64.214 0.738 -31.758 1.00 49.53 431 GLN A O 1
ATOM 3407 N N . ILE A 1 432 ? -62.624 1.776 -30.561 1.00 47.44 432 ILE A N 1
ATOM 3408 C CA . ILE A 1 432 ? -62.238 0.591 -29.783 1.00 47.44 432 ILE A CA 1
ATOM 3409 C C . ILE A 1 432 ? -63.220 0.401 -28.619 1.00 47.44 432 ILE A C 1
ATOM 3411 O O . ILE A 1 432 ? -63.329 1.252 -27.738 1.00 47.44 432 ILE A O 1
ATOM 3415 N N . VAL A 1 433 ? -63.927 -0.731 -28.613 1.00 43.56 433 VAL A N 1
ATOM 3416 C CA . VAL A 1 433 ? -64.774 -1.171 -27.495 1.00 43.56 433 VAL A CA 1
ATOM 3417 C C . VAL A 1 433 ? -63.921 -1.997 -26.534 1.00 43.56 433 VAL A C 1
ATOM 3419 O O . VAL A 1 433 ? -63.297 -2.970 -26.949 1.00 43.56 433 VAL A O 1
ATOM 3422 N N . MET A 1 434 ? -63.896 -1.615 -25.256 1.00 36.59 434 MET A N 1
ATOM 3423 C CA . MET A 1 434 ? -63.051 -2.237 -24.233 1.00 36.59 434 MET A CA 1
ATOM 3424 C C . MET A 1 434 ? -63.847 -3.265 -23.401 1.00 36.59 434 MET A C 1
ATOM 3426 O O . MET A 1 434 ? -64.846 -2.882 -22.786 1.00 36.59 434 MET A O 1
ATOM 3430 N N . PRO A 1 435 ? -63.444 -4.551 -23.358 1.00 44.72 435 PRO A N 1
ATOM 3431 C CA . PRO A 1 435 ? -64.004 -5.534 -22.427 1.00 44.72 435 PRO A CA 1
ATOM 3432 C C . PRO A 1 435 ? -63.619 -5.226 -20.964 1.00 44.72 435 PRO A C 1
ATOM 3434 O O . PRO A 1 435 ? -62.604 -4.567 -20.734 1.00 44.72 435 PRO A O 1
ATOM 3437 N N . PRO A 1 436 ? -64.398 -5.690 -19.968 1.00 47.53 436 PRO A N 1
ATOM 3438 C CA . PRO A 1 436 ? -64.104 -5.457 -18.555 1.00 47.53 436 PRO A CA 1
ATOM 3439 C C . PRO A 1 436 ? -62.913 -6.285 -18.041 1.00 47.53 436 PRO A C 1
ATOM 3441 O O . PRO A 1 436 ? -62.561 -7.323 -18.597 1.00 47.53 436 PRO A O 1
ATOM 3444 N N . ILE A 1 437 ? -62.319 -5.792 -16.954 1.00 41.72 437 ILE A N 1
ATOM 3445 C CA . ILE A 1 437 ? -61.051 -6.242 -16.365 1.00 41.72 437 ILE A CA 1
ATOM 3446 C C . ILE A 1 437 ? -61.214 -7.563 -15.594 1.00 41.72 437 ILE A C 1
ATOM 3448 O O . ILE A 1 437 ? -62.196 -7.755 -14.878 1.00 41.72 437 ILE A O 1
ATOM 3452 N N . THR A 1 438 ? -60.197 -8.424 -15.672 1.00 37.72 438 THR A N 1
ATOM 3453 C CA . THR A 1 438 ? -59.891 -9.452 -14.664 1.00 37.72 438 THR A CA 1
ATOM 3454 C C . THR A 1 438 ? -58.563 -9.106 -14.001 1.00 37.72 438 THR A C 1
ATOM 3456 O O . THR A 1 438 ? -57.584 -8.857 -14.701 1.00 37.72 438 THR A O 1
ATOM 3459 N N . GLU A 1 439 ? -58.535 -9.074 -12.672 1.00 46.53 439 GLU A N 1
ATOM 3460 C CA . GLU A 1 439 ? -57.355 -8.701 -11.886 1.00 46.53 439 GLU A CA 1
ATOM 3461 C C . GLU A 1 439 ? -56.356 -9.869 -11.809 1.00 46.53 439 GLU A C 1
ATOM 3463 O O . GLU A 1 439 ? -56.582 -10.843 -11.093 1.00 46.53 439 GLU A O 1
ATOM 3468 N N . GLU A 1 440 ? -55.233 -9.753 -12.516 1.00 37.06 440 GLU A N 1
ATOM 3469 C CA . GLU A 1 440 ? -53.994 -10.481 -12.213 1.00 37.06 440 GLU A CA 1
ATOM 3470 C C . GLU A 1 440 ? -52.865 -9.456 -11.999 1.00 37.06 440 GLU A C 1
ATOM 3472 O O . GLU A 1 440 ? -52.955 -8.325 -12.475 1.00 37.06 440 GLU A O 1
ATOM 3477 N N . ASN A 1 441 ? -51.868 -9.823 -11.185 1.00 38.22 441 ASN A N 1
ATOM 3478 C CA . ASN A 1 441 ? -50.983 -8.883 -10.480 1.00 38.22 441 ASN A CA 1
ATOM 3479 C C . ASN A 1 441 ? -50.282 -7.839 -11.366 1.00 38.22 441 ASN A C 1
ATOM 3481 O O . ASN A 1 441 ? -49.863 -8.131 -12.483 1.00 38.22 441 ASN A O 1
ATOM 3485 N N . GLU A 1 442 ? -50.034 -6.664 -10.780 1.00 37.75 442 GLU A N 1
ATOM 3486 C CA . GLU A 1 442 ? -49.142 -5.637 -11.322 1.00 37.75 442 GLU A CA 1
ATOM 3487 C C . GLU A 1 442 ? -47.735 -6.215 -11.577 1.00 37.75 442 GLU A C 1
ATOM 3489 O O . GLU A 1 442 ? -46.937 -6.388 -10.650 1.00 37.75 442 GLU A O 1
ATOM 3494 N N . GLU A 1 443 ? -47.398 -6.496 -12.840 1.00 37.09 443 GLU A N 1
ATOM 3495 C CA . GLU A 1 4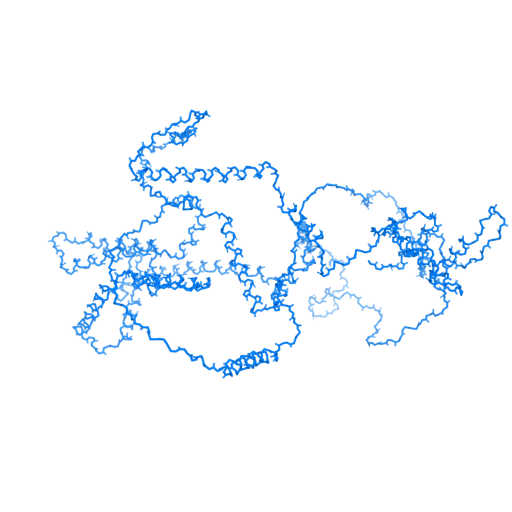43 ? -46.000 -6.662 -13.238 1.00 37.09 443 GLU A CA 1
ATOM 3496 C C . GLU A 1 443 ? -45.309 -5.301 -13.089 1.00 37.09 443 GLU A C 1
ATOM 3498 O O . GLU A 1 443 ? -45.612 -4.341 -13.799 1.00 37.09 443 GLU A O 1
ATOM 3503 N N . SER A 1 444 ? -44.422 -5.204 -12.097 1.00 38.94 444 SER A N 1
ATOM 3504 C CA . SER A 1 444 ? -43.766 -3.954 -11.712 1.00 38.94 444 SER A CA 1
ATOM 3505 C C . SER A 1 444 ? -43.029 -3.320 -12.889 1.00 38.94 444 SER A C 1
ATOM 3507 O O . SER A 1 444 ? -42.209 -4.001 -13.509 1.00 38.94 444 SER A O 1
ATOM 3509 N N . GLU A 1 445 ? -43.259 -2.024 -13.127 1.00 41.38 445 GLU A N 1
ATOM 3510 C CA . GLU A 1 445 ? -42.613 -1.249 -14.193 1.00 41.38 445 GLU A CA 1
ATOM 3511 C C . GLU A 1 445 ? -41.113 -1.571 -14.300 1.00 41.38 445 GLU A C 1
ATOM 3513 O O . GLU A 1 445 ? -40.363 -1.425 -13.326 1.00 41.38 445 GLU A O 1
ATOM 3518 N N . GLU A 1 446 ? -40.666 -2.005 -15.485 1.00 39.34 446 GLU A N 1
ATOM 3519 C CA . GLU A 1 446 ? -39.250 -2.266 -15.733 1.00 39.34 446 GLU A CA 1
ATOM 3520 C C . GLU A 1 446 ? -38.461 -0.968 -15.552 1.00 39.34 446 GLU A C 1
ATOM 3522 O O . GLU A 1 446 ? -38.482 -0.066 -16.394 1.00 39.34 446 GLU A O 1
ATOM 3527 N N . LYS A 1 447 ? -37.757 -0.867 -14.419 1.00 45.66 447 LYS A N 1
ATOM 3528 C CA . LYS A 1 447 ? -36.881 0.265 -14.128 1.00 45.66 447 LYS A CA 1
ATOM 3529 C C . LYS A 1 447 ? -35.856 0.397 -15.245 1.00 45.66 447 LYS A C 1
ATOM 3531 O O . LYS A 1 447 ? -34.959 -0.439 -15.361 1.00 45.66 447 LYS A O 1
ATOM 3536 N N . ILE A 1 448 ? -35.975 1.493 -15.997 1.00 52.66 448 ILE A N 1
ATOM 3537 C CA . ILE A 1 448 ? -34.931 2.032 -16.875 1.00 52.66 448 ILE A CA 1
ATOM 3538 C C . ILE A 1 448 ? -33.596 1.872 -16.147 1.00 52.66 448 ILE A C 1
ATOM 3540 O O . ILE A 1 448 ? -33.487 2.291 -14.992 1.00 52.66 448 ILE A O 1
ATOM 3544 N N . GLU A 1 449 ? -32.614 1.227 -16.783 1.00 53.38 449 GLU A N 1
ATOM 3545 C CA . GLU A 1 449 ? -31.368 0.874 -16.105 1.00 53.38 449 GLU A CA 1
ATOM 3546 C C . GLU A 1 449 ? -30.622 2.125 -15.634 1.00 53.38 449 GLU A C 1
ATOM 3548 O O . GLU A 1 449 ? -29.917 2.781 -16.397 1.00 53.38 449 GLU A O 1
ATOM 3553 N N . GLU A 1 450 ? -30.777 2.431 -14.347 1.00 48.59 450 GLU A N 1
ATOM 3554 C CA . GLU A 1 450 ? -30.080 3.522 -13.677 1.00 48.59 450 GLU A CA 1
ATOM 3555 C C . GLU A 1 450 ? -28.571 3.335 -13.834 1.00 48.59 450 GLU A C 1
ATOM 3557 O O . GLU A 1 450 ? -28.041 2.255 -13.522 1.00 48.59 450 GLU A O 1
ATOM 3562 N N . ASP A 1 451 ? -27.903 4.400 -14.285 1.00 59.41 451 ASP A N 1
ATOM 3563 C CA . ASP A 1 451 ? -26.462 4.437 -14.492 1.00 59.41 451 ASP A CA 1
ATOM 3564 C C . ASP A 1 451 ? -25.707 3.959 -13.244 1.00 59.41 451 ASP A C 1
ATOM 3566 O O . ASP A 1 451 ? -26.129 4.136 -12.095 1.00 59.41 451 ASP A O 1
ATOM 3570 N N . MET A 1 452 ? -24.529 3.370 -13.453 1.00 59.38 452 MET A N 1
ATOM 3571 C CA . MET A 1 452 ? -23.730 2.810 -12.355 1.00 59.38 452 MET A CA 1
ATOM 3572 C C . MET A 1 452 ? -23.306 3.862 -11.312 1.00 59.38 452 MET A C 1
ATOM 3574 O O . MET A 1 452 ? -22.989 3.497 -10.181 1.00 59.38 452 MET A O 1
ATOM 3578 N N . SER A 1 453 ? -23.320 5.157 -11.651 1.00 68.56 453 SER A N 1
ATOM 3579 C CA . SER A 1 453 ? -23.163 6.267 -10.700 1.00 68.56 453 SER A CA 1
ATOM 3580 C C . SER A 1 453 ? -24.310 6.366 -9.696 1.00 68.56 453 SER A C 1
ATOM 3582 O O . SER A 1 453 ? -24.072 6.690 -8.530 1.00 68.56 453 SER A O 1
ATOM 3584 N N . ASP A 1 454 ? -25.525 6.063 -10.141 1.00 75.12 454 ASP A N 1
ATOM 3585 C CA . ASP A 1 454 ? -26.779 6.423 -9.486 1.00 75.12 454 ASP A CA 1
ATOM 3586 C C . ASP A 1 454 ? -27.243 5.288 -8.576 1.00 75.12 454 ASP A C 1
ATOM 3588 O O . ASP A 1 454 ? -27.615 5.541 -7.429 1.00 75.12 454 ASP A O 1
ATOM 3592 N N . ARG A 1 455 ? -27.034 4.027 -8.994 1.00 72.44 455 ARG A N 1
ATOM 3593 C CA . ARG A 1 455 ? -27.064 2.873 -8.073 1.00 72.44 455 ARG A CA 1
ATOM 3594 C C . ARG A 1 455 ? -26.081 3.080 -6.918 1.00 72.44 455 ARG A C 1
ATOM 3596 O O . ARG A 1 455 ? -26.474 2.994 -5.758 1.00 72.44 455 ARG A O 1
ATOM 3603 N N . LEU A 1 456 ? -24.833 3.459 -7.221 1.00 78.62 456 LEU A N 1
ATOM 3604 C CA . LEU A 1 456 ? -23.819 3.773 -6.205 1.00 78.62 456 LEU A CA 1
ATOM 3605 C C . LEU A 1 456 ? -24.152 5.030 -5.387 1.00 78.62 456 LEU A C 1
ATOM 3607 O O . LEU A 1 456 ? -23.576 5.214 -4.317 1.00 78.62 456 LEU A O 1
ATOM 3611 N N . ALA A 1 457 ? -24.997 5.944 -5.872 1.00 84.44 457 ALA A N 1
ATOM 3612 C CA . ALA A 1 457 ? -25.459 7.106 -5.113 1.00 84.44 457 ALA A CA 1
ATOM 3613 C C . ALA A 1 457 ? -26.586 6.727 -4.147 1.00 84.44 457 ALA A C 1
ATOM 3615 O O . ALA A 1 457 ? -26.499 7.080 -2.971 1.00 84.44 457 ALA A O 1
ATOM 3616 N N . ARG A 1 458 ? -27.580 5.951 -4.603 1.00 86.38 458 ARG A N 1
ATOM 3617 C CA . ARG A 1 458 ? -28.650 5.422 -3.748 1.00 86.38 458 ARG A CA 1
ATOM 3618 C C . ARG A 1 458 ? -28.099 4.483 -2.678 1.00 86.38 458 ARG A C 1
ATOM 3620 O O . ARG A 1 458 ? -28.426 4.670 -1.516 1.00 86.38 458 ARG A O 1
ATOM 3627 N N . GLU A 1 459 ? -27.208 3.558 -3.033 1.00 85.12 459 GLU A N 1
ATOM 3628 C CA . GLU A 1 459 ? -26.564 2.644 -2.078 1.00 85.12 459 GLU A CA 1
ATOM 3629 C C . GLU A 1 459 ? -25.834 3.419 -0.969 1.00 85.12 459 GLU A C 1
ATOM 3631 O O . GLU A 1 459 ? -26.063 3.166 0.211 1.00 85.12 459 GLU A O 1
ATOM 3636 N N . ARG A 1 460 ? -25.053 4.454 -1.319 1.00 86.69 460 ARG A N 1
ATOM 3637 C CA . ARG A 1 460 ? -24.419 5.340 -0.325 1.00 86.69 460 ARG A CA 1
ATOM 3638 C C . ARG A 1 460 ? -25.425 6.139 0.503 1.00 86.69 460 ARG A C 1
ATOM 3640 O O . ARG A 1 460 ? -25.182 6.320 1.691 1.00 86.69 460 ARG A O 1
ATOM 3647 N N . ALA A 1 461 ? -26.526 6.609 -0.081 1.00 88.25 461 ALA A N 1
ATOM 3648 C CA . ALA A 1 461 ? -27.570 7.325 0.653 1.00 88.25 461 ALA A CA 1
ATOM 3649 C C . ALA A 1 461 ? -28.320 6.401 1.632 1.00 88.25 461 ALA A C 1
ATOM 3651 O O . ALA A 1 461 ? -28.595 6.797 2.761 1.00 88.25 461 ALA A O 1
ATOM 3652 N N . GLU A 1 462 ? -28.585 5.149 1.248 1.00 88.56 462 GLU A N 1
ATOM 3653 C CA . GLU A 1 462 ? -29.145 4.121 2.130 1.00 88.56 462 GLU A CA 1
ATOM 3654 C C . GLU A 1 462 ? -28.160 3.720 3.237 1.00 88.56 462 GLU A C 1
ATOM 3656 O O . GLU A 1 462 ? -28.559 3.602 4.395 1.00 88.56 462 GLU A O 1
ATOM 3661 N N . GLU A 1 463 ? -26.871 3.550 2.927 1.00 86.38 463 GLU A N 1
ATOM 3662 C CA . GLU A 1 463 ? -25.830 3.319 3.936 1.00 86.38 463 GLU A CA 1
ATOM 3663 C C . GLU A 1 463 ? -25.699 4.498 4.909 1.00 86.38 463 GLU A C 1
ATOM 3665 O O . GLU A 1 463 ? -25.547 4.273 6.110 1.00 86.38 463 GLU A O 1
ATOM 3670 N N . GLN A 1 464 ? -25.778 5.740 4.421 1.00 88.12 464 GLN A N 1
ATOM 3671 C CA . GLN A 1 464 ? -25.756 6.948 5.248 1.00 88.12 464 GLN A CA 1
ATOM 3672 C C . GLN A 1 464 ? -26.998 7.032 6.140 1.00 88.12 464 GLN A C 1
ATOM 3674 O O . GLN A 1 464 ? -26.850 7.147 7.353 1.00 88.12 464 GLN A O 1
ATOM 3679 N N . ALA A 1 465 ? -28.202 6.851 5.592 1.00 88.81 465 ALA A N 1
ATOM 3680 C CA . ALA A 1 465 ? -29.442 6.833 6.370 1.00 88.81 465 ALA A CA 1
ATOM 3681 C C . ALA A 1 465 ? -29.447 5.722 7.439 1.00 88.81 465 ALA A C 1
ATOM 3683 O O . ALA A 1 465 ? -29.851 5.956 8.579 1.00 88.81 465 ALA A O 1
ATOM 3684 N N . ARG A 1 466 ? -28.924 4.526 7.121 1.00 85.31 466 ARG A N 1
ATOM 3685 C CA . ARG A 1 466 ? -28.726 3.443 8.104 1.00 85.31 466 ARG A CA 1
ATOM 3686 C C . ARG A 1 466 ? -27.706 3.828 9.178 1.00 85.31 466 ARG A C 1
ATOM 3688 O O . ARG A 1 466 ? -27.934 3.541 10.349 1.00 85.31 466 ARG A O 1
ATOM 3695 N N . GLN A 1 467 ? -26.602 4.484 8.817 1.00 83.94 467 GLN A N 1
ATOM 3696 C CA . GLN A 1 467 ? -25.601 4.962 9.779 1.00 83.94 467 GLN A CA 1
ATOM 3697 C C . GLN A 1 467 ? -26.140 6.079 10.684 1.00 83.94 467 GLN A C 1
ATOM 3699 O O . GLN A 1 467 ? -25.836 6.070 11.875 1.00 83.94 467 GLN A O 1
ATOM 3704 N N . GLU A 1 468 ? -26.968 6.985 10.159 1.00 86.94 468 GLU A N 1
ATOM 3705 C CA . GLU A 1 468 ? -27.640 8.043 10.921 1.00 86.94 468 GLU A CA 1
ATOM 3706 C C . GLU A 1 468 ? -28.699 7.480 11.876 1.00 86.94 468 GLU A C 1
ATOM 3708 O O . GLU A 1 468 ? -28.695 7.832 13.055 1.00 86.94 468 GLU A O 1
ATOM 3713 N N . ALA A 1 469 ? -29.543 6.544 11.431 1.00 86.62 469 ALA A N 1
ATOM 3714 C CA . ALA A 1 469 ? -30.489 5.844 12.306 1.00 86.62 469 ALA A CA 1
ATOM 3715 C C . ALA A 1 469 ? -29.758 5.072 13.425 1.00 86.62 469 ALA A C 1
ATOM 3717 O O . ALA A 1 469 ? -30.093 5.186 14.606 1.00 86.62 469 ALA A O 1
ATOM 3718 N N . LEU A 1 470 ? -28.673 4.366 13.078 1.00 85.88 470 LEU A N 1
ATOM 3719 C CA . LEU A 1 470 ? -27.783 3.717 14.046 1.00 85.88 470 LEU A CA 1
ATOM 3720 C C . LEU A 1 470 ? -26.995 4.701 14.923 1.00 85.88 470 LEU A C 1
ATOM 3722 O O . LEU A 1 470 ? -26.385 4.250 15.889 1.00 85.88 470 LEU A O 1
ATOM 3726 N N . LEU A 1 471 ? -26.938 5.995 14.595 1.00 85.94 471 LEU A N 1
ATOM 3727 C CA . LEU A 1 471 ? -26.333 7.042 15.424 1.00 85.94 471 LEU A CA 1
ATOM 3728 C C . LEU A 1 471 ? -27.371 7.652 16.374 1.00 85.94 471 LEU A C 1
ATOM 3730 O O . LEU A 1 471 ? -27.055 7.839 17.546 1.00 85.94 471 LEU A O 1
ATOM 3734 N N . ARG A 1 472 ? -28.615 7.869 15.925 1.00 87.38 472 ARG A N 1
ATOM 3735 C CA . ARG A 1 472 ? -29.738 8.295 16.784 1.00 87.38 472 ARG A CA 1
ATOM 3736 C C . ARG A 1 472 ? -30.037 7.299 17.907 1.00 87.38 472 ARG A C 1
ATOM 3738 O O . ARG A 1 472 ? -30.380 7.720 19.003 1.00 87.38 472 ARG A O 1
ATOM 3745 N N . LYS A 1 473 ? -29.830 5.998 17.667 1.00 85.31 473 LYS A N 1
ATOM 3746 C CA . LYS A 1 473 ? -29.910 4.940 18.693 1.00 85.31 473 LYS A CA 1
ATOM 3747 C C . LYS A 1 473 ? -28.645 4.775 19.570 1.00 85.31 473 LYS A C 1
ATOM 3749 O O . LYS A 1 473 ? -28.538 3.794 20.297 1.00 85.31 473 LYS A O 1
ATOM 3754 N N . ARG A 1 474 ? -27.658 5.683 19.513 1.00 86.88 474 ARG A N 1
ATOM 3755 C CA . ARG A 1 474 ? -26.492 5.699 20.435 1.00 86.88 474 ARG A CA 1
ATOM 3756 C C . ARG A 1 474 ? -26.692 6.702 21.565 1.00 86.88 474 ARG A C 1
ATOM 3758 O O . ARG A 1 474 ? -27.510 7.610 21.452 1.00 86.88 474 ARG A O 1
ATOM 3765 N N . SER A 1 475 ? -25.875 6.587 22.612 1.00 87.81 475 SER A N 1
ATOM 3766 C CA . SER A 1 475 ? -25.825 7.547 23.719 1.00 87.81 475 SER A CA 1
ATOM 3767 C C . SER A 1 475 ? -25.665 8.999 23.234 1.00 87.81 475 SER A C 1
ATOM 3769 O O . SER A 1 475 ? -24.954 9.281 22.262 1.00 87.81 475 SER A O 1
ATOM 3771 N N . LYS A 1 476 ? -26.274 9.956 23.953 1.00 88.75 476 LYS A N 1
ATOM 3772 C CA . LYS A 1 476 ? -26.160 11.402 23.657 1.00 88.75 476 LYS A CA 1
ATOM 3773 C C . LYS A 1 476 ? -24.691 11.873 23.613 1.00 88.75 476 LYS A C 1
ATOM 3775 O O . LYS A 1 476 ? -24.362 12.794 22.867 1.00 88.75 476 LYS A O 1
ATOM 3780 N N . VAL A 1 477 ? -23.800 11.204 24.352 1.00 88.81 477 VAL A N 1
ATOM 3781 C CA 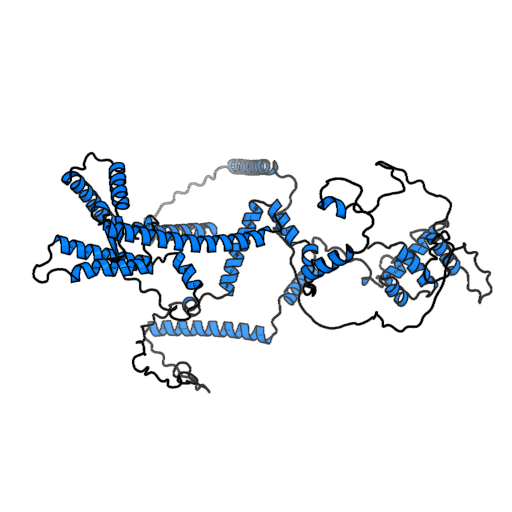. VAL A 1 477 ? -22.344 11.442 24.374 1.00 88.81 477 VAL A CA 1
ATOM 3782 C C . VAL A 1 477 ? -21.698 11.116 23.021 1.00 88.81 477 VAL A C 1
ATOM 3784 O O . VAL A 1 477 ? -20.928 11.924 22.501 1.00 88.81 477 VAL A O 1
ATOM 3787 N N . LEU A 1 478 ? -22.048 9.973 22.418 1.00 86.81 478 LEU A N 1
ATOM 3788 C CA . LEU A 1 478 ? -21.590 9.587 21.079 1.00 86.81 478 LEU A CA 1
ATOM 3789 C C . LEU A 1 478 ? -22.209 10.460 19.983 1.00 86.81 478 LEU A C 1
ATOM 3791 O O . LEU A 1 478 ? -21.494 10.868 19.071 1.00 86.81 478 LEU A O 1
ATOM 3795 N N . GLN A 1 479 ? -23.502 10.788 20.084 1.00 89.06 479 GLN A N 1
ATOM 3796 C CA . GLN A 1 479 ? -24.176 11.674 19.124 1.00 89.06 479 GLN A CA 1
ATOM 3797 C C . GLN A 1 479 ? -23.504 13.055 19.054 1.00 89.06 479 GLN A C 1
ATOM 3799 O O . GLN A 1 479 ? -23.263 13.581 17.970 1.00 89.06 479 GLN A O 1
ATOM 3804 N N . ARG A 1 480 ? -23.153 13.625 20.215 1.00 89.50 480 ARG A N 1
ATOM 3805 C CA . ARG A 1 480 ? -22.515 14.948 20.341 1.00 89.50 480 ARG A CA 1
ATOM 3806 C C . ARG A 1 480 ? -20.981 14.902 20.241 1.00 89.50 480 ARG A C 1
ATOM 3808 O O . ARG A 1 480 ? -20.342 15.935 20.402 1.00 89.50 480 ARG A O 1
ATOM 3815 N N . SER A 1 481 ? -20.392 13.729 19.974 1.00 86.31 481 SER A N 1
ATOM 3816 C CA . SER A 1 481 ? -18.935 13.497 19.893 1.00 86.31 481 SER A CA 1
ATOM 3817 C C . SER A 1 481 ? -18.136 14.018 21.103 1.00 86.31 481 SER A C 1
ATOM 3819 O O . SER A 1 481 ? -17.012 14.502 20.964 1.00 86.31 481 SER A O 1
ATOM 3821 N N . LEU A 1 482 ? -18.716 13.922 22.302 1.00 86.56 482 LEU A N 1
ATOM 3822 C CA . LEU A 1 482 ? -18.118 14.426 23.541 1.00 86.56 482 LEU A CA 1
ATOM 3823 C C . LEU A 1 482 ? -16.968 13.522 24.042 1.00 86.56 482 LEU A C 1
ATOM 3825 O O . LEU A 1 482 ? -16.949 12.318 23.751 1.00 86.56 482 LEU A O 1
ATOM 3829 N N . PRO A 1 483 ? -15.996 14.068 24.804 1.00 84.94 483 PRO A N 1
ATOM 3830 C CA . PRO A 1 483 ? -14.909 13.278 25.375 1.00 84.94 483 PRO A CA 1
ATOM 3831 C C . PRO A 1 483 ? -15.450 12.231 26.357 1.00 84.94 483 PRO A C 1
ATOM 3833 O O . PRO A 1 483 ? -16.273 12.533 27.217 1.00 84.94 483 PRO A O 1
ATOM 3836 N N . ARG A 1 484 ? -14.963 10.990 26.243 1.00 86.00 484 ARG A N 1
ATOM 3837 C CA . ARG A 1 484 ? -15.363 9.859 27.097 1.00 86.00 484 ARG A CA 1
ATOM 3838 C C . ARG A 1 484 ? -14.231 9.440 28.039 1.00 86.00 484 ARG A C 1
ATOM 3840 O O . ARG A 1 484 ? -13.065 9.515 27.636 1.00 86.00 484 ARG A O 1
ATOM 3847 N N . PRO A 1 485 ? -14.541 8.968 29.261 1.00 85.00 485 PRO A N 1
ATOM 3848 C CA . PRO A 1 485 ? -13.528 8.446 30.170 1.00 85.00 485 PRO A CA 1
ATOM 3849 C C . PRO A 1 485 ? -12.859 7.206 29.552 1.00 85.00 485 PRO A C 1
ATOM 3851 O O . PRO A 1 485 ? -13.558 6.322 29.047 1.00 85.00 485 PRO A O 1
ATOM 3854 N N . PRO A 1 486 ? -11.517 7.098 29.576 1.00 83.81 486 PRO A N 1
ATOM 3855 C CA . PRO A 1 486 ? -10.836 5.894 29.114 1.00 83.81 486 PRO A CA 1
ATOM 3856 C C . PRO A 1 486 ? -11.172 4.716 30.038 1.00 83.81 486 PRO A C 1
ATOM 3858 O O . PRO A 1 486 ? -11.410 4.913 31.225 1.00 83.81 486 PRO A O 1
ATOM 3861 N N . ALA A 1 487 ? -11.112 3.481 29.530 1.00 80.75 487 ALA A N 1
ATOM 3862 C CA . ALA A 1 487 ? -11.487 2.278 30.289 1.00 80.75 487 ALA A CA 1
ATOM 3863 C C . ALA A 1 487 ? -10.820 2.160 31.682 1.00 80.75 487 ALA A C 1
ATOM 3865 O O . ALA A 1 487 ? -11.465 1.752 32.638 1.00 80.75 487 ALA A O 1
ATOM 3866 N N . ALA A 1 488 ? -9.563 2.599 31.832 1.00 79.44 488 ALA A N 1
ATOM 3867 C CA . ALA A 1 488 ? -8.875 2.622 33.130 1.00 79.44 488 ALA A CA 1
ATOM 3868 C C . ALA A 1 488 ? -9.491 3.605 34.152 1.00 79.44 488 ALA A C 1
ATOM 3870 O O . ALA A 1 488 ? -9.356 3.396 35.351 1.00 79.44 488 ALA A O 1
ATOM 3871 N N . SER A 1 489 ? -10.164 4.664 33.694 1.00 81.31 489 SER A N 1
ATOM 3872 C CA . SER A 1 489 ? -10.959 5.563 34.541 1.00 81.31 489 SER A CA 1
ATOM 3873 C C . SER A 1 489 ? -12.361 5.013 34.803 1.00 81.31 489 SER A C 1
ATOM 3875 O O . SER A 1 489 ? -12.885 5.240 35.885 1.00 81.31 489 SER A O 1
ATOM 3877 N N . VAL A 1 490 ? -12.951 4.259 33.865 1.00 83.56 490 VAL A N 1
ATOM 3878 C CA . VAL A 1 490 ? -14.234 3.564 34.097 1.00 83.56 490 VAL A CA 1
ATOM 3879 C C . VAL A 1 490 ? -14.087 2.498 35.183 1.00 83.56 490 VAL A C 1
ATOM 3881 O O . VAL A 1 490 ? -14.943 2.418 36.051 1.00 83.56 490 VAL A O 1
ATOM 3884 N N . GLU A 1 491 ? -12.967 1.772 35.230 1.00 81.12 491 GLU A N 1
ATOM 3885 C CA . GLU A 1 491 ? -12.659 0.850 36.336 1.00 81.12 491 GLU A CA 1
ATOM 3886 C C . GLU A 1 491 ? -12.560 1.572 37.698 1.00 81.12 491 GLU A C 1
ATOM 3888 O O . GLU A 1 491 ? -13.044 1.068 38.708 1.00 81.12 491 GLU A O 1
ATOM 3893 N N . ILE A 1 492 ? -11.998 2.787 37.739 1.00 81.69 492 ILE A N 1
ATOM 3894 C CA . ILE A 1 492 ? -11.964 3.601 38.968 1.00 81.69 492 ILE A CA 1
ATOM 3895 C C . ILE A 1 492 ? -13.382 4.044 39.364 1.00 81.69 492 ILE A C 1
ATOM 3897 O O . ILE A 1 492 ? -13.741 3.914 40.532 1.00 81.69 492 ILE A O 1
ATOM 3901 N N . LEU A 1 493 ? -14.199 4.498 38.404 1.00 81.88 493 LEU A N 1
ATOM 3902 C CA . LEU A 1 493 ? -15.604 4.866 38.632 1.00 81.88 493 LEU A CA 1
ATOM 3903 C C . LEU A 1 493 ? -16.432 3.671 39.125 1.00 81.88 493 LEU A C 1
ATOM 3905 O O . LEU A 1 493 ? -17.185 3.798 40.088 1.00 81.88 493 LEU A O 1
ATOM 3909 N N . ARG A 1 494 ? -16.239 2.492 38.524 1.00 82.56 494 ARG A N 1
ATOM 3910 C CA . ARG A 1 494 ? -16.848 1.225 38.945 1.00 82.56 494 ARG A CA 1
ATOM 3911 C C . ARG A 1 494 ? -16.516 0.922 40.404 1.00 82.56 494 ARG A C 1
ATOM 3913 O O . ARG A 1 494 ? -17.409 0.602 41.182 1.00 82.56 494 ARG A O 1
ATOM 3920 N N . GLN A 1 495 ? -15.254 1.085 40.802 1.00 79.31 495 GLN A N 1
ATOM 3921 C CA . GLN A 1 495 ? -14.847 0.881 42.190 1.00 79.31 495 GLN A CA 1
ATOM 3922 C C . GLN A 1 495 ? -15.372 1.956 43.149 1.00 79.31 495 GLN A C 1
ATOM 3924 O O . GLN A 1 495 ? -15.721 1.595 44.268 1.00 79.31 495 GLN A O 1
ATOM 3929 N N . SER A 1 496 ? -15.462 3.234 42.766 1.00 77.62 496 SER A N 1
ATOM 3930 C CA . SER A 1 496 ? -16.005 4.273 43.657 1.00 77.62 496 SER A CA 1
ATOM 3931 C C . SER A 1 496 ? -17.519 4.169 43.840 1.00 77.62 496 SER A C 1
ATOM 3933 O O . SER A 1 496 ? -17.998 4.299 44.962 1.00 77.62 496 SER A O 1
ATOM 3935 N N . LEU A 1 497 ? -18.267 3.903 42.764 1.00 76.12 497 LEU A N 1
ATOM 3936 C CA . LEU A 1 497 ? -19.729 3.831 42.807 1.00 76.12 497 LEU A CA 1
ATOM 3937 C C . LEU A 1 497 ? -20.205 2.567 43.538 1.00 76.12 497 LEU A C 1
ATOM 3939 O O . LEU A 1 497 ? -21.064 2.657 44.409 1.00 76.12 497 LEU A O 1
ATOM 3943 N N . ILE A 1 498 ? -19.591 1.406 43.274 1.00 69.81 498 ILE A N 1
ATOM 3944 C CA . ILE A 1 498 ? -20.002 0.140 43.906 1.00 69.81 498 ILE A CA 1
ATOM 3945 C C . ILE A 1 498 ? -19.541 0.056 45.374 1.00 69.81 498 ILE A C 1
ATOM 3947 O O . ILE A 1 498 ? -20.314 -0.370 46.232 1.00 69.81 498 ILE A O 1
ATOM 3951 N N . LYS A 1 499 ? -18.326 0.517 45.724 1.00 56.97 499 LYS A N 1
ATOM 3952 C CA . LYS A 1 499 ? -17.862 0.505 47.133 1.00 56.97 499 LYS A CA 1
ATOM 3953 C C . LYS A 1 499 ? -18.609 1.496 48.030 1.00 56.97 499 LYS A C 1
ATOM 3955 O O . LYS A 1 499 ? -18.569 1.345 49.249 1.00 56.97 499 LYS A O 1
ATOM 3960 N N . GLY A 1 500 ? -19.345 2.451 47.453 1.00 53.28 500 GLY A N 1
ATOM 3961 C CA . GLY A 1 500 ? -20.310 3.270 48.190 1.00 53.28 500 GLY A CA 1
ATOM 3962 C C . GLY A 1 500 ? -21.372 2.438 48.925 1.00 53.28 500 GLY A C 1
ATOM 3963 O O . GLY A 1 500 ? -21.856 2.871 49.969 1.00 53.28 500 GLY A O 1
ATOM 3964 N N . GLY A 1 501 ? -21.676 1.226 48.438 1.00 53.12 501 GLY A N 1
ATOM 3965 C CA . GLY A 1 501 ? -22.574 0.272 49.093 1.00 53.12 501 GLY A CA 1
ATOM 3966 C C . GLY A 1 501 ? -21.953 -0.475 50.281 1.00 53.12 501 GLY A C 1
ATOM 3967 O O . GLY A 1 501 ? -22.624 -0.680 51.288 1.00 53.12 501 GLY A O 1
ATOM 3968 N N . GLU A 1 502 ? -20.664 -0.833 50.228 1.00 51.91 502 GLU A N 1
ATOM 3969 C CA . GLU A 1 502 ? -19.999 -1.638 51.278 1.00 51.91 502 GLU A CA 1
ATOM 3970 C C . GLU A 1 502 ? -19.880 -0.902 52.626 1.00 51.91 502 GLU A C 1
ATOM 3972 O O . GLU A 1 502 ? -19.732 -1.531 53.673 1.00 51.91 502 GLU A O 1
ATOM 3977 N N . SER A 1 503 ? -19.981 0.432 52.612 1.00 51.59 503 SER A N 1
ATOM 3978 C CA . SER A 1 503 ? -19.980 1.280 53.809 1.00 51.59 503 SER A CA 1
ATOM 3979 C C . SER A 1 503 ? -21.387 1.612 54.340 1.00 51.59 503 SER A C 1
ATOM 3981 O O . SER A 1 503 ? -21.500 2.372 55.308 1.00 51.59 503 SER A O 1
ATOM 3983 N N . ARG A 1 504 ? -22.462 1.086 53.729 1.00 57.72 504 ARG A N 1
ATOM 3984 C CA . ARG A 1 504 ? -23.851 1.296 54.177 1.00 57.72 504 ARG A CA 1
ATOM 3985 C C . ARG A 1 504 ? -24.163 0.398 55.379 1.00 57.72 504 ARG A C 1
ATOM 3987 O O . ARG A 1 504 ? -23.839 -0.787 55.403 1.00 57.72 504 ARG A O 1
ATOM 3994 N N . SER A 1 505 ? -24.798 0.969 56.404 1.00 52.97 505 SER A N 1
ATOM 3995 C CA . SER A 1 505 ? -25.119 0.247 57.641 1.00 52.97 505 SER A CA 1
ATOM 3996 C C . SER A 1 505 ? -26.160 -0.845 57.388 1.00 52.97 505 SER A C 1
ATOM 3998 O O . SER A 1 505 ? -27.321 -0.542 57.129 1.00 52.97 505 SER A O 1
ATOM 4000 N N . THR A 1 506 ? -25.782 -2.114 57.572 1.00 60.38 506 THR A N 1
ATOM 4001 C CA . THR A 1 506 ? -26.660 -3.295 57.415 1.00 60.38 506 THR A CA 1
ATOM 4002 C C . THR A 1 506 ? -27.882 -3.304 58.355 1.00 60.38 506 THR A C 1
ATOM 4004 O O . THR A 1 506 ? -28.712 -4.206 58.289 1.00 60.38 506 THR A O 1
ATOM 4007 N N . PHE A 1 507 ? -27.984 -2.328 59.262 1.00 59.66 507 PHE A N 1
ATOM 4008 C CA . PHE A 1 507 ? -29.076 -2.165 60.222 1.00 59.66 507 PHE A CA 1
ATOM 4009 C C . PHE A 1 507 ? -30.245 -1.309 59.695 1.00 59.66 507 PHE A C 1
ATOM 4011 O O . PHE A 1 507 ? -31.322 -1.330 60.287 1.00 59.66 507 PHE A O 1
ATOM 4018 N N . VAL A 1 508 ? -30.057 -0.552 58.606 1.00 71.69 508 VAL A N 1
ATOM 4019 C CA . VAL A 1 508 ? -31.082 0.336 58.032 1.00 71.69 508 VAL A CA 1
ATOM 4020 C C . VAL A 1 508 ? -31.328 -0.064 56.571 1.00 71.69 508 VAL A C 1
ATOM 4022 O O . VAL A 1 508 ? -30.365 -0.127 55.809 1.00 71.69 508 VAL A O 1
ATOM 4025 N N . PRO A 1 509 ? -32.575 -0.357 56.153 1.00 73.69 509 PRO A N 1
ATOM 4026 C CA . PRO A 1 509 ? -32.865 -0.640 54.749 1.00 73.69 509 PRO A CA 1
ATOM 4027 C C . PRO A 1 509 ? -32.687 0.634 53.902 1.00 73.69 509 PRO A C 1
ATOM 4029 O O . PRO A 1 509 ? -33.087 1.708 54.361 1.00 73.69 509 PRO A O 1
ATOM 4032 N N . PRO A 1 510 ? -32.129 0.542 52.679 1.00 76.56 510 PRO A N 1
ATOM 4033 C CA . PRO A 1 510 ? -31.925 1.707 51.823 1.00 76.56 510 PRO A CA 1
ATOM 4034 C C . PRO A 1 510 ? -33.264 2.340 51.439 1.00 76.56 510 PRO A C 1
ATOM 4036 O O . PRO A 1 510 ? -34.248 1.641 51.176 1.00 76.56 510 PRO A O 1
ATOM 4039 N N . THR A 1 511 ? -33.306 3.667 51.392 1.00 86.00 511 THR A N 1
ATOM 4040 C CA . THR A 1 511 ? -34.488 4.424 50.964 1.00 86.00 511 THR A CA 1
ATOM 4041 C C . THR A 1 511 ? -34.797 4.197 49.482 1.00 86.00 511 THR A C 1
ATOM 4043 O O . THR A 1 511 ? -33.941 3.780 48.705 1.00 86.00 511 THR A O 1
ATOM 4046 N N . SER A 1 512 ? -36.025 4.502 49.050 1.00 86.25 512 SER A N 1
ATOM 4047 C CA . SER A 1 512 ? -36.407 4.399 47.634 1.00 86.25 512 SER A CA 1
ATOM 4048 C C . SER A 1 512 ? -35.587 5.315 46.717 1.00 86.25 512 SER A C 1
ATOM 4050 O O . SER A 1 512 ? -35.413 4.988 45.548 1.00 86.25 512 SER A O 1
ATOM 4052 N N . LEU A 1 513 ? -35.071 6.434 47.242 1.00 85.31 513 LEU A N 1
ATOM 4053 C CA . LEU A 1 513 ? -34.158 7.319 46.516 1.00 85.31 513 LEU A CA 1
ATOM 4054 C C . LEU A 1 513 ? -32.785 6.658 46.340 1.00 85.31 513 LEU A C 1
ATOM 4056 O O . LEU A 1 513 ? -32.311 6.537 45.219 1.00 85.31 513 LEU A O 1
ATOM 4060 N N . GLU A 1 514 ? -32.202 6.122 47.416 1.00 83.50 514 GLU A N 1
ATOM 4061 C CA . GLU A 1 514 ? -30.911 5.420 47.355 1.00 83.50 514 GLU A CA 1
ATOM 4062 C C . GLU A 1 514 ? -30.940 4.170 46.460 1.00 83.50 514 GLU A C 1
ATOM 4064 O O . GLU A 1 514 ? -29.915 3.832 45.872 1.00 83.50 514 GLU A O 1
ATOM 4069 N N . GLN A 1 515 ? -32.091 3.496 46.353 1.00 85.19 515 GLN A N 1
ATOM 4070 C CA . GLN A 1 515 ? -32.307 2.375 45.428 1.00 85.19 515 GLN A CA 1
ATOM 4071 C C . GLN A 1 515 ? -32.401 2.847 43.965 1.00 85.19 515 GLN A C 1
ATOM 4073 O O . GLN A 1 515 ? -31.876 2.184 43.072 1.00 85.19 515 GLN A O 1
ATOM 4078 N N . ALA A 1 516 ? -33.039 3.995 43.705 1.00 86.69 516 ALA A N 1
ATOM 4079 C CA . ALA A 1 516 ? -33.067 4.598 42.372 1.00 86.69 516 ALA A CA 1
ATOM 4080 C C . ALA A 1 516 ? -31.664 5.069 41.945 1.00 86.69 516 ALA A C 1
ATOM 4082 O O . ALA A 1 516 ? -31.234 4.772 40.831 1.00 86.69 516 ALA A O 1
ATOM 4083 N N . ASP A 1 517 ? -30.917 5.706 42.852 1.00 85.12 517 ASP A N 1
ATOM 4084 C CA . ASP A 1 517 ? -29.523 6.101 42.630 1.00 85.12 517 ASP A CA 1
ATOM 4085 C C . ASP A 1 517 ? -28.629 4.888 42.320 1.00 85.12 517 ASP A C 1
ATOM 4087 O O . ASP A 1 517 ? -27.801 4.954 41.410 1.00 85.12 517 ASP A O 1
ATOM 4091 N N . GLU A 1 518 ? -28.779 3.765 43.034 1.00 85.00 518 GLU A N 1
ATOM 4092 C CA . GLU A 1 518 ? -28.037 2.525 42.745 1.00 85.00 518 GLU A CA 1
ATOM 4093 C C . GLU A 1 518 ? -28.315 2.013 41.319 1.00 85.00 518 GLU A C 1
ATOM 4095 O O . GLU A 1 518 ? -27.370 1.726 40.579 1.00 85.00 518 GLU A O 1
ATOM 4100 N N . LEU A 1 519 ? -29.584 1.979 40.891 1.00 86.94 519 LEU A N 1
ATOM 4101 C CA . LEU A 1 519 ? -29.971 1.554 39.539 1.00 86.94 519 LEU A CA 1
ATOM 4102 C C . LEU A 1 519 ? -29.413 2.481 38.445 1.00 86.94 519 LEU A C 1
ATOM 4104 O O . LEU A 1 519 ? -28.860 1.993 37.456 1.00 86.94 519 LEU A O 1
ATOM 4108 N N . ILE A 1 520 ? -29.490 3.802 38.639 1.00 89.12 520 ILE A N 1
ATOM 4109 C CA . ILE A 1 520 ? -28.945 4.803 37.705 1.00 89.12 520 ILE A CA 1
ATOM 4110 C C . ILE A 1 520 ? -27.420 4.661 37.583 1.00 89.12 520 ILE A C 1
ATOM 4112 O O . ILE A 1 520 ? -26.870 4.722 36.480 1.00 89.12 520 ILE A O 1
ATOM 4116 N N . ASN A 1 521 ? -26.719 4.427 38.697 1.00 88.19 521 ASN A N 1
ATOM 4117 C CA . ASN A 1 521 ? -25.270 4.222 38.692 1.00 88.19 521 ASN A CA 1
ATOM 4118 C C . ASN A 1 521 ? -24.863 2.899 38.020 1.00 88.19 521 ASN A C 1
ATOM 4120 O O . ASN A 1 521 ? -23.857 2.864 37.305 1.00 88.19 521 ASN A O 1
ATOM 4124 N N . GLU A 1 522 ? -25.639 1.823 38.187 1.00 86.88 522 GLU A N 1
ATOM 4125 C CA . GLU A 1 522 ? -25.424 0.581 37.440 1.00 86.88 522 GLU A CA 1
ATOM 4126 C C . GLU A 1 522 ? -25.634 0.763 35.930 1.00 86.88 522 GLU A C 1
ATOM 4128 O O . GLU A 1 522 ? -24.801 0.304 35.144 1.00 86.88 522 GLU A O 1
ATOM 4133 N N . GLU A 1 523 ? -26.704 1.440 35.501 1.00 88.00 523 GLU A N 1
ATOM 4134 C CA . GLU A 1 523 ? -26.955 1.692 34.077 1.00 88.00 523 GLU A CA 1
ATOM 4135 C C . GLU A 1 523 ? -25.852 2.565 33.460 1.00 88.00 523 GLU A C 1
ATOM 4137 O O . GLU A 1 523 ? -25.300 2.220 32.412 1.00 88.00 523 GLU A O 1
ATOM 4142 N N . LEU A 1 524 ? -25.449 3.639 34.149 1.00 88.50 524 LEU A N 1
ATOM 4143 C CA . LEU A 1 524 ? -24.350 4.514 33.737 1.00 88.50 524 LEU A CA 1
ATOM 4144 C C . LEU A 1 524 ? -23.048 3.731 33.512 1.00 88.50 524 LEU A C 1
ATOM 4146 O O . LEU A 1 524 ? -22.368 3.936 32.503 1.00 88.50 524 LEU A O 1
ATOM 4150 N N . LEU A 1 525 ? -22.704 2.807 34.416 1.00 87.88 525 LEU A N 1
ATOM 4151 C CA . LEU A 1 525 ? -21.530 1.945 34.262 1.00 87.88 525 LEU A CA 1
ATOM 4152 C C . LEU A 1 525 ? -21.665 1.000 33.060 1.00 87.88 525 LEU A C 1
ATOM 4154 O O . LEU A 1 525 ? -20.746 0.934 32.241 1.00 87.88 525 LEU A O 1
ATOM 4158 N N . ARG A 1 526 ? -22.816 0.332 32.893 1.00 88.19 526 ARG A N 1
ATOM 4159 C CA . ARG A 1 526 ? -23.083 -0.557 31.744 1.00 88.19 526 ARG A CA 1
ATOM 4160 C C . ARG A 1 526 ? -22.978 0.195 30.409 1.00 88.19 526 ARG A C 1
ATOM 4162 O O . ARG A 1 526 ? -22.345 -0.305 29.479 1.00 88.19 526 ARG A O 1
ATOM 4169 N N . LEU A 1 527 ? -23.523 1.412 30.326 1.00 88.44 527 LEU A N 1
ATOM 4170 C CA . LEU A 1 527 ? -23.439 2.284 29.148 1.00 88.44 527 LEU A CA 1
ATOM 4171 C C . LEU A 1 527 ? -21.997 2.725 28.850 1.00 88.44 527 LEU A C 1
ATOM 4173 O O . LEU A 1 527 ? -21.567 2.674 27.696 1.00 88.44 527 LEU A O 1
ATOM 4177 N N . LEU A 1 528 ? -21.222 3.116 29.869 1.00 88.44 528 LEU A N 1
ATOM 4178 C CA . LEU A 1 528 ? -19.814 3.508 29.709 1.00 88.44 528 LEU A CA 1
ATOM 4179 C C . LEU A 1 528 ? -18.911 2.336 29.293 1.00 88.44 528 LEU A C 1
ATOM 4181 O O . LEU A 1 528 ? -17.959 2.540 28.530 1.00 88.44 528 LEU A O 1
ATOM 4185 N N . GLU A 1 529 ? -19.197 1.121 29.764 1.00 87.81 529 GLU A N 1
ATOM 4186 C CA . GLU A 1 529 ? -18.497 -0.105 29.368 1.00 87.81 529 GLU A CA 1
ATOM 4187 C C . GLU A 1 529 ? -18.860 -0.517 27.930 1.00 87.81 529 GLU A C 1
ATOM 4189 O O . GLU A 1 529 ? -17.958 -0.713 27.109 1.00 87.81 529 GLU A O 1
ATOM 4194 N N . HIS A 1 530 ? -20.153 -0.538 27.580 1.00 88.19 530 HIS A N 1
ATOM 4195 C CA . HIS A 1 530 ? -20.642 -0.748 26.210 1.00 88.19 530 HIS A CA 1
ATOM 4196 C C . HIS A 1 530 ? -20.021 0.242 25.217 1.00 88.19 530 HIS A C 1
ATOM 4198 O O . HIS A 1 530 ? -19.450 -0.172 24.205 1.00 88.19 530 HIS A O 1
ATOM 4204 N N . ASP A 1 531 ? -20.074 1.546 25.500 1.00 88.44 531 ASP A N 1
ATOM 4205 C CA . ASP A 1 531 ? -19.603 2.567 24.563 1.00 88.44 531 ASP A CA 1
ATOM 4206 C C . ASP A 1 531 ? -18.082 2.524 24.371 1.00 88.44 531 ASP A C 1
ATOM 4208 O O . ASP A 1 531 ? -17.598 2.752 23.259 1.00 88.44 531 ASP A O 1
ATOM 4212 N N . ASN A 1 532 ? -17.308 2.207 25.414 1.00 86.44 532 ASN A N 1
ATOM 4213 C CA . ASN A 1 532 ? -15.860 2.025 25.286 1.00 86.44 532 ASN A CA 1
ATOM 4214 C C . ASN A 1 532 ? -15.483 0.730 24.545 1.00 86.44 532 ASN A C 1
ATOM 4216 O O . ASN A 1 532 ? -14.511 0.744 23.788 1.00 86.44 532 ASN A O 1
ATOM 4220 N N . ALA A 1 533 ? -16.234 -0.362 24.724 1.00 85.81 533 ALA A N 1
ATOM 4221 C CA . ALA A 1 533 ? -15.986 -1.632 24.038 1.00 85.81 533 ALA A CA 1
ATOM 4222 C C . ALA A 1 533 ? -16.392 -1.589 22.550 1.00 85.81 533 ALA A C 1
ATOM 4224 O O . ALA A 1 533 ? -15.649 -2.055 21.686 1.00 85.81 533 ALA A O 1
ATOM 4225 N N . LYS A 1 534 ? -17.555 -1.001 22.245 1.00 86.00 534 LYS A N 1
ATOM 4226 C CA . LYS A 1 534 ? -18.163 -0.952 20.902 1.00 86.00 534 LYS A CA 1
ATOM 4227 C C . LYS A 1 534 ? -17.631 0.192 20.038 1.00 86.00 534 LYS A C 1
ATOM 4229 O O . LYS A 1 534 ? -17.546 0.054 18.819 1.00 86.00 534 LYS A O 1
ATOM 4234 N N . TYR A 1 535 ? -17.249 1.309 20.661 1.00 85.38 535 TYR A N 1
ATOM 4235 C CA . TYR A 1 535 ? -16.739 2.507 19.989 1.00 85.38 535 TYR A CA 1
ATOM 4236 C C . TYR A 1 535 ? -15.434 2.994 20.657 1.00 85.38 535 TYR A C 1
ATOM 4238 O O . TYR A 1 535 ? -15.425 4.055 21.291 1.00 85.38 535 TYR A O 1
ATOM 4246 N N . PRO A 1 536 ? -14.321 2.242 20.557 1.00 82.19 536 PRO A N 1
ATOM 4247 C CA . PRO A 1 536 ? -13.068 2.577 21.235 1.00 82.19 536 PRO A CA 1
ATOM 4248 C C . PRO A 1 536 ? -12.473 3.916 20.771 1.00 82.19 536 PRO A C 1
ATOM 4250 O O . PRO A 1 536 ? -12.560 4.293 19.605 1.00 82.19 536 PRO A O 1
ATOM 4253 N N . LEU A 1 537 ? -11.824 4.632 21.694 1.00 77.31 537 LEU A N 1
ATOM 4254 C CA . LEU A 1 537 ? -11.170 5.920 21.426 1.00 77.31 537 LEU A CA 1
ATOM 4255 C C . LEU A 1 537 ? -9.886 5.746 20.589 1.00 77.31 537 LEU A C 1
ATOM 4257 O O . LEU A 1 537 ? -9.022 4.939 20.942 1.00 77.31 537 LEU A O 1
ATOM 4261 N N . ASP A 1 538 ? -9.690 6.571 19.551 1.00 60.72 538 ASP A N 1
ATOM 4262 C CA . ASP A 1 538 ? -8.549 6.499 18.609 1.00 60.72 538 ASP A CA 1
ATOM 4263 C C . ASP A 1 538 ? -7.159 6.465 19.272 1.00 60.72 538 ASP A C 1
ATOM 4265 O O . ASP A 1 538 ? -6.211 5.853 18.762 1.00 60.72 538 ASP A O 1
ATOM 4269 N N . GLY A 1 539 ? -7.026 7.093 20.444 1.00 56.16 539 GLY A N 1
ATOM 4270 C CA . GLY A 1 539 ? -5.798 7.077 21.241 1.00 56.16 539 GLY A CA 1
ATOM 4271 C C . GLY A 1 539 ? -5.375 5.677 21.711 1.00 56.16 539 GLY A C 1
ATOM 4272 O O . GLY A 1 539 ? -4.174 5.427 21.838 1.00 56.16 539 GLY A O 1
ATOM 4273 N N . GLN A 1 540 ? -6.323 4.754 21.918 1.00 52.50 540 GLN A N 1
ATOM 4274 C CA . GLN A 1 540 ? -6.038 3.347 22.236 1.00 52.50 540 GLN A CA 1
ATOM 4275 C C . GLN A 1 540 ? -5.484 2.620 21.006 1.00 52.50 540 GLN A C 1
ATOM 4277 O O . GLN A 1 540 ? -4.404 2.028 21.066 1.00 52.50 540 GLN A O 1
ATOM 4282 N N . ILE A 1 541 ? -6.153 2.784 19.859 1.00 49.38 541 ILE A N 1
ATOM 4283 C CA . ILE A 1 541 ? -5.835 2.125 18.580 1.00 49.38 541 ILE A CA 1
ATOM 4284 C C . ILE A 1 541 ? -4.378 2.391 18.150 1.00 49.38 541 ILE A C 1
ATOM 4286 O O . ILE A 1 541 ? -3.732 1.527 17.550 1.00 49.38 541 ILE A O 1
ATOM 4290 N N . GLN A 1 542 ? -3.824 3.567 18.470 1.00 43.41 542 GLN A N 1
ATOM 4291 C CA . GLN A 1 542 ? -2.412 3.890 18.216 1.00 43.41 542 GLN A CA 1
ATOM 4292 C C . GLN A 1 542 ? -1.431 3.423 19.308 1.00 43.41 542 GLN A C 1
ATOM 4294 O O . GLN A 1 542 ? -0.244 3.246 19.014 1.00 43.41 542 GLN A O 1
ATOM 4299 N N . ARG A 1 543 ? -1.877 3.255 20.560 1.00 47.66 543 ARG A N 1
ATOM 4300 C CA . ARG A 1 543 ? -1.031 2.813 21.684 1.00 47.66 543 ARG A CA 1
ATOM 4301 C C . ARG A 1 543 ? -0.804 1.305 21.659 1.00 47.66 543 ARG A C 1
ATOM 4303 O O . ARG A 1 543 ? 0.344 0.877 21.777 1.00 47.66 543 ARG A O 1
ATOM 4310 N N . GLU A 1 544 ? -1.848 0.519 21.416 1.00 48.56 544 GLU A N 1
ATOM 4311 C CA . GLU A 1 544 ? -1.752 -0.942 21.282 1.00 48.56 544 GLU A CA 1
ATOM 4312 C C . GLU A 1 544 ? -0.819 -1.330 20.129 1.00 48.56 544 GLU A C 1
ATOM 4314 O O . GLU A 1 544 ? 0.140 -2.074 20.321 1.00 48.56 544 GLU A O 1
ATOM 4319 N N . LYS A 1 545 ? -0.983 -0.697 18.959 1.00 48.16 545 LYS A N 1
ATOM 4320 C CA . LYS A 1 545 ? -0.113 -0.902 17.784 1.00 48.16 545 LYS A CA 1
ATOM 4321 C C . LYS A 1 545 ? 1.355 -0.483 17.996 1.00 48.16 545 LYS A C 1
ATOM 4323 O O . LYS A 1 545 ? 2.184 -0.770 17.135 1.00 48.16 545 LYS A O 1
ATOM 4328 N N . LYS A 1 546 ? 1.699 0.179 19.112 1.00 43.09 546 LYS A N 1
ATOM 4329 C CA . LYS A 1 546 ? 3.076 0.575 19.474 1.00 43.09 546 LYS A CA 1
ATOM 4330 C C . LYS A 1 546 ? 3.705 -0.250 20.602 1.00 43.09 546 LYS A C 1
ATOM 4332 O O . LYS A 1 546 ? 4.931 -0.297 20.669 1.00 43.09 546 LYS A O 1
ATOM 4337 N N . LYS A 1 547 ? 2.928 -0.920 21.462 1.00 40.53 547 LYS A N 1
ATOM 4338 C CA . LYS A 1 547 ? 3.460 -1.884 22.444 1.00 40.53 547 LYS A CA 1
ATOM 4339 C C . LYS A 1 547 ? 3.340 -3.301 21.884 1.00 40.53 547 LYS A C 1
ATOM 4341 O O . LYS A 1 547 ? 2.284 -3.912 21.955 1.00 40.53 547 LYS A O 1
ATOM 4346 N N . GLY A 1 548 ? 4.446 -3.839 21.369 1.00 37.81 548 GLY A N 1
ATOM 4347 C CA . GLY A 1 548 ? 4.526 -5.174 20.756 1.00 37.81 548 GLY A CA 1
ATOM 4348 C C . GLY A 1 548 ? 4.385 -6.364 21.719 1.00 37.81 548 GLY A C 1
ATOM 4349 O O . GLY A 1 548 ? 5.232 -7.255 21.705 1.00 37.81 548 GLY A O 1
ATOM 4350 N N . SER A 1 549 ? 3.334 -6.403 22.541 1.00 30.91 549 SER A N 1
ATOM 4351 C CA . SER A 1 549 ? 2.991 -7.555 23.381 1.00 30.91 549 SER A CA 1
ATOM 4352 C C . SER A 1 549 ? 2.189 -8.575 22.569 1.00 30.91 549 SER A C 1
ATOM 4354 O O . SER A 1 549 ? 1.021 -8.361 22.261 1.00 30.91 549 SER A O 1
ATOM 4356 N N . LYS A 1 550 ? 2.804 -9.704 22.200 1.00 40.25 550 LYS A N 1
ATOM 4357 C CA . LYS A 1 550 ? 2.153 -10.779 21.423 1.00 40.25 550 LYS A CA 1
ATOM 4358 C C . LYS A 1 550 ? 1.320 -11.735 22.295 1.00 40.25 550 LYS A C 1
ATOM 4360 O O . LYS A 1 550 ? 1.468 -12.951 22.186 1.00 40.25 550 LYS A O 1
ATOM 4365 N N . ARG A 1 551 ? 0.470 -11.212 23.181 1.00 37.44 551 ARG A N 1
ATOM 4366 C CA . ARG A 1 551 ? -0.483 -12.006 23.977 1.00 37.44 551 ARG A CA 1
ATOM 4367 C C . ARG A 1 551 ? -1.821 -11.270 24.044 1.00 37.44 551 ARG A C 1
ATOM 4369 O O . ARG A 1 551 ? -1.821 -10.086 24.343 1.00 37.44 551 ARG A O 1
ATOM 4376 N N . GLN A 1 552 ? -2.905 -12.004 23.769 1.00 37.34 552 GLN A N 1
ATOM 4377 C CA . GLN A 1 552 ? -4.299 -11.535 23.667 1.00 37.34 552 GLN A CA 1
ATOM 4378 C C . GLN A 1 552 ? -4.531 -10.468 22.574 1.00 37.34 552 GLN A C 1
ATOM 4380 O O . GLN A 1 552 ? -4.385 -9.275 22.796 1.00 37.34 552 GLN A O 1
ATOM 4385 N N . ALA A 1 553 ? -4.915 -10.928 21.376 1.00 37.28 553 ALA A N 1
ATOM 4386 C CA . ALA A 1 553 ? -5.340 -10.081 20.249 1.00 37.28 553 ALA A CA 1
ATOM 4387 C C . ALA A 1 553 ? -6.503 -10.692 19.426 1.00 37.28 553 ALA A C 1
ATOM 4389 O O . ALA A 1 553 ? -6.800 -10.221 18.333 1.00 37.28 553 ALA A O 1
ATOM 4390 N N . ASN A 1 554 ? -7.125 -11.767 19.935 1.00 34.22 554 ASN A N 1
ATOM 4391 C CA . ASN A 1 554 ? -8.110 -12.596 19.223 1.00 34.22 554 ASN A CA 1
ATOM 4392 C C . ASN A 1 554 ? -9.432 -12.798 19.988 1.00 34.22 554 ASN A C 1
ATOM 4394 O O . ASN A 1 554 ? -10.295 -13.524 19.504 1.00 34.22 554 ASN A O 1
ATOM 4398 N N . ALA A 1 555 ? -9.603 -12.159 21.145 1.00 39.72 555 ALA A N 1
ATOM 4399 C CA . ALA A 1 555 ? -10.938 -11.877 21.655 1.00 39.72 555 ALA A CA 1
ATOM 4400 C C . ALA A 1 555 ? -11.373 -10.545 21.032 1.00 39.72 555 ALA A C 1
ATOM 4402 O O . ALA A 1 555 ? -10.627 -9.565 21.113 1.00 39.72 555 ALA A O 1
ATOM 4403 N N . ALA A 1 556 ? -12.558 -10.497 20.422 1.00 48.09 556 ALA A N 1
ATOM 4404 C CA . ALA A 1 556 ? -13.259 -9.221 20.333 1.00 48.09 556 ALA A CA 1
ATOM 4405 C C . ALA A 1 556 ? -13.503 -8.737 21.776 1.00 48.09 556 ALA A C 1
ATOM 4407 O O . ALA A 1 556 ? -13.730 -9.585 22.645 1.00 48.09 556 ALA A O 1
ATOM 4408 N N . PRO A 1 557 ? -13.432 -7.427 22.075 1.00 57.78 557 PRO A N 1
ATOM 4409 C CA . PRO A 1 557 ? -13.815 -6.957 23.398 1.00 57.78 557 PRO A CA 1
ATOM 4410 C C . PRO A 1 557 ? -15.251 -7.415 23.658 1.00 57.78 557 PRO A C 1
ATOM 4412 O O . PRO A 1 557 ? -16.123 -7.188 22.820 1.00 57.78 557 PRO A O 1
ATOM 4415 N N . PHE A 1 558 ? -15.485 -8.094 24.783 1.00 72.56 558 PHE A N 1
ATOM 4416 C CA . PHE A 1 558 ? -16.839 -8.425 25.209 1.00 72.56 558 PHE A CA 1
ATOM 4417 C C . PHE A 1 558 ? -17.581 -7.101 25.394 1.00 72.56 558 PHE A C 1
ATOM 4419 O O . PHE A 1 558 ? -17.257 -6.330 26.295 1.00 72.56 558 PHE A O 1
ATOM 4426 N N . VAL A 1 559 ? -18.503 -6.807 24.480 1.00 77.06 559 VAL A N 1
ATOM 4427 C CA . VAL A 1 559 ? -19.381 -5.644 24.565 1.00 77.06 559 VAL A CA 1
ATOM 4428 C C . VAL A 1 559 ? -20.546 -6.067 25.454 1.00 77.06 559 VAL A C 1
ATOM 4430 O O . VAL A 1 559 ? -21.273 -6.972 25.043 1.00 77.06 559 VAL A O 1
ATOM 4433 N N . PRO A 1 560 ? -20.746 -5.462 26.639 1.00 79.94 560 PRO A N 1
ATOM 4434 C CA . PRO A 1 560 ? -21.954 -5.704 27.415 1.00 79.94 560 PRO A CA 1
ATOM 4435 C C . PRO A 1 560 ? -23.179 -5.383 26.559 1.00 79.94 560 PRO A C 1
ATOM 4437 O O . PRO A 1 560 ? -23.261 -4.302 25.968 1.00 79.94 560 PRO A O 1
ATOM 4440 N N . GLU A 1 561 ? -24.107 -6.329 26.452 1.00 80.12 561 GLU A N 1
ATOM 4441 C CA . GLU A 1 561 ? -25.367 -6.091 25.757 1.00 80.12 561 GLU A CA 1
ATOM 4442 C C . GLU A 1 561 ? -26.212 -5.118 26.589 1.00 80.12 561 GLU A C 1
ATOM 4444 O O . GLU A 1 561 ? -26.385 -5.299 27.795 1.00 80.12 561 GLU A O 1
ATOM 4449 N N . ILE A 1 562 ? -26.688 -4.055 25.939 1.00 84.12 562 ILE A N 1
ATOM 4450 C CA . ILE A 1 562 ? -27.596 -3.060 26.516 1.00 84.12 562 ILE A CA 1
ATOM 4451 C C . ILE A 1 562 ? -28.980 -3.226 25.893 1.00 84.12 562 ILE A C 1
ATOM 4453 O O . ILE A 1 562 ? -29.102 -3.729 24.772 1.00 84.12 562 ILE A O 1
ATOM 4457 N N . GLU A 1 563 ? -30.011 -2.790 26.609 1.00 84.94 563 GLU A N 1
ATOM 4458 C CA . GLU A 1 563 ? -31.388 -2.857 26.131 1.00 84.94 563 GLU A CA 1
ATOM 4459 C C . GLU A 1 563 ? -31.606 -1.966 24.892 1.00 84.94 563 GLU A C 1
ATOM 4461 O O . GLU A 1 563 ? -30.994 -0.906 24.730 1.00 84.94 563 GLU A O 1
ATOM 4466 N N . GLY A 1 564 ? -32.415 -2.461 23.954 1.00 80.31 564 GLY A N 1
ATOM 4467 C CA . GLY A 1 564 ? -32.462 -1.983 22.571 1.00 80.31 564 GLY A CA 1
ATOM 4468 C C . GLY A 1 564 ? -33.704 -1.165 22.233 1.00 80.31 564 GLY A C 1
ATOM 4469 O O . GLY A 1 564 ? -34.460 -1.578 21.357 1.00 80.31 564 GLY A O 1
ATOM 4470 N N . PHE A 1 565 ? -33.886 -0.016 22.882 1.00 85.06 565 PHE A N 1
ATOM 4471 C CA . PHE A 1 565 ? -35.063 0.849 22.717 1.00 85.06 565 PHE A CA 1
ATOM 4472 C C . PHE A 1 565 ? -35.283 1.375 21.285 1.00 85.06 565 PHE A C 1
ATOM 4474 O O . PHE A 1 565 ? -34.354 1.492 20.467 1.00 85.06 565 PHE A O 1
ATOM 4481 N N . ASP A 1 566 ? -36.528 1.728 20.972 1.00 88.69 566 ASP A N 1
ATOM 4482 C CA . ASP A 1 566 ? -36.946 2.326 19.705 1.00 88.69 566 ASP A CA 1
ATOM 4483 C C . ASP A 1 566 ? -36.909 3.862 19.682 1.00 88.69 566 ASP A C 1
ATOM 4485 O O . ASP A 1 566 ? -36.925 4.542 20.706 1.00 88.69 566 ASP A O 1
ATOM 4489 N N . GLU A 1 567 ? -36.843 4.448 18.475 1.00 85.56 567 GLU A N 1
ATOM 4490 C CA . GLU A 1 567 ? -36.749 5.915 18.310 1.00 85.56 567 GLU A CA 1
ATOM 4491 C C . GLU A 1 567 ? -38.036 6.644 18.762 1.00 85.56 567 GLU A C 1
ATOM 4493 O O . GLU A 1 567 ? -38.035 7.869 18.861 1.00 85.56 567 GLU A O 1
ATOM 4498 N N . HIS A 1 568 ? -39.128 5.916 19.029 1.00 88.69 568 HIS A N 1
ATOM 4499 C CA . HIS A 1 568 ? -40.323 6.450 19.693 1.00 88.69 568 HIS A CA 1
ATOM 4500 C C . HIS A 1 568 ? -40.120 6.527 21.210 1.00 88.69 568 HIS A C 1
ATOM 4502 O O . HIS A 1 568 ? -40.195 7.610 21.781 1.00 88.69 568 HIS A O 1
ATOM 4508 N N . GLU A 1 569 ? -39.782 5.402 21.842 1.00 89.50 569 GLU A N 1
ATOM 4509 C CA . GLU A 1 569 ? -39.574 5.267 23.291 1.00 89.50 569 GLU A CA 1
ATOM 4510 C C . GLU A 1 569 ? -38.513 6.254 23.798 1.00 89.50 569 GLU A C 1
ATOM 4512 O O . GLU A 1 569 ? -38.730 6.970 24.771 1.00 89.50 569 GLU A O 1
ATOM 4517 N N . LEU A 1 570 ? -37.397 6.384 23.068 1.00 87.12 570 LEU A N 1
ATOM 4518 C CA . LEU A 1 570 ? -36.327 7.336 23.385 1.00 87.12 570 LEU A CA 1
ATOM 4519 C C . LEU A 1 570 ? -36.761 8.811 23.287 1.00 87.12 570 LEU A C 1
ATOM 4521 O O . LEU A 1 570 ? -36.167 9.659 23.954 1.00 87.12 570 LEU A O 1
ATOM 4525 N N . LYS A 1 571 ? -37.771 9.133 22.464 1.00 89.62 571 LYS A N 1
ATOM 4526 C CA . LYS A 1 571 ? -38.346 10.488 22.371 1.00 89.62 571 LYS A CA 1
ATOM 4527 C C . LYS A 1 571 ? -39.364 10.733 23.475 1.00 89.62 571 LYS A C 1
ATOM 4529 O O . LYS A 1 571 ? -39.333 11.791 24.096 1.00 89.62 571 LYS A O 1
ATOM 4534 N N . GLU A 1 572 ? -40.214 9.752 23.746 1.00 93.88 572 GLU A N 1
ATOM 4535 C CA . GLU A 1 572 ? -41.212 9.800 24.812 1.00 93.88 572 GLU A CA 1
ATOM 4536 C C . GLU A 1 572 ? -40.535 9.982 26.179 1.00 93.88 572 GLU A C 1
ATOM 4538 O O . GLU A 1 572 ? -40.818 10.948 26.884 1.00 93.88 572 GLU A O 1
ATOM 4543 N N . ALA A 1 573 ? -39.517 9.167 26.476 1.00 90.69 573 ALA A N 1
ATOM 4544 C CA . ALA A 1 573 ? -38.676 9.317 27.662 1.00 90.69 573 ALA A CA 1
ATOM 4545 C C . ALA A 1 573 ? -37.949 10.675 27.714 1.00 90.69 573 ALA A C 1
ATOM 4547 O O . ALA A 1 573 ? -37.776 11.237 28.794 1.00 90.69 573 ALA A O 1
ATOM 4548 N N . SER A 1 574 ? -37.548 11.248 26.568 1.00 90.50 574 SER A N 1
ATOM 4549 C CA . SER A 1 574 ? -36.976 12.602 26.562 1.00 90.50 574 SER A CA 1
ATOM 4550 C C . SER A 1 574 ? -38.000 13.698 26.878 1.00 90.50 574 SER A C 1
ATOM 4552 O O . SER A 1 574 ? -37.627 14.646 27.559 1.00 90.50 574 SER A O 1
ATOM 4554 N N . SER A 1 575 ? -39.272 13.541 26.483 1.00 94.44 575 SER A N 1
ATOM 4555 C CA . SER A 1 575 ? -40.356 14.457 26.881 1.00 94.44 575 SER A CA 1
ATOM 4556 C C . SER A 1 575 ? -40.583 14.399 28.388 1.00 94.44 575 SER A C 1
ATOM 4558 O O . SER A 1 575 ? -40.538 15.433 29.045 1.00 94.44 575 SER A O 1
ATOM 4560 N N . MET A 1 576 ? -40.695 13.191 28.960 1.00 93.81 576 MET A N 1
ATOM 4561 C CA . MET A 1 576 ? -40.876 13.009 30.409 1.00 93.81 576 MET A CA 1
ATOM 4562 C C . MET A 1 576 ? -39.756 13.679 31.220 1.00 93.81 576 MET A C 1
ATOM 4564 O O . MET A 1 576 ? -40.031 14.370 32.197 1.00 93.81 576 MET A O 1
ATOM 4568 N N . VAL A 1 577 ? -38.497 13.537 30.788 1.00 91.50 577 VAL A N 1
ATOM 4569 C CA . VAL A 1 577 ? -37.346 14.189 31.438 1.00 91.50 577 VAL A CA 1
ATOM 4570 C C . VAL A 1 577 ? -37.356 15.711 31.238 1.00 91.50 577 VAL A C 1
ATOM 4572 O O . VAL A 1 577 ? -37.002 16.447 32.155 1.00 91.50 577 VAL A O 1
ATOM 4575 N N . GLU A 1 578 ? -37.773 16.222 30.078 1.00 91.50 578 GLU A N 1
ATOM 4576 C CA . GLU A 1 578 ? -37.901 17.671 29.849 1.00 91.50 578 GLU A CA 1
ATOM 4577 C C . GLU A 1 578 ? -39.070 18.292 30.641 1.00 91.50 578 GLU A C 1
ATOM 4579 O O . GLU A 1 578 ? -38.970 19.438 31.087 1.00 91.50 578 GLU A O 1
ATOM 4584 N N . GLU A 1 579 ? -40.145 17.541 30.882 1.00 94.06 579 GLU A N 1
ATOM 4585 C CA . GLU A 1 579 ? -41.264 17.900 31.764 1.00 94.06 579 GLU A CA 1
ATOM 4586 C C . GLU A 1 579 ? -40.850 17.870 33.248 1.00 94.06 579 GLU A C 1
ATOM 4588 O O . GLU A 1 579 ? -41.132 18.815 33.990 1.00 94.06 579 GLU A O 1
ATOM 4593 N N . GLU A 1 580 ? -40.100 16.850 33.680 1.00 91.50 580 GLU A N 1
ATOM 4594 C CA . GLU A 1 580 ? -39.552 16.761 35.040 1.00 91.50 580 GLU A CA 1
ATOM 4595 C C . GLU A 1 580 ? -38.541 17.883 35.327 1.00 91.50 580 GLU A C 1
ATOM 4597 O O . GLU A 1 580 ? -38.609 18.515 36.381 1.00 91.50 580 GLU A O 1
ATOM 4602 N N . ILE A 1 581 ? -37.657 18.217 34.379 1.00 88.38 581 ILE A N 1
ATOM 4603 C CA . ILE A 1 581 ? -36.727 19.353 34.505 1.00 88.38 581 ILE A CA 1
ATOM 4604 C C . ILE A 1 581 ? -37.487 20.678 34.675 1.00 88.38 581 ILE A C 1
ATOM 4606 O O . ILE A 1 581 ? -37.079 21.519 35.480 1.00 88.38 581 ILE A O 1
ATOM 4610 N N . GLN A 1 582 ? -38.602 20.874 33.963 1.00 88.00 582 GLN A N 1
ATOM 4611 C CA . GLN A 1 582 ? -39.457 22.053 34.143 1.00 88.00 582 GLN A CA 1
ATOM 4612 C C . GLN A 1 582 ? -40.106 22.072 35.534 1.00 88.00 582 GLN A C 1
ATOM 4614 O O . GLN A 1 582 ? -40.061 23.101 36.211 1.00 88.00 582 GLN A O 1
ATOM 4619 N N . TYR A 1 583 ? -40.637 20.938 35.997 1.00 91.25 583 TYR A N 1
ATOM 4620 C CA . TYR A 1 583 ? -41.208 20.810 37.340 1.00 91.25 583 TYR A CA 1
ATOM 4621 C C . TYR A 1 583 ? -40.173 21.074 38.447 1.00 91.25 583 TYR A C 1
ATOM 4623 O O . TYR A 1 583 ? -40.441 21.843 39.370 1.00 91.25 583 TYR A O 1
ATOM 4631 N N . LEU A 1 584 ? -38.967 20.507 38.343 1.00 87.50 584 LEU A N 1
ATOM 4632 C CA . LEU A 1 584 ? -37.883 20.722 39.305 1.00 87.50 584 LEU A CA 1
ATOM 4633 C C . LEU A 1 584 ? -37.402 22.179 39.310 1.00 87.50 584 LEU A C 1
ATOM 4635 O O . LEU A 1 584 ? -37.158 22.737 40.379 1.00 87.50 584 LEU A O 1
ATOM 4639 N N . ARG A 1 585 ? -37.326 22.831 38.142 1.00 85.81 585 ARG A N 1
ATOM 4640 C CA . ARG A 1 585 ? -36.982 24.259 38.034 1.00 85.81 585 ARG A CA 1
ATOM 4641 C C . ARG A 1 585 ? -38.000 25.157 38.747 1.00 85.81 585 ARG A C 1
ATOM 4643 O O . ARG A 1 585 ? -37.589 26.118 39.395 1.00 85.81 585 ARG A O 1
ATOM 4650 N N . VAL A 1 586 ? -39.292 24.828 38.666 1.00 89.00 586 VAL A N 1
ATOM 4651 C CA . VAL A 1 586 ? -40.366 25.482 39.438 1.00 89.00 586 VAL A CA 1
ATOM 4652 C C . VAL A 1 586 ? -40.209 25.192 40.935 1.00 89.00 586 VAL A C 1
ATOM 4654 O O . VAL A 1 586 ? -40.118 26.118 41.738 1.00 89.00 586 VAL A O 1
ATOM 4657 N N . ALA A 1 587 ? -40.111 23.916 41.320 1.00 90.81 587 ALA A N 1
ATOM 4658 C CA . ALA A 1 587 ? -40.071 23.484 42.719 1.00 90.81 587 ALA A CA 1
ATOM 4659 C C . ALA A 1 587 ? -38.857 24.021 43.503 1.00 90.81 587 ALA A C 1
ATOM 4661 O O . ALA A 1 587 ? -38.968 24.289 44.698 1.00 90.81 587 ALA A O 1
ATOM 4662 N N . MET A 1 588 ? -37.717 24.210 42.831 1.00 87.00 588 MET A N 1
ATOM 4663 C CA . MET A 1 588 ? -36.494 24.784 43.406 1.00 87.00 588 MET A CA 1
ATOM 4664 C C . MET A 1 588 ? -36.441 26.325 43.334 1.00 87.00 588 MET A C 1
ATOM 4666 O O . MET A 1 588 ? -35.527 26.929 43.886 1.00 87.00 588 MET A O 1
ATOM 4670 N N . GLY A 1 589 ? -37.414 26.979 42.684 1.00 85.62 589 GLY A N 1
ATOM 4671 C CA . GLY A 1 589 ? -37.513 28.443 42.587 1.00 85.62 589 GLY A CA 1
ATOM 4672 C C . GLY A 1 589 ? -36.694 29.099 41.464 1.00 85.62 589 GLY A C 1
ATOM 4673 O O . GLY A 1 589 ? -36.709 30.322 41.334 1.00 85.62 589 GLY A O 1
ATOM 4674 N N . HIS A 1 590 ? -36.033 28.315 40.610 1.00 84.88 590 HIS A N 1
ATOM 4675 C CA . HIS A 1 590 ? -35.160 28.788 39.525 1.00 84.88 590 HIS A CA 1
ATOM 4676 C C . HIS A 1 590 ? -35.928 29.171 38.236 1.00 84.88 590 HIS A C 1
ATOM 4678 O O . HIS A 1 590 ? -35.368 29.189 37.137 1.00 84.88 590 HIS A O 1
ATOM 4684 N N . GLU A 1 591 ? -37.229 29.476 38.323 1.00 82.38 591 GLU A N 1
ATOM 4685 C CA . GLU A 1 591 ? -38.079 29.834 37.172 1.00 82.38 591 GLU A CA 1
ATOM 4686 C C . GLU A 1 591 ? -37.477 30.962 36.324 1.00 82.38 591 GLU A C 1
ATOM 4688 O O . GLU A 1 591 ? -37.432 30.865 35.099 1.00 82.38 591 GLU A O 1
ATOM 4693 N N . ASN A 1 592 ? -36.954 32.004 36.975 1.00 81.94 592 ASN A N 1
ATOM 4694 C CA . ASN A 1 592 ? -36.482 33.230 36.326 1.00 81.94 592 ASN A CA 1
ATOM 4695 C C . ASN A 1 592 ? -34.985 33.219 35.959 1.00 81.94 592 ASN A C 1
ATOM 4697 O O . ASN A 1 592 ? -34.500 34.184 35.372 1.00 81.94 592 ASN A O 1
ATOM 4701 N N . GLU A 1 593 ? -34.241 32.161 36.294 1.00 82.38 593 GLU A N 1
ATOM 4702 C CA . GLU A 1 593 ? -32.792 32.097 36.057 1.00 82.38 593 GLU A CA 1
ATOM 4703 C C . GLU A 1 593 ? -32.457 31.748 34.600 1.00 82.38 593 GLU A C 1
ATOM 4705 O O . GLU A 1 593 ? -33.137 30.942 33.954 1.00 82.38 593 GLU A O 1
ATOM 4710 N N . SER A 1 594 ? -31.404 32.357 34.048 1.00 86.69 594 SER A N 1
ATOM 4711 C CA . SER A 1 594 ? -30.991 32.070 32.674 1.00 86.69 594 SER A CA 1
ATOM 4712 C C . SER A 1 594 ? -30.126 30.809 32.596 1.00 86.69 594 SER A C 1
ATOM 4714 O O . SER A 1 594 ? -29.459 30.418 33.555 1.00 86.69 594 SER A O 1
ATOM 4716 N N . PHE A 1 595 ? -30.070 30.191 31.413 1.00 83.06 595 PHE A N 1
ATOM 4717 C CA . PHE A 1 595 ? -29.137 29.088 31.166 1.00 83.06 595 PHE A CA 1
ATOM 4718 C C . PHE A 1 595 ? -27.669 29.517 31.352 1.00 83.06 595 PHE A C 1
ATOM 4720 O O . PHE A 1 595 ? -26.843 28.707 31.763 1.00 83.06 595 PHE A O 1
ATOM 4727 N N . GLU A 1 596 ? -27.334 30.791 31.116 1.00 88.44 596 GLU A N 1
ATOM 4728 C CA . GLU A 1 596 ? -25.986 31.300 31.383 1.00 88.44 596 GLU A CA 1
ATOM 4729 C C . GLU A 1 596 ? -25.664 31.340 32.880 1.00 88.44 596 GLU A C 1
ATOM 4731 O O . GLU A 1 596 ? -24.513 31.146 33.255 1.00 88.44 596 GLU A O 1
ATOM 4736 N N . ASP A 1 597 ? -26.650 31.591 33.743 1.00 88.19 597 ASP A N 1
ATOM 4737 C CA . ASP A 1 597 ? -26.445 31.636 35.195 1.00 88.19 597 ASP A CA 1
ATOM 4738 C C . ASP A 1 597 ? -26.278 30.230 35.780 1.00 88.19 597 ASP A C 1
ATOM 4740 O O . ASP A 1 597 ? -25.425 30.027 36.644 1.00 88.19 597 ASP A O 1
ATOM 4744 N N . PHE A 1 598 ? -26.978 29.241 35.213 1.00 85.62 598 PHE A N 1
ATOM 4745 C CA . PHE A 1 598 ? -26.699 27.824 35.459 1.00 85.62 598 PHE A CA 1
ATOM 4746 C C . PHE A 1 598 ? -25.283 27.420 35.010 1.00 85.62 598 PHE A C 1
ATOM 4748 O O . PHE A 1 598 ? -24.591 26.716 35.737 1.00 85.62 598 PHE A O 1
ATOM 4755 N N . VAL A 1 599 ? -24.812 27.879 33.843 1.00 89.62 599 VAL A N 1
ATOM 4756 C CA . VAL A 1 599 ? -23.428 27.607 33.402 1.00 89.62 599 VAL A CA 1
ATOM 4757 C C . VAL A 1 599 ? -22.410 28.256 34.350 1.00 89.62 599 VAL A C 1
ATOM 4759 O O . VAL A 1 599 ? -21.462 27.597 34.758 1.00 89.62 599 VAL A O 1
ATOM 4762 N N . LYS A 1 600 ? -22.634 29.503 34.790 1.00 90.75 600 LYS A N 1
ATOM 4763 C CA . LYS A 1 600 ? -21.761 30.182 35.770 1.00 90.75 600 LYS A CA 1
ATOM 4764 C C . LYS A 1 600 ? -21.696 29.434 37.109 1.00 90.75 600 LYS A C 1
ATOM 4766 O O . LYS A 1 600 ? -20.618 29.349 37.693 1.00 90.75 600 LYS A O 1
ATOM 4771 N N . SER A 1 601 ? -22.817 28.902 37.607 1.00 88.38 601 SER A N 1
ATOM 4772 C CA . SER A 1 601 ? -22.838 28.149 38.870 1.00 88.38 601 SER A CA 1
ATOM 4773 C C . SER A 1 601 ? -22.229 26.751 38.726 1.00 88.38 601 SER A C 1
ATOM 4775 O O . SER A 1 601 ? -21.445 26.349 39.584 1.00 88.38 601 SER A O 1
ATOM 4777 N N . HIS A 1 602 ? -22.492 26.055 37.614 1.00 89.19 602 HIS A N 1
ATOM 4778 C CA . HIS A 1 602 ? -21.818 24.810 37.238 1.00 89.19 602 HIS A CA 1
ATOM 4779 C C . HIS A 1 602 ? -20.293 24.983 37.204 1.00 89.19 602 HIS A C 1
ATOM 4781 O O . HIS A 1 602 ? -19.572 24.227 37.856 1.00 89.19 602 HIS A O 1
ATOM 4787 N N . ASP A 1 603 ? -19.805 25.997 36.489 1.00 91.50 603 ASP A N 1
ATOM 4788 C CA . ASP A 1 603 ? -18.373 26.227 36.307 1.00 91.50 603 ASP A CA 1
ATOM 4789 C C . ASP A 1 603 ? -17.702 26.612 37.636 1.00 91.50 603 ASP A C 1
ATOM 4791 O O . ASP A 1 603 ? -16.646 26.073 37.957 1.00 91.50 603 ASP A O 1
ATOM 4795 N N . ALA A 1 604 ? -18.354 27.422 38.481 1.00 90.62 604 ALA A N 1
ATOM 4796 C CA . ALA A 1 604 ? -17.873 27.718 39.834 1.00 90.62 604 ALA A CA 1
ATOM 4797 C C . ALA A 1 604 ? -17.812 26.468 40.740 1.00 90.62 604 ALA A C 1
ATOM 4799 O O . ALA A 1 604 ? -16.853 26.292 41.494 1.00 90.62 604 ALA A O 1
ATOM 4800 N N . CYS A 1 605 ? -18.794 25.563 40.653 1.00 88.31 605 CYS A N 1
ATOM 4801 C CA . CYS A 1 605 ? -18.741 24.271 41.345 1.00 88.31 605 CYS A CA 1
ATOM 4802 C C . CYS A 1 605 ? -17.647 23.347 40.785 1.00 88.31 605 CYS A C 1
ATOM 4804 O O . CYS A 1 605 ? -17.069 22.565 41.539 1.00 88.31 605 CYS A O 1
ATOM 4806 N N . GLN A 1 606 ? -17.335 23.437 39.489 1.00 88.69 606 GLN A N 1
ATOM 4807 C CA . GLN A 1 606 ? -16.244 22.686 38.871 1.00 88.69 606 GLN A CA 1
ATOM 4808 C C . GLN A 1 606 ? -14.860 23.259 39.232 1.00 88.69 606 GLN A C 1
ATOM 4810 O O . GLN A 1 606 ? -13.916 22.487 39.390 1.00 88.69 606 GLN A O 1
ATOM 4815 N N . GLU A 1 607 ? -14.731 24.575 39.424 1.00 89.06 607 GLU A N 1
ATOM 4816 C CA . GLU A 1 607 ? -13.511 25.218 39.937 1.00 89.06 607 GLU A CA 1
ATOM 4817 C C . GLU A 1 607 ? -13.248 24.897 41.422 1.00 89.06 607 GLU A C 1
ATOM 4819 O O . GLU A 1 607 ? -12.090 24.770 41.821 1.00 89.06 607 GLU A O 1
ATOM 4824 N N . ASP A 1 608 ? -14.291 24.688 42.238 1.00 90.44 608 ASP A N 1
ATOM 4825 C CA . ASP A 1 608 ? -14.136 24.248 43.637 1.00 90.44 608 ASP A CA 1
ATOM 4826 C C . ASP A 1 608 ? -13.775 22.749 43.769 1.00 90.44 608 ASP A C 1
ATOM 4828 O O . ASP A 1 608 ? -13.420 22.298 44.856 1.00 90.44 608 ASP A O 1
ATOM 4832 N N . LEU A 1 609 ? -13.823 21.944 42.698 1.00 90.00 609 LEU A N 1
ATOM 4833 C CA . LEU A 1 609 ? -13.538 20.501 42.753 1.00 90.00 609 LEU A CA 1
ATOM 4834 C C . LEU A 1 609 ? -12.040 20.173 42.600 1.00 90.00 609 LEU A C 1
ATOM 4836 O O . LEU A 1 609 ? -11.516 20.029 41.494 1.00 90.00 609 LEU A O 1
ATOM 4840 N N . MET A 1 610 ? -11.358 19.929 43.724 1.00 89.75 610 MET A N 1
ATOM 4841 C CA . MET A 1 610 ? -9.969 19.443 43.750 1.00 89.75 610 MET A CA 1
ATOM 4842 C C . MET A 1 610 ? -9.867 17.925 43.965 1.00 89.75 610 MET A C 1
ATOM 4844 O O . MET A 1 610 ? -10.703 17.306 44.621 1.00 89.75 610 MET A O 1
ATOM 4848 N N . PHE A 1 611 ? -8.804 17.314 43.428 1.00 88.44 611 PHE A N 1
ATOM 4849 C CA . PHE A 1 611 ? -8.452 15.911 43.675 1.00 88.44 611 PHE A CA 1
ATOM 4850 C C . PHE A 1 611 ? -7.522 15.785 44.885 1.00 88.44 611 PHE A C 1
ATOM 4852 O O . PHE A 1 611 ? -6.414 16.322 44.867 1.00 88.44 611 PHE A O 1
ATOM 4859 N N . PHE A 1 612 ? -7.931 15.024 45.899 1.00 89.06 612 PHE A N 1
ATOM 4860 C CA . PHE A 1 612 ? -7.167 14.797 47.124 1.00 89.06 612 PHE A CA 1
ATOM 4861 C C . PHE A 1 612 ? -6.419 13.454 47.067 1.00 89.06 612 PHE A C 1
ATOM 4863 O O . PHE A 1 612 ? -7.052 12.396 47.148 1.00 89.06 612 PHE A O 1
ATOM 4870 N N . PRO A 1 613 ? -5.070 13.451 46.966 1.00 85.88 613 PRO A N 1
ATOM 4871 C CA . PRO A 1 613 ? -4.289 12.217 46.833 1.00 85.88 613 PRO A CA 1
ATOM 4872 C C . PRO A 1 613 ? -4.367 11.304 48.063 1.00 85.88 613 PRO A C 1
ATOM 4874 O O . PRO A 1 613 ? -4.172 10.099 47.942 1.00 85.88 613 PRO A O 1
ATOM 4877 N N . THR A 1 614 ? -4.667 11.875 49.233 1.00 84.38 614 THR A N 1
ATOM 4878 C CA . THR A 1 614 ? -4.861 11.179 50.515 1.00 84.38 614 THR A CA 1
ATOM 4879 C C . THR A 1 614 ? -6.020 10.185 50.474 1.00 84.38 614 THR A C 1
ATOM 4881 O O . THR A 1 614 ? -5.871 9.057 50.937 1.00 84.38 614 THR A O 1
ATOM 4884 N N . ASN A 1 615 ? -7.141 10.584 49.866 1.00 79.44 615 ASN A N 1
ATOM 4885 C CA . ASN A 1 615 ? -8.359 9.775 49.757 1.00 79.44 615 ASN A CA 1
ATOM 4886 C C . ASN A 1 615 ? -8.546 9.163 48.354 1.00 79.44 615 ASN A C 1
ATOM 4888 O O . ASN A 1 615 ? -9.471 8.383 48.140 1.00 79.44 615 ASN A O 1
ATOM 4892 N N . ASN A 1 616 ? -7.681 9.518 47.393 1.00 80.94 616 ASN A N 1
ATOM 4893 C CA . ASN A 1 616 ? -7.784 9.156 45.975 1.00 80.94 616 ASN A CA 1
ATOM 4894 C C . ASN A 1 616 ? -9.157 9.526 45.361 1.00 80.94 616 ASN A C 1
ATOM 4896 O O . ASN A 1 616 ? -9.697 8.807 44.519 1.00 80.94 616 ASN A O 1
ATOM 4900 N N . SER A 1 617 ? -9.728 10.653 45.793 1.00 82.25 617 SER A N 1
ATOM 4901 C CA . SER A 1 617 ? -11.064 11.119 45.409 1.00 82.25 617 SER A CA 1
ATOM 4902 C C . SER A 1 617 ? -11.065 12.612 45.080 1.00 82.25 617 SER A C 1
ATOM 4904 O O . SER A 1 617 ? -10.194 13.361 45.523 1.00 82.25 617 SER A O 1
ATOM 4906 N N . TYR A 1 618 ? -12.070 13.060 44.331 1.00 84.88 618 TYR A N 1
ATOM 4907 C CA . TYR A 1 618 ? -12.387 14.486 44.232 1.00 84.88 618 TYR A CA 1
ATOM 4908 C C . TYR A 1 618 ? -13.189 14.947 45.457 1.00 84.88 618 TYR A C 1
ATOM 4910 O O . TYR A 1 618 ? -13.827 14.133 46.129 1.00 84.88 618 TYR A O 1
ATOM 4918 N N . GLY A 1 619 ? -13.147 16.244 45.751 1.00 86.12 619 GLY A N 1
ATOM 4919 C CA . GLY A 1 619 ? -13.937 16.881 46.800 1.00 86.12 619 GLY A CA 1
ATOM 4920 C C . GLY A 1 619 ? -13.873 18.406 46.723 1.00 86.12 619 GLY A C 1
ATOM 4921 O O . GLY A 1 619 ? -13.073 18.969 45.977 1.00 86.12 619 GLY A O 1
ATOM 4922 N N . LEU A 1 620 ? -14.717 19.068 47.511 1.00 89.44 620 LEU A N 1
ATOM 4923 C CA . LEU A 1 620 ? -14.855 20.523 47.512 1.00 89.44 620 LEU A CA 1
ATOM 4924 C C . LEU A 1 620 ? -13.697 21.215 48.245 1.00 89.44 620 LEU A C 1
ATOM 4926 O O . LEU A 1 620 ? -13.427 20.953 49.422 1.00 89.44 620 LEU A O 1
ATOM 4930 N N . ALA A 1 621 ? -13.030 22.138 47.560 1.00 88.19 621 ALA A N 1
ATOM 4931 C CA . ALA A 1 621 ? -11.964 22.964 48.095 1.00 88.19 621 ALA A CA 1
ATOM 4932 C C . ALA A 1 621 ? -12.493 23.923 49.167 1.00 88.19 621 ALA A C 1
ATOM 4934 O O . ALA A 1 621 ? -11.823 24.115 50.179 1.00 88.19 621 ALA A O 1
ATOM 4935 N N . SER A 1 622 ? -13.705 24.454 49.034 1.00 88.44 622 SER A N 1
ATOM 4936 C CA . SER A 1 622 ? -14.390 25.220 50.082 1.00 88.44 622 SER A CA 1
ATOM 4937 C C . SER A 1 622 ? -14.402 24.501 51.443 1.00 88.44 622 SER A C 1
ATOM 4939 O O . SER A 1 622 ? -14.162 25.134 52.472 1.00 88.44 622 SER A O 1
ATOM 4941 N N . VAL A 1 623 ? -14.580 23.174 51.448 1.00 88.31 623 VAL A N 1
ATOM 4942 C CA . VAL A 1 623 ? -14.659 22.328 52.656 1.00 88.31 623 VAL A CA 1
ATOM 4943 C C . VAL A 1 623 ? -13.286 21.811 53.121 1.00 88.31 623 VAL A C 1
ATOM 4945 O O . VAL A 1 623 ? -13.080 21.577 54.312 1.00 88.31 623 VAL A O 1
ATOM 4948 N N . ALA A 1 624 ? -12.327 21.627 52.209 1.00 87.12 624 ALA A N 1
ATOM 4949 C CA . ALA A 1 624 ? -11.060 20.952 52.503 1.00 87.12 624 ALA A CA 1
ATOM 4950 C C . ALA A 1 624 ? -10.076 21.756 53.380 1.00 87.12 624 ALA A C 1
ATOM 4952 O O . ALA A 1 624 ? -9.946 22.982 53.277 1.00 87.12 624 ALA A O 1
ATOM 4953 N N . GLY A 1 625 ? -9.296 21.041 54.198 1.00 90.50 625 GLY A N 1
ATOM 4954 C CA . GLY A 1 625 ? -8.234 21.616 55.023 1.00 90.50 625 GLY A CA 1
ATOM 4955 C C . GLY A 1 625 ? -7.052 22.147 54.203 1.00 90.50 625 GLY A C 1
ATOM 4956 O O . GLY A 1 625 ? -6.758 21.676 53.104 1.00 90.50 625 GLY A O 1
ATOM 4957 N N . ASN A 1 626 ? -6.321 23.124 54.751 1.00 91.00 626 ASN A N 1
ATOM 4958 C CA . ASN A 1 626 ? -5.172 23.729 54.059 1.00 91.00 626 ASN A CA 1
ATOM 4959 C C . ASN A 1 626 ? -4.045 22.721 53.759 1.00 91.00 626 ASN A C 1
ATOM 4961 O O . ASN A 1 626 ? -3.340 22.885 52.767 1.00 91.00 626 ASN A O 1
ATOM 4965 N N . ALA A 1 627 ? -3.887 21.671 54.572 1.00 90.19 627 ALA A N 1
ATOM 4966 C CA . ALA A 1 627 ? -2.920 20.602 54.316 1.00 90.19 627 ALA A CA 1
ATOM 4967 C C . ALA A 1 627 ? -3.303 19.768 53.078 1.00 90.19 627 ALA A C 1
ATOM 4969 O O . ALA A 1 627 ? -2.469 19.559 52.196 1.00 90.19 627 ALA A O 1
ATOM 4970 N N . ASP A 1 628 ? -4.571 19.364 52.969 1.00 89.19 628 ASP A N 1
ATOM 4971 C CA . ASP A 1 628 ? -5.086 18.593 51.833 1.00 89.19 628 ASP A CA 1
ATOM 4972 C C . ASP A 1 628 ? -5.062 19.412 50.537 1.00 89.19 628 ASP A C 1
ATOM 4974 O O . ASP A 1 628 ? -4.657 18.901 49.496 1.00 89.19 628 ASP A O 1
ATOM 4978 N N . LYS A 1 629 ? -5.383 20.713 50.611 1.00 89.88 629 LYS A N 1
ATOM 4979 C CA . LYS A 1 629 ? -5.218 21.675 49.504 1.00 89.88 629 LYS A CA 1
ATOM 4980 C C . LYS A 1 629 ? -3.776 21.744 49.002 1.00 89.88 629 LYS A C 1
ATOM 4982 O O . LYS A 1 629 ? -3.540 21.689 47.799 1.00 89.88 629 LYS A O 1
ATOM 4987 N N . ILE A 1 630 ? -2.801 21.834 49.911 1.00 91.75 630 ILE A N 1
ATOM 4988 C CA . ILE A 1 630 ? -1.377 21.835 49.546 1.00 91.75 630 ILE A CA 1
ATOM 4989 C C . ILE A 1 630 ? -0.987 20.501 48.890 1.00 91.75 630 ILE A C 1
ATOM 4991 O O . ILE A 1 630 ? -0.278 20.513 47.887 1.00 91.75 630 ILE A O 1
ATOM 4995 N N . SER A 1 631 ? -1.483 19.364 49.392 1.00 91.88 631 SER A N 1
ATOM 4996 C CA . SER A 1 631 ? -1.235 18.045 48.792 1.00 91.88 631 SER A CA 1
ATOM 4997 C C . SER A 1 631 ? -1.850 17.905 47.389 1.00 91.88 631 SER A C 1
ATOM 4999 O O . SER A 1 631 ? -1.177 17.435 46.470 1.00 91.88 631 SER A O 1
ATOM 5001 N N . ALA A 1 632 ? -3.086 18.377 47.196 1.00 90.81 632 ALA A N 1
ATOM 5002 C CA . ALA A 1 632 ? -3.769 18.411 45.904 1.00 90.81 632 ALA A CA 1
ATOM 5003 C C . ALA A 1 632 ? -2.991 19.245 44.871 1.00 90.81 632 ALA A C 1
ATOM 5005 O O . ALA A 1 632 ? -2.648 18.737 43.802 1.00 90.81 632 ALA A O 1
ATOM 5006 N N . LEU A 1 633 ? -2.619 20.480 45.225 1.00 91.94 633 LEU A N 1
ATOM 5007 C CA . LEU A 1 633 ? -1.857 21.385 44.356 1.00 91.94 633 LEU A CA 1
ATOM 5008 C C . LEU A 1 633 ? -0.441 20.863 44.051 1.00 91.94 633 LEU A C 1
ATOM 5010 O O . LEU A 1 633 ? 0.048 21.022 42.933 1.00 91.94 633 LEU A O 1
ATOM 5014 N N . GLN A 1 634 ? 0.222 20.196 45.003 1.00 93.75 634 GLN A N 1
ATOM 5015 C CA . GLN A 1 634 ? 1.509 19.527 44.761 1.00 93.75 634 GLN A CA 1
ATOM 5016 C C . GLN A 1 634 ? 1.372 18.374 43.756 1.00 93.75 634 GLN A C 1
ATOM 5018 O O . GLN A 1 634 ? 2.185 18.257 42.837 1.00 93.75 634 GLN A O 1
ATOM 5023 N N . HIS A 1 635 ? 0.333 17.548 43.895 1.00 92.38 635 HIS A N 1
ATOM 5024 C CA . HIS A 1 635 ? 0.053 16.453 42.968 1.00 92.38 635 HIS A CA 1
ATOM 5025 C C . HIS A 1 635 ? -0.333 16.959 41.569 1.00 92.38 635 HIS A C 1
ATOM 5027 O O . HIS A 1 635 ? 0.142 16.419 40.566 1.00 92.38 635 HIS A O 1
ATOM 5033 N N . GLU A 1 636 ? -1.131 18.026 41.478 1.00 90.81 636 GLU A N 1
ATOM 5034 C CA . GLU A 1 636 ? -1.440 18.678 40.205 1.00 90.81 636 GLU A CA 1
ATOM 5035 C C . GLU A 1 636 ? -0.175 19.241 39.545 1.00 90.81 636 GLU A C 1
ATOM 5037 O O . GLU A 1 636 ? 0.090 18.939 38.380 1.00 90.81 636 GLU A O 1
ATOM 5042 N N . PHE A 1 637 ? 0.658 19.977 40.288 1.00 94.69 637 PHE A N 1
ATOM 5043 C CA . PHE A 1 637 ? 1.933 20.496 39.790 1.00 94.69 637 PHE A CA 1
ATOM 5044 C C . PHE A 1 637 ? 2.853 19.376 39.279 1.00 94.69 637 PHE A C 1
ATOM 5046 O O . PHE A 1 637 ? 3.436 19.495 38.199 1.00 94.69 637 PHE A O 1
ATOM 5053 N N . GLU A 1 638 ? 2.945 18.250 39.993 1.00 94.62 638 GLU A N 1
ATOM 5054 C CA . GLU A 1 638 ? 3.662 17.069 39.510 1.00 94.62 638 GLU A CA 1
ATOM 5055 C C . GLU A 1 638 ? 3.075 16.509 38.207 1.00 94.62 638 GLU A C 1
ATOM 5057 O O . GLU A 1 638 ? 3.827 16.121 37.310 1.00 94.62 638 GLU A O 1
ATOM 5062 N N . MET A 1 639 ? 1.749 16.447 38.083 1.00 91.56 639 MET A N 1
ATOM 5063 C CA . MET A 1 639 ? 1.073 15.954 36.881 1.00 91.56 639 MET A CA 1
ATOM 5064 C C . MET A 1 639 ? 1.248 16.899 35.687 1.00 91.56 639 MET A C 1
ATOM 5066 O O . MET A 1 639 ? 1.512 16.430 34.577 1.00 91.56 639 MET A O 1
ATOM 5070 N N . LEU A 1 640 ? 1.180 18.214 35.902 1.00 94.12 640 LEU A N 1
ATOM 5071 C CA . LEU A 1 640 ? 1.475 19.233 34.894 1.00 94.12 640 LEU A CA 1
ATOM 5072 C C . LEU A 1 640 ? 2.944 19.169 34.458 1.00 94.12 640 LEU A C 1
ATOM 5074 O O . LEU A 1 640 ? 3.217 19.135 33.260 1.00 94.12 640 LEU A O 1
ATOM 5078 N N . LYS A 1 641 ? 3.886 19.030 35.399 1.00 95.88 641 LYS A N 1
ATOM 5079 C CA . LYS A 1 641 ? 5.313 18.839 35.101 1.00 95.88 641 LYS A CA 1
ATOM 5080 C C . LYS A 1 641 ? 5.564 17.573 34.273 1.00 95.88 641 LYS A C 1
ATOM 5082 O O . LYS A 1 641 ? 6.247 17.638 33.256 1.00 95.88 641 LYS A O 1
ATOM 5087 N N . LYS A 1 642 ? 4.955 16.437 34.639 1.00 94.75 642 LYS A N 1
ATOM 5088 C CA . LYS A 1 642 ? 5.049 15.174 33.878 1.00 94.75 642 LYS A CA 1
ATOM 5089 C C . LYS A 1 642 ? 4.483 15.320 32.455 1.00 94.75 642 LYS A C 1
ATOM 5091 O O . LYS A 1 642 ? 5.090 14.811 31.512 1.00 94.75 642 LYS A O 1
ATOM 5096 N N . ARG A 1 643 ? 3.362 16.039 32.277 1.00 93.81 643 ARG A N 1
ATOM 5097 C CA . ARG A 1 643 ? 2.796 16.369 30.950 1.00 93.81 643 ARG A CA 1
ATOM 5098 C C . ARG A 1 643 ? 3.746 17.252 30.137 1.00 93.81 643 ARG A C 1
ATOM 5100 O O . ARG A 1 643 ? 4.048 16.900 29.000 1.00 93.81 643 ARG A O 1
ATOM 5107 N N . MET A 1 644 ? 4.256 18.332 30.734 1.00 96.25 644 MET A N 1
ATOM 5108 C CA . MET A 1 644 ? 5.211 19.263 30.123 1.00 96.25 644 MET A CA 1
ATOM 5109 C C . MET A 1 644 ? 6.484 18.543 29.660 1.00 96.25 644 MET A C 1
ATOM 5111 O O . MET A 1 644 ? 6.883 18.702 28.510 1.00 96.25 644 MET A O 1
ATOM 5115 N N . ASP A 1 645 ? 7.084 17.697 30.502 1.00 95.25 645 ASP A N 1
ATOM 5116 C CA . ASP A 1 645 ? 8.276 16.920 30.146 1.00 95.25 645 ASP A CA 1
ATOM 5117 C C . ASP A 1 645 ? 8.003 15.994 28.948 1.00 95.25 645 ASP A C 1
ATOM 5119 O O . ASP A 1 645 ? 8.815 15.889 28.026 1.00 95.25 645 ASP A O 1
ATOM 5123 N N . ASP A 1 646 ? 6.859 15.306 28.928 1.00 93.06 646 ASP A N 1
ATOM 5124 C CA . ASP A 1 646 ? 6.477 14.443 27.806 1.00 93.06 646 ASP A CA 1
ATOM 5125 C C . ASP A 1 646 ? 6.113 15.224 26.539 1.00 93.06 646 ASP A C 1
ATOM 5127 O O . ASP A 1 646 ? 6.311 14.717 25.433 1.00 93.06 646 ASP A O 1
ATOM 5131 N N . GLU A 1 647 ? 5.629 16.457 26.657 1.00 94.31 647 GLU A N 1
ATOM 5132 C CA . GLU A 1 647 ? 5.331 17.329 25.519 1.00 94.31 647 GLU A CA 1
ATOM 5133 C C . GLU A 1 647 ? 6.573 18.003 24.958 1.00 94.31 647 GLU A C 1
ATOM 5135 O O . GLU A 1 647 ? 6.739 17.987 23.742 1.00 94.31 647 GLU A O 1
ATOM 5140 N N . ALA A 1 648 ? 7.525 18.409 25.794 1.00 96.12 648 ALA A N 1
ATOM 5141 C CA . ALA A 1 648 ? 8.863 18.800 25.362 1.00 96.12 648 ALA A CA 1
ATOM 5142 C C . ALA A 1 648 ? 9.566 17.652 24.606 1.00 96.12 648 ALA A C 1
ATOM 5144 O O . ALA A 1 648 ? 10.131 17.863 23.531 1.00 96.12 648 ALA A O 1
ATOM 5145 N N . LYS A 1 649 ? 9.451 16.401 25.085 1.00 95.50 649 LYS A N 1
ATOM 5146 C CA . LYS A 1 649 ? 9.955 15.206 24.371 1.00 95.50 649 LYS A CA 1
ATOM 5147 C C . LYS A 1 649 ? 9.232 14.962 23.036 1.00 95.50 649 LYS A C 1
ATOM 5149 O O . LYS A 1 649 ? 9.869 14.506 22.085 1.00 95.50 649 LYS A O 1
ATOM 5154 N N . LYS A 1 650 ? 7.920 15.226 22.933 1.00 94.69 650 LYS A N 1
ATOM 5155 C CA . LYS A 1 650 ? 7.163 15.152 21.661 1.00 94.69 650 LYS A CA 1
ATOM 5156 C C . LYS A 1 650 ? 7.601 16.263 20.700 1.00 94.69 650 LYS A C 1
ATOM 5158 O O . LYS A 1 650 ? 7.927 15.960 19.555 1.00 94.69 650 LYS A O 1
ATOM 5163 N N . ALA A 1 651 ? 7.645 17.509 21.172 1.00 95.69 651 ALA A N 1
ATOM 5164 C CA . ALA A 1 651 ? 8.027 18.696 20.416 1.00 95.69 651 ALA A CA 1
ATOM 5165 C C . ALA A 1 651 ? 9.448 18.559 19.865 1.00 95.69 651 ALA A C 1
ATOM 5167 O O . ALA A 1 651 ? 9.621 18.615 18.656 1.00 95.69 651 ALA A O 1
ATOM 5168 N N . SER A 1 652 ? 10.430 18.211 20.701 1.00 95.94 652 SER A N 1
ATOM 5169 C CA . SER A 1 652 ? 11.816 17.975 20.276 1.00 95.94 652 SER A CA 1
ATOM 5170 C C . SER A 1 652 ? 11.930 16.912 19.169 1.00 95.94 652 SER A C 1
ATOM 5172 O O . SER A 1 652 ? 12.640 17.111 18.185 1.00 95.94 652 SER A O 1
ATOM 5174 N N . ARG A 1 653 ? 11.168 15.809 19.252 1.00 94.94 653 ARG A N 1
ATOM 5175 C CA . ARG A 1 653 ? 11.117 14.780 18.191 1.00 94.94 653 ARG A CA 1
ATOM 5176 C C . ARG A 1 653 ? 10.442 15.274 16.909 1.00 94.94 653 ARG A C 1
ATOM 5178 O O . ARG A 1 653 ? 10.859 14.889 15.818 1.00 94.94 653 ARG A O 1
ATOM 5185 N N . LEU A 1 654 ? 9.392 16.089 17.024 1.00 94.19 654 LEU A N 1
ATOM 5186 C CA . LEU A 1 654 ? 8.716 16.693 15.874 1.00 94.19 654 LEU A CA 1
ATOM 5187 C C . LEU A 1 654 ? 9.605 17.746 15.210 1.00 94.19 654 LEU A C 1
ATOM 5189 O O . LEU A 1 654 ? 9.751 17.705 13.997 1.00 94.19 654 LEU A O 1
ATOM 5193 N N . GLU A 1 655 ? 10.275 18.599 15.982 1.00 94.19 655 GLU A N 1
ATOM 5194 C CA . GLU A 1 655 ? 11.296 19.528 15.503 1.00 94.19 655 GLU A CA 1
ATOM 5195 C C . GLU A 1 655 ? 12.437 18.805 14.797 1.00 94.19 655 GLU A C 1
ATOM 5197 O O . GLU A 1 655 ? 12.783 19.193 13.692 1.00 94.19 655 GLU A O 1
ATOM 5202 N N . GLN A 1 656 ? 13.013 17.751 15.387 1.00 92.75 656 GLN A N 1
ATOM 5203 C CA . GLN A 1 656 ? 14.066 16.956 14.742 1.00 92.75 656 GLN A CA 1
ATOM 5204 C C . GLN A 1 656 ? 13.585 16.373 13.407 1.00 92.75 656 GLN A C 1
ATOM 5206 O O . GLN A 1 656 ? 14.307 16.430 12.412 1.00 92.75 656 GLN A O 1
ATOM 5211 N N . LYS A 1 657 ? 12.348 15.859 13.360 1.00 93.31 657 LYS A N 1
ATOM 5212 C CA . LYS A 1 657 ? 11.740 15.336 12.131 1.00 93.31 657 LYS A CA 1
ATOM 5213 C C . LYS A 1 657 ? 11.480 16.437 11.096 1.00 93.31 657 LYS A C 1
ATOM 5215 O O . LYS A 1 657 ? 11.726 16.205 9.918 1.00 93.31 657 LYS A O 1
ATOM 5220 N N . ILE A 1 658 ? 10.986 17.602 11.515 1.00 92.19 658 ILE A N 1
ATOM 5221 C CA . ILE A 1 658 ? 10.750 18.762 10.646 1.00 92.19 658 ILE A CA 1
ATOM 5222 C C . ILE A 1 658 ? 12.089 19.251 10.104 1.00 92.19 658 ILE A C 1
ATOM 5224 O O . ILE A 1 658 ? 12.272 19.201 8.898 1.00 92.19 658 ILE A O 1
ATOM 5228 N N . LYS A 1 659 ? 13.049 19.581 10.977 1.00 90.88 659 LYS A N 1
ATOM 5229 C CA . LYS A 1 659 ? 14.410 20.021 10.631 1.00 90.88 659 LYS A CA 1
ATOM 5230 C C . LYS A 1 659 ? 15.056 19.082 9.610 1.00 90.88 659 LYS A C 1
ATOM 5232 O O . LYS A 1 659 ? 15.514 19.564 8.587 1.00 90.88 659 LYS A O 1
ATOM 5237 N N . LEU A 1 660 ? 15.005 17.759 9.809 1.00 88.38 660 LEU A N 1
ATOM 5238 C CA . LEU A 1 660 ? 15.540 16.775 8.853 1.00 88.38 660 LEU A CA 1
ATOM 5239 C C . LEU A 1 660 ? 14.827 16.803 7.485 1.00 88.38 660 LEU A C 1
ATOM 5241 O O . LEU A 1 660 ? 15.474 16.628 6.456 1.00 88.38 660 LEU A O 1
ATOM 5245 N N . LEU A 1 661 ? 13.510 17.027 7.454 1.00 86.31 661 LEU A N 1
ATOM 5246 C CA . LEU A 1 661 ? 12.720 17.125 6.218 1.00 86.31 661 LEU A CA 1
ATOM 5247 C C . LEU A 1 661 ? 12.815 18.505 5.536 1.00 86.31 661 LEU A C 1
ATOM 5249 O O . LEU A 1 661 ? 12.611 18.588 4.325 1.00 86.31 661 LEU A O 1
ATOM 5253 N N . THR A 1 662 ? 13.120 19.573 6.280 1.00 86.44 662 THR A N 1
ATOM 5254 C CA . THR A 1 662 ? 13.185 20.961 5.788 1.00 86.44 662 THR A CA 1
ATOM 5255 C C . THR A 1 662 ? 14.607 21.492 5.597 1.00 86.44 662 THR A C 1
ATOM 5257 O O . THR A 1 662 ? 14.753 22.583 5.061 1.00 86.44 662 THR A O 1
ATOM 5260 N N . GLN A 1 663 ? 15.657 20.733 5.936 1.00 75.94 663 GLN A N 1
ATOM 5261 C CA . GLN A 1 663 ? 17.070 21.159 5.846 1.00 75.94 663 GLN A CA 1
ATOM 5262 C C . GLN A 1 663 ? 17.607 21.427 4.423 1.00 75.94 663 GLN A C 1
ATOM 5264 O O . GLN A 1 663 ? 18.785 21.729 4.260 1.00 75.94 663 GLN A O 1
ATOM 5269 N N . GLY A 1 664 ? 16.777 21.241 3.392 1.00 68.44 664 GLY A N 1
ATOM 5270 C CA . GLY A 1 664 ? 17.051 21.642 2.006 1.00 68.44 664 GLY A CA 1
ATOM 5271 C C . GLY A 1 664 ? 16.011 22.615 1.435 1.00 68.44 664 GLY A C 1
ATOM 5272 O O . GLY A 1 664 ? 15.929 22.765 0.218 1.00 68.44 664 GLY A O 1
ATOM 5273 N N . TYR A 1 665 ? 15.184 23.202 2.305 1.00 64.56 665 TYR A N 1
ATOM 5274 C CA . TYR A 1 665 ? 14.177 24.231 2.012 1.00 64.56 665 TYR A CA 1
ATOM 5275 C C . TYR A 1 665 ? 14.353 25.493 2.882 1.00 64.56 665 TYR A C 1
ATOM 5277 O O . TYR A 1 665 ? 13.809 26.539 2.534 1.00 64.56 665 TYR A O 1
ATOM 5285 N N . GLN A 1 666 ? 15.096 25.384 3.990 1.00 51.31 666 GLN A N 1
ATOM 5286 C CA . GLN A 1 666 ? 15.775 26.484 4.687 1.00 51.31 666 GLN A CA 1
ATOM 5287 C C . GLN A 1 666 ? 17.242 26.527 4.248 1.00 51.31 666 GLN A C 1
ATOM 5289 O O . GLN A 1 666 ? 17.783 27.649 4.196 1.00 51.31 666 GLN A O 1
#

Nearest PDB structures (foldseek):
  8ro2-assembly1_L  TM=4.663E-01  e=3.894E-21  Homo sapiens
  8ro0-assembly1_L  TM=3.742E-01  e=1.070E-24  Caenorhabditis elegans
  8ro1-assembly1_L  TM=3.607E-01  e=1.479E-24  Caenorhabditis elegans
  6id1-assembly1_L  TM=7.493E-01  e=3.871E-15  Homo sapiens
  9esh-assembly1_W  TM=4.491E-01  e=2.423E-14  Schizosaccharomyces pombe

Mean predicted aligned error: 23.56 Å

InterPro domains:
  IPR001005 SANT/Myb domain [PF00249] (2-44)
  IPR001005 SANT/Myb domain [PS50090] (1-44)
  IPR001005 SANT/Myb domain [SM00717] (1-46)
  IPR009057 Homedomain-like superfamily [SSF46689] (2-49)
  IPR017930 Myb domain [PS51294] (1-48)
  IPR021786 Pre-mRNA splicing factor component Cdc5p/Cef1, C-terminal [PF11831] (347-595)
  IPR047240 Pre-mRNA splicing factor component CDC5L/Cef1, second SANT/myb-like domain [cd11659] (1-47)
  IPR047242 Pre-mRNA splicing factor component CDC5L/Cef1 [PTHR45885] (1-666)

Organism: Aegilops tauschii subsp. strangulata (NCBI:txid200361)

pLDDT: mean 72.85, std 20.51, range [26.05, 97.56]

Foldseek 3Di:
DDDDPQLLVLLLLVCVVPPPPLVVSCVVSVHHSVVSVVVLVVLLCVLVVVPPDDDPVPPPVDADVVGDDPCCVVDDDDDQDPPHDPVRVVVVVVVVVVVVCPDDPVRVVVVVVVVVVVVVVVVVVVVVVVCVVVVNDDDDDDDPDDDDDVVPDPPPDDDDDDDPDDCPPVPDPPDPDPPDPDPCVVVDDDPVVVVVVVVVVVVVVLVVCCVVDVPVSVVVLVCQVDVVNVVPPDDDPDPDDPDDVVNVVVVVVVVVVPDPPPDDPDDDDDPVVVVVCDDDDDDDDDDDDDDDDDDDDPPDDDDLSSLSSNQVNQVVPDDDCVVPDDRDDGDDHQPPDSDRDDDDDDDDDDDDDDDDDDDDDDDDDDDDDDDDDDDDDDDDDHDDDDDDDDPPDDDDDPPPVVVVVVVVVVVVVVVVVVVVVPPPDDDDDDDDDDDDDDDDDPPPPDPDPDDPVVVVVVVVVVVVVVVVQVLLQADPCSVVVHDADAPVVLVVLVCVLVVVVVPDDPVDDDDPVVVVSNVVSVVVSLNSQLCCLVPNDVVVVVVVVVPPDPPDDPDRRPRRDDDRDDPVVVVVVVVVVVVVVCVVCVVVVVNPPDPVVVVVVVVVQVVQWFQFPVVRDIDGVVPDDPVSVVRRVVVVVVVVVVVVVVVVVVVVVVCVVCCVVCVVVD

Solvent-accessible surface area (backbone atoms only — not comparable to full-atom values): 43688 Å² total; per-residue (Å²): 131,85,86,49,72,70,49,52,55,50,45,55,53,45,43,72,76,41,71,90,42,38,81,69,44,13,76,74,67,72,54,51,40,66,58,49,50,57,50,50,50,54,47,35,51,69,28,55,63,75,51,98,80,74,63,90,85,74,52,86,85,58,78,54,96,90,58,79,72,92,59,63,89,77,54,82,81,78,81,83,60,93,81,62,52,70,66,59,51,48,52,53,51,50,52,52,51,57,70,71,53,84,65,54,73,70,56,54,49,51,53,53,50,48,54,53,50,51,51,50,50,50,58,55,48,49,56,47,50,55,34,50,74,71,68,48,83,76,82,77,83,79,71,93,65,96,71,85,59,78,90,81,48,71,79,84,73,73,76,78,78,86,66,99,64,91,57,91,85,66,74,72,75,84,70,83,75,79,74,62,92,45,69,54,72,69,73,43,88,53,69,67,59,56,51,49,52,51,51,53,51,51,52,51,51,50,57,49,43,43,71,77,38,46,70,61,42,49,51,52,44,46,64,62,43,43,65,68,71,71,66,59,69,77,78,82,84,67,80,76,76,94,66,53,76,64,60,54,50,49,54,54,51,59,67,66,72,76,72,87,88,85,77,86,89,75,80,96,69,69,70,83,60,62,85,72,66,71,90,87,78,85,85,85,90,85,80,89,85,86,86,83,87,79,90,77,80,85,81,87,72,79,62,64,68,51,50,50,27,39,40,53,48,48,65,68,72,46,63,61,65,93,75,73,50,79,84,72,92,66,72,94,71,78,71,84,57,101,59,74,74,80,84,82,88,85,82,90,82,86,89,81,88,88,85,91,84,84,86,87,84,84,87,88,79,86,80,87,88,78,90,80,89,82,82,82,85,90,79,79,83,61,82,82,92,84,64,95,47,100,92,40,93,79,91,75,92,74,79,68,50,64,64,54,49,54,48,52,53,51,48,50,55,48,52,50,50,55,53,62,68,67,52,80,80,86,90,77,92,77,90,82,81,79,80,85,90,78,95,71,81,86,77,73,79,82,72,73,83,68,52,78,69,50,54,56,46,51,53,49,50,51,53,48,51,52,50,50,54,62,38,72,73,43,56,71,51,66,66,68,69,52,93,72,80,53,70,78,52,47,56,50,49,51,52,57,63,56,53,58,56,78,75,53,60,92,88,57,83,80,50,75,64,57,52,50,52,50,52,52,52,52,50,52,50,50,50,54,50,21,47,49,46,74,56,61,60,71,73,51,67,58,48,58,78,67,53,91,68,94,68,88,87,81,72,77,68,82,50,60,87,71,89,85,78,50,85,60,58,60,47,54,54,47,50,54,52,55,52,48,52,52,51,50,32,52,77,72,66,50,69,85,63,51,74,66,56,52,48,53,52,51,50,53,57,55,71,34,52,41,54,32,76,92,76,73,40,72,45,53,50,90,78,51,53,73,67,52,52,51,50,22,53,52,53,48,51,51,51,52,49,55,50,49,55,53,46,52,56,48,48,54,53,49,49,54,53,44,49,71,74,38,69,86,78,112

Radius of gyration: 48.09 Å; Cα contacts (8 Å, |Δi|>4): 195; chains: 1; bounding box: 138×94×124 Å